Protein AF-0000000066163422 (afdb_homodimer)

InterPro domains:
  IPR004788 Ribose 5-phosphate isomerase, type A [PF06026] (49-221)
  IPR004788 Ribose 5-phosphate isomerase, type A [PTHR11934] (3-225)
  IPR004788 Ribose 5-phosphate isomerase, type A [TIGR00021] (6-222)
  IPR004788 Ribose 5-phosphate isomerase, type A [cd01398] (6-218)
  IPR020672 Ribose-5-phosphate isomerase, type A, subgroup [MF_00170] (3-225)
  IPR037171 NagB/RpiA transferase-like [SSF100950] (3-145)

pLDDT: mean 97.98, std 1.66, range [86.19, 98.94]

Nearest PDB structures (foldseek):
  5uf2-assembly1_A  TM=9.600E-01  e=1.951E-27  Neisseria gonorrhoeae NCCP11945
  1ks2-assembly1_B  TM=9.477E-01  e=9.837E-28  Escherichia coli
  4x84-assembly1_D  TM=9.337E-01  e=3.868E-27  Pseudomonas aeruginosa PAO1
  7lda-assembly1_A  TM=9.574E-01  e=6.775E-25  Stenotrophomonas maltophilia K279a
  6mc0-assembly1_B  TM=9.529E-01  e=6.367E-25  Legionella pneumophila subsp. pneumophila str. Philadelphia 1

Foldseek 3Di:
DDQLVFLLQLLLVVLVVDDAQFEEEQADDSSSLSVLLNNLVVVHDHYEYAYLAPVRVVSNVVSPHHYDHPVPDQAGAEYEYEFQAQEPQRKTFHQPVPRQVSSVVNLVRYPAYEYEGAPVRYDHFPQQFWKKWWFAPVCVVVLQVLQCVLCVVQVFHRWAWDADPVGFDAGPVRTTITTTRGNGRPDLPVSQVSRVVGPGTPHIRTDPPRHQWYWYGDPVGTDIDGD/DDQLVFLLQLLLVVLVVDDAQFEEEQADDSSSLSNLLNNLVVVHDHYEYAYLAPVRVVSNVVSPHHYDHPVPDQAGAEYEYEFQAQEPQRKTFHQPVPRQVSSVVNLVRYPAYEYEGAPVRYDHFPQQFWKKWWFAPVCVVVLQVLQCVLCVVQVFHRWDWDADPVGFDAGPVRTTITTTRGNGRPDLPVSQVSRVVGPGTPHIRTDPPRHQWYWYGDPVGTDIDGD

Radius of gyration: 24.04 Å; Cα contacts (8 Å, |Δi|>4): 1166; chains: 2; bounding box: 41×74×52 Å

Sequence (454 aa):
MSADDQKRISGEAAAELVENGMVVGLGTGSTAAWFVKALAARGLKDIRGVPTSDATAALARELGIPLAALDDVKTVDLTVDGADEIGPGLSLIKGGGAALLREKLVWEASTRCVVIADAAKRVPALGKFPLPIEVVRFGHVHTGYRLADIAAEFDLPPPRLRTAERGMVVTDGGNLIYDMASGKIEDPTALAAALKSVTGVVDHGLFLDLADEALVGTDEGVVRLQPMSADDQKRISGEAAAELVENGMVVGLGTGSTAAWFVKALAARGLKDIRGVPTSDATAALARELGIPLAALDDVKTVDLTVDGADEIGPGLSLIKGGGAALLREKLVWEASTRCVVIADAAKRVPALGKFPLPIEVVRFGHVHTGYRLADIAAEFDLPPPRLRTAERGMVVTDGGNLIYDMASGKIEDPTALAAALKSVTGVVDHGLFLDLADEALVGTDEGVVRLQP

Structure (mmCIF, N/CA/C/O backbone):
data_AF-0000000066163422-model_v1
#
loop_
_entity.id
_entity.type
_entity.pdbx_description
1 polymer 'Ribose-5-phosphate isomerase A'
#
loop_
_atom_site.group_PDB
_atom_site.id
_atom_site.type_symbol
_atom_site.label_atom_id
_atom_site.label_alt_id
_atom_site.label_comp_id
_atom_site.label_asym_id
_atom_site.label_entity_id
_atom_site.label_seq_id
_atom_site.pdbx_PDB_ins_code
_atom_site.Cartn_x
_atom_site.Cartn_y
_atom_site.Cartn_z
_atom_site.occupancy
_atom_site.B_iso_or_equiv
_atom_site.auth_seq_id
_atom_site.auth_comp_id
_atom_site.auth_asym_id
_atom_site.auth_atom_id
_atom_site.pdbx_PDB_model_num
ATOM 1 N N . MET A 1 1 ? -17.188 33.531 15.156 1 89.5 1 MET A N 1
ATOM 2 C CA . MET A 1 1 ? -16.375 33.281 13.977 1 89.5 1 MET A CA 1
ATOM 3 C C . MET A 1 1 ? -16.891 32.094 13.188 1 89.5 1 MET A C 1
ATOM 5 O O . MET A 1 1 ? -17.359 31.125 13.766 1 89.5 1 MET A O 1
ATOM 9 N N . SER A 1 2 ? -16.797 32.25 11.891 1 94.38 2 SER A N 1
ATOM 10 C CA . SER A 1 2 ? -17.156 31.109 11.047 1 94.38 2 SER A CA 1
ATOM 11 C C . SER A 1 2 ? -16.094 30.016 11.109 1 94.38 2 SER A C 1
ATOM 13 O O . SER A 1 2 ? -14.984 30.25 11.602 1 94.38 2 SER A O 1
ATOM 15 N N . ALA A 1 3 ? -16.516 28.812 10.695 1 94.06 3 ALA A N 1
ATOM 16 C CA . ALA A 1 3 ? -15.531 27.734 10.602 1 94.06 3 ALA A CA 1
ATOM 17 C C . ALA A 1 3 ? -14.344 28.156 9.742 1 94.06 3 ALA A C 1
ATOM 19 O O . ALA A 1 3 ? -13.195 27.844 10.078 1 94.06 3 ALA A O 1
ATOM 20 N N . ASP A 1 4 ? -14.609 28.828 8.703 1 96.56 4 ASP A N 1
ATOM 21 C CA . ASP A 1 4 ? -13.547 29.25 7.797 1 96.56 4 ASP A CA 1
ATOM 22 C C . ASP A 1 4 ? -12.633 30.281 8.469 1 96.56 4 ASP A C 1
ATOM 24 O O . ASP A 1 4 ? -11.422 30.281 8.25 1 96.56 4 ASP A O 1
ATOM 28 N N . ASP A 1 5 ? -13.211 31.141 9.242 1 97.81 5 ASP A N 1
ATOM 29 C CA . ASP A 1 5 ? -12.414 32.094 10.016 1 97.81 5 ASP A CA 1
ATOM 30 C C . ASP A 1 5 ? -11.492 31.359 10.992 1 97.81 5 ASP A C 1
ATOM 32 O O . ASP A 1 5 ? -10.336 31.734 11.172 1 97.81 5 ASP A O 1
ATOM 36 N N . GLN A 1 6 ? -12.023 30.359 11.633 1 98.38 6 GLN A N 1
ATOM 37 C CA . GLN A 1 6 ? -11.242 29.562 12.57 1 98.38 6 GLN A CA 1
ATOM 38 C C . GLN A 1 6 ? -10.086 28.859 11.867 1 98.38 6 GLN A C 1
ATOM 40 O O . GLN A 1 6 ? -8.969 28.812 12.383 1 98.38 6 GLN A O 1
ATOM 45 N N . LYS A 1 7 ? -10.383 28.312 10.68 1 98.5 7 LYS A N 1
ATOM 46 C CA . LYS A 1 7 ? -9.328 27.703 9.875 1 98.5 7 LYS A CA 1
ATOM 47 C C . LYS A 1 7 ? -8.25 28.734 9.523 1 98.5 7 LYS A C 1
ATOM 49 O O . LYS A 1 7 ? -7.059 28.438 9.602 1 98.5 7 LYS A O 1
ATOM 54 N N . ARG A 1 8 ? -8.703 29.875 9.164 1 98.56 8 ARG A N 1
ATOM 55 C CA . ARG A 1 8 ? -7.785 30.938 8.758 1 98.56 8 ARG A CA 1
ATOM 56 C C . ARG A 1 8 ? -6.84 31.312 9.891 1 98.56 8 ARG A C 1
ATOM 58 O O . ARG A 1 8 ? -5.621 31.328 9.711 1 98.56 8 ARG A O 1
ATOM 65 N N . ILE A 1 9 ? -7.371 31.562 11.109 1 98.69 9 ILE A N 1
ATOM 66 C CA . ILE A 1 9 ? -6.527 32.031 12.195 1 98.69 9 ILE A CA 1
ATOM 67 C C . ILE A 1 9 ? -5.578 30.938 12.641 1 98.69 9 ILE A C 1
ATOM 69 O O . ILE A 1 9 ? -4.445 31.203 13.047 1 98.69 9 ILE A O 1
ATOM 73 N N . SER A 1 10 ? -5.996 29.703 12.586 1 98.75 10 SER A N 1
ATOM 74 C CA . SER A 1 10 ? -5.102 28.594 12.906 1 98.75 10 SER A CA 1
ATOM 75 C C . SER A 1 10 ? -3.963 28.5 11.898 1 98.75 10 SER A C 1
ATOM 77 O O . SER A 1 10 ? -2.811 28.266 12.281 1 98.75 10 SER A O 1
ATOM 79 N N . GLY A 1 11 ? -4.254 28.641 10.586 1 98.75 11 GLY A N 1
ATOM 80 C CA . GLY A 1 11 ? -3.234 28.641 9.547 1 98.75 11 GLY A CA 1
ATOM 81 C C . GLY A 1 11 ? -2.238 29.781 9.703 1 98.75 11 GLY A C 1
ATOM 82 O O . GLY A 1 11 ? -1.032 29.578 9.539 1 98.75 11 GLY A O 1
ATOM 83 N N . GLU A 1 12 ? -2.766 30.953 9.992 1 98.81 12 GLU A N 1
ATOM 84 C CA . GLU A 1 12 ? -1.914 32.125 10.219 1 98.81 12 GLU A CA 1
ATOM 85 C C . GLU A 1 12 ? -0.975 31.891 11.398 1 98.81 12 GLU A C 1
ATOM 87 O O . GLU A 1 12 ? 0.212 32.219 11.328 1 98.81 12 GLU A O 1
ATOM 92 N N . ALA A 1 13 ? -1.511 31.344 12.492 1 98.81 13 ALA A N 1
ATOM 93 C CA . ALA A 1 13 ? -0.693 31.047 13.664 1 98.81 13 ALA A CA 1
ATOM 94 C C . ALA A 1 13 ? 0.421 30.062 13.32 1 98.81 13 ALA A C 1
ATOM 96 O O . ALA A 1 13 ? 1.56 30.234 13.766 1 98.81 13 ALA A O 1
ATOM 97 N N . ALA A 1 14 ? 0.127 29.094 12.555 1 98.88 14 ALA A N 1
ATOM 98 C CA . ALA A 1 14 ? 1.111 28.078 12.172 1 98.88 14 ALA A CA 1
ATOM 99 C C . ALA A 1 14 ? 2.205 28.672 11.297 1 98.88 14 ALA A C 1
ATOM 101 O O . ALA A 1 14 ? 3.367 28.266 11.375 1 98.88 14 ALA A O 1
ATOM 102 N N . ALA A 1 15 ? 1.84 29.594 10.438 1 98.81 15 ALA A N 1
ATOM 103 C CA . ALA A 1 15 ? 2.811 30.219 9.547 1 98.81 15 ALA A CA 1
ATOM 104 C C . ALA A 1 15 ? 3.906 30.922 10.344 1 98.81 15 ALA A C 1
ATOM 106 O O . ALA A 1 15 ? 5.047 31.031 9.883 1 98.81 15 ALA A O 1
ATOM 107 N N . GLU A 1 16 ? 3.551 31.375 11.523 1 98.62 16 GLU A N 1
ATOM 108 C CA . GLU A 1 16 ? 4.504 32.094 12.367 1 98.62 16 GLU A CA 1
ATOM 109 C C . GLU A 1 16 ? 5.586 31.156 12.891 1 98.62 16 GLU A C 1
ATOM 111 O O . GLU A 1 16 ? 6.637 31.609 13.359 1 98.62 16 GLU A O 1
ATOM 116 N N . LEU A 1 17 ? 5.391 29.875 12.82 1 98.69 17 LEU A N 1
ATOM 117 C CA . LEU A 1 17 ? 6.352 28.891 13.312 1 98.69 17 LEU A CA 1
ATOM 118 C C . LEU A 1 17 ? 7.469 28.672 12.305 1 98.69 17 LEU A C 1
ATOM 120 O O . LEU A 1 17 ? 8.492 28.062 12.625 1 98.69 17 LEU A O 1
ATOM 124 N N . VAL A 1 18 ? 7.293 29.062 11.047 1 98.69 18 VAL A N 1
ATOM 125 C CA . VAL A 1 18 ? 8.242 28.781 9.977 1 98.69 18 VAL A CA 1
ATOM 126 C C . VAL A 1 18 ? 9.359 29.828 10 1 98.69 18 VAL A C 1
ATOM 128 O O . VAL A 1 18 ? 9.094 31.031 10.148 1 98.69 18 VAL A O 1
ATOM 131 N N . GLU A 1 19 ? 10.555 29.375 9.82 1 98 19 GLU A N 1
ATOM 132 C CA . GLU A 1 19 ? 11.734 30.25 9.766 1 98 19 GLU A CA 1
ATOM 133 C C . GLU A 1 19 ? 12.484 30.062 8.453 1 98 19 GLU A C 1
ATOM 135 O O . GLU A 1 19 ? 12.352 29.031 7.785 1 98 19 GLU A O 1
ATOM 140 N N . ASN A 1 20 ? 13.312 31.062 8.227 1 96.88 20 ASN A N 1
ATOM 141 C CA . ASN A 1 20 ? 14.164 30.969 7.043 1 96.88 20 ASN A CA 1
ATOM 142 C C . ASN A 1 20 ? 15.055 29.734 7.105 1 96.88 20 ASN A C 1
ATOM 144 O O . ASN A 1 20 ? 15.57 29.391 8.172 1 96.88 20 ASN A O 1
ATOM 148 N N . GLY A 1 21 ? 15.18 29.109 5.945 1 97.25 21 GLY A N 1
ATOM 149 C CA . GLY A 1 21 ? 16.062 27.953 5.848 1 97.25 21 GLY A CA 1
ATOM 150 C C . GLY A 1 21 ? 15.336 26.625 6.047 1 97.25 21 GLY A C 1
ATOM 151 O O . GLY A 1 21 ? 15.883 25.562 5.746 1 97.25 21 GLY A O 1
ATOM 152 N N . MET A 1 22 ? 14.109 26.688 6.445 1 98.56 22 MET A N 1
ATOM 153 C CA . MET A 1 22 ? 13.383 25.469 6.781 1 98.56 22 MET A CA 1
ATOM 154 C C . MET A 1 22 ? 12.875 24.781 5.52 1 98.56 22 MET A C 1
ATOM 156 O O . MET A 1 22 ? 12.5 25.438 4.551 1 98.56 22 MET A O 1
ATOM 160 N N . VAL A 1 23 ? 12.922 23.469 5.539 1 98.81 23 VAL A N 1
ATOM 161 C CA . VAL A 1 23 ? 12.086 22.641 4.676 1 98.81 23 VAL A CA 1
ATOM 162 C C . VAL A 1 23 ? 10.727 22.406 5.332 1 98.81 23 VAL A C 1
ATOM 164 O O . VAL A 1 23 ? 10.648 21.906 6.453 1 98.81 23 VAL A O 1
ATOM 167 N N . VAL A 1 24 ? 9.656 22.828 4.621 1 98.94 24 VAL A N 1
ATOM 168 C CA . VAL A 1 24 ? 8.336 22.875 5.25 1 98.94 24 VAL A CA 1
ATOM 169 C C . VAL A 1 24 ? 7.375 21.953 4.5 1 98.94 24 VAL A C 1
ATOM 171 O O . VAL A 1 24 ? 7.172 22.109 3.295 1 98.94 24 VAL A O 1
ATOM 174 N N . GLY A 1 25 ? 6.859 20.969 5.266 1 98.94 25 GLY A N 1
ATOM 175 C CA . GLY A 1 25 ? 5.77 20.188 4.699 1 98.94 25 GLY A CA 1
ATOM 176 C C . GLY A 1 25 ? 4.469 20.969 4.605 1 98.94 25 GLY A C 1
ATOM 177 O O . GLY A 1 25 ? 4.02 21.547 5.59 1 98.94 25 GLY A O 1
ATOM 178 N N . LEU A 1 26 ? 3.865 20.938 3.416 1 98.88 26 LEU A N 1
ATOM 179 C CA . LEU A 1 26 ? 2.637 21.688 3.146 1 98.88 26 LEU A CA 1
ATOM 180 C C . LEU A 1 26 ? 1.448 20.734 3.02 1 98.88 26 LEU A C 1
ATOM 182 O O . LEU A 1 26 ? 1.332 20.016 2.029 1 98.88 26 LEU A O 1
ATOM 186 N N . GLY A 1 27 ? 0.609 20.844 3.996 1 98.62 27 GLY A N 1
ATOM 187 C CA . GLY A 1 27 ? -0.539 19.953 4.043 1 98.62 27 GLY A CA 1
ATOM 188 C C . GLY A 1 27 ? -1.551 20.219 2.945 1 98.62 27 GLY A C 1
ATOM 189 O O . GLY A 1 27 ? -1.358 21.109 2.125 1 98.62 27 GLY A O 1
ATOM 190 N N . THR A 1 28 ? -2.609 19.406 2.965 1 97.12 28 THR A N 1
ATOM 191 C CA . THR A 1 28 ? -3.646 19.438 1.938 1 97.12 28 THR A CA 1
ATOM 192 C C . THR A 1 28 ? -5 19.781 2.551 1 97.12 28 THR A C 1
ATOM 194 O O . THR A 1 28 ? -5.281 19.422 3.693 1 97.12 28 THR A O 1
ATOM 197 N N . GLY A 1 29 ? -5.832 20.469 1.729 1 95.94 29 GLY A N 1
ATOM 198 C CA . GLY A 1 29 ? -7.199 20.734 2.135 1 95.94 29 GLY A CA 1
ATOM 199 C C . GLY A 1 29 ? -7.449 22.203 2.457 1 95.94 29 GLY A C 1
ATOM 200 O O . GLY A 1 29 ? -6.539 23.031 2.355 1 95.94 29 GLY A O 1
ATOM 201 N N . SER A 1 30 ? -8.664 22.516 2.889 1 96.19 30 SER A N 1
ATOM 202 C CA . SER A 1 30 ? -9.117 23.891 3.041 1 96.19 30 SER A CA 1
ATOM 203 C C . SER A 1 30 ? -8.375 24.594 4.176 1 96.19 30 SER A C 1
ATOM 205 O O . SER A 1 30 ? -8.016 25.766 4.055 1 96.19 30 SER A O 1
ATOM 207 N N . THR A 1 31 ? -8.141 23.875 5.25 1 97.19 31 THR A N 1
ATOM 208 C CA . THR A 1 31 ? -7.441 24.5 6.363 1 97.19 31 THR A CA 1
ATOM 209 C C . THR A 1 31 ? -5.973 24.75 6.012 1 97.19 31 THR A C 1
ATOM 211 O O . THR A 1 31 ? -5.445 25.828 6.234 1 97.19 31 THR A O 1
ATOM 214 N N . ALA A 1 32 ? -5.352 23.766 5.41 1 98.25 32 ALA A N 1
ATOM 215 C CA . ALA A 1 32 ? -3.949 23.875 5.016 1 98.25 32 ALA A CA 1
ATOM 216 C C . ALA A 1 32 ? -3.762 24.984 3.977 1 98.25 32 ALA A C 1
ATOM 218 O O . ALA A 1 32 ? -2.713 25.625 3.932 1 98.25 32 ALA A O 1
ATOM 219 N N . ALA A 1 33 ? -4.773 25.219 3.207 1 98.62 33 ALA A N 1
ATOM 220 C CA . ALA A 1 33 ? -4.695 26.297 2.221 1 98.62 33 ALA A CA 1
ATOM 221 C C . ALA A 1 33 ? -4.477 27.656 2.896 1 98.62 33 ALA A C 1
ATOM 223 O O . ALA A 1 33 ? -3.729 28.484 2.393 1 98.62 33 ALA A O 1
ATOM 224 N N . TRP A 1 34 ? -5.098 27.844 3.994 1 98.81 34 TRP A N 1
ATOM 225 C CA . TRP A 1 34 ? -4.906 29.094 4.734 1 98.81 34 TRP A CA 1
ATOM 226 C C . TRP A 1 34 ? -3.475 29.203 5.242 1 98.81 34 TRP A C 1
ATOM 228 O O . TRP A 1 34 ? -2.889 30.297 5.234 1 98.81 34 TRP A O 1
ATOM 238 N N . PHE A 1 35 ? -2.92 28.125 5.707 1 98.88 35 PHE A N 1
ATOM 239 C CA . PHE A 1 35 ? -1.522 28.109 6.121 1 98.88 35 PHE A CA 1
ATOM 240 C C . PHE A 1 35 ? -0.608 28.484 4.961 1 98.88 35 PHE A C 1
ATOM 242 O O . PHE A 1 35 ? 0.269 29.328 5.102 1 98.88 35 PHE A O 1
ATOM 249 N N . VAL A 1 36 ? -0.817 27.828 3.793 1 98.88 36 VAL A N 1
ATOM 250 C CA . VAL A 1 36 ? 0.027 28.078 2.627 1 98.88 36 VAL A CA 1
ATOM 251 C C . VAL A 1 36 ? -0.064 29.547 2.217 1 98.88 36 VAL A C 1
ATOM 253 O O . VAL A 1 36 ? 0.954 30.172 1.934 1 98.88 36 VAL A O 1
ATOM 256 N N . LYS A 1 37 ? -1.231 30.125 2.223 1 98.81 37 LYS A N 1
ATOM 257 C CA . LYS A 1 37 ? -1.428 31.531 1.894 1 98.81 37 LYS A CA 1
ATOM 258 C C . LYS A 1 37 ? -0.718 32.438 2.896 1 98.81 37 LYS A C 1
ATOM 260 O O . LYS A 1 37 ? -0.031 33.375 2.51 1 98.81 37 LYS A O 1
ATOM 265 N N . ALA A 1 38 ? -0.932 32.125 4.184 1 98.81 38 ALA A N 1
ATOM 266 C CA . ALA A 1 38 ? -0.294 32.938 5.234 1 98.81 38 ALA A CA 1
ATOM 267 C C . ALA A 1 38 ? 1.227 32.844 5.141 1 98.81 38 ALA A C 1
ATOM 269 O O . ALA A 1 38 ? 1.925 33.844 5.344 1 98.81 38 ALA A O 1
ATOM 270 N N . LEU A 1 39 ? 1.717 31.656 4.855 1 98.69 39 LEU A N 1
ATOM 271 C CA . LEU A 1 39 ? 3.154 31.453 4.715 1 98.69 39 LEU A CA 1
ATOM 272 C C . LEU A 1 39 ? 3.717 32.312 3.576 1 98.69 39 LEU A C 1
ATOM 274 O O . LEU A 1 39 ? 4.75 32.969 3.736 1 98.69 39 LEU A O 1
ATOM 278 N N . ALA A 1 40 ? 3.068 32.281 2.463 1 98.19 40 ALA A N 1
ATOM 279 C CA . ALA A 1 40 ? 3.49 33.062 1.315 1 98.19 40 ALA A CA 1
ATOM 280 C C . ALA A 1 40 ? 3.553 34.562 1.674 1 98.19 40 ALA A C 1
ATOM 282 O O . ALA A 1 40 ? 4.477 35.25 1.263 1 98.19 40 ALA A O 1
ATOM 283 N N . ALA A 1 41 ? 2.605 34.969 2.416 1 97.75 41 ALA A N 1
ATOM 284 C CA . ALA A 1 41 ? 2.496 36.375 2.777 1 97.75 41 ALA A CA 1
ATOM 285 C C . ALA A 1 41 ? 3.652 36.812 3.676 1 97.75 41 ALA A C 1
ATOM 287 O O . ALA A 1 41 ? 3.988 38 3.744 1 97.75 41 ALA A O 1
ATOM 288 N N . ARG A 1 42 ? 4.227 35.844 4.387 1 96.94 42 ARG A N 1
ATOM 289 C CA . ARG A 1 42 ? 5.367 36.125 5.246 1 96.94 42 ARG A CA 1
ATOM 290 C C . ARG A 1 42 ? 6.566 36.594 4.426 1 96.94 42 ARG A C 1
ATOM 292 O O . ARG A 1 42 ? 7.449 37.281 4.941 1 96.94 42 ARG A O 1
ATOM 299 N N . GLY A 1 43 ? 6.758 36.125 3.189 1 94.69 43 GLY A N 1
ATOM 300 C CA . GLY A 1 43 ? 7.809 36.594 2.287 1 94.69 43 GLY A CA 1
ATOM 301 C C . GLY A 1 43 ? 9.18 36.031 2.648 1 94.69 43 GLY A C 1
ATOM 302 O O . GLY A 1 43 ? 10.195 36.688 2.434 1 94.69 43 GLY A O 1
ATOM 303 N N . LEU A 1 44 ? 9.078 34.906 3.205 1 94.75 44 LEU A N 1
ATOM 304 C CA . LEU A 1 44 ? 10.352 34.281 3.555 1 94.75 44 LEU A CA 1
ATOM 305 C C . LEU A 1 44 ? 11.133 33.906 2.303 1 94.75 44 LEU A C 1
ATOM 307 O O . LEU A 1 44 ? 10.555 33.438 1.316 1 94.75 44 LEU A O 1
ATOM 311 N N . LYS A 1 45 ? 12.516 34.094 2.262 1 86.88 45 LYS A N 1
ATOM 312 C CA . LYS A 1 45 ? 13.312 33.969 1.041 1 86.88 45 LYS A CA 1
ATOM 313 C C . LYS A 1 45 ? 13.992 32.594 0.958 1 86.88 45 LYS A C 1
ATOM 315 O O . LYS A 1 45 ? 14.398 32.188 -0.124 1 86.88 45 LYS A O 1
ATOM 320 N N . ASP A 1 46 ? 14.117 31.938 2.055 1 94.94 46 ASP A N 1
ATOM 321 C CA . ASP A 1 46 ? 14.938 30.734 2.043 1 94.94 46 ASP A CA 1
ATOM 322 C C . ASP A 1 46 ? 14.172 29.531 2.607 1 94.94 46 ASP A C 1
ATOM 324 O O . ASP A 1 46 ? 14.664 28.844 3.496 1 94.94 46 ASP A O 1
ATOM 328 N N . ILE A 1 47 ? 12.961 29.312 2.162 1 97.5 47 ILE A N 1
ATOM 329 C CA . ILE A 1 47 ? 12.234 28.109 2.557 1 97.5 47 ILE A CA 1
ATOM 330 C C . ILE A 1 47 ? 11.984 27.219 1.332 1 97.5 47 ILE A C 1
ATOM 332 O O . ILE A 1 47 ? 12.016 27.703 0.197 1 97.5 47 ILE A O 1
ATOM 336 N N . ARG A 1 48 ? 11.836 25.969 1.534 1 98 48 ARG A N 1
ATOM 337 C CA . ARG A 1 48 ? 11.414 25 0.522 1 98 48 ARG A CA 1
ATOM 338 C C . ARG A 1 48 ? 10.203 24.203 0.996 1 98 48 ARG A C 1
ATOM 340 O O . ARG A 1 48 ? 10.25 23.547 2.035 1 98 48 ARG A O 1
ATOM 347 N N . GLY A 1 49 ? 9.164 24.312 0.255 1 98.81 49 GLY A N 1
ATOM 348 C CA . GLY A 1 49 ? 7.953 23.594 0.594 1 98.81 49 GLY A CA 1
ATOM 349 C C . GLY A 1 49 ? 7.906 22.188 -0.003 1 98.81 49 GLY A C 1
ATOM 350 O O . GLY A 1 49 ? 8.281 22 -1.161 1 98.81 49 GLY A O 1
ATOM 351 N N . VAL A 1 50 ? 7.488 21.219 0.761 1 98.88 50 VAL A N 1
ATOM 352 C CA . VAL A 1 50 ? 7.195 19.859 0.302 1 98.88 50 VAL A CA 1
ATOM 353 C C . VAL A 1 50 ? 5.691 19.625 0.337 1 98.88 50 VAL A C 1
ATOM 355 O O . VAL A 1 50 ? 5.121 19.359 1.401 1 98.88 50 VAL A O 1
ATOM 358 N N . PRO A 1 51 ? 5.035 19.719 -0.797 1 98.81 51 PRO A N 1
ATOM 359 C CA . PRO A 1 51 ? 3.576 19.578 -0.802 1 98.81 51 PRO A CA 1
ATOM 360 C C . PRO A 1 51 ? 3.123 18.125 -0.619 1 98.81 51 PRO A C 1
ATOM 362 O O . PRO A 1 51 ? 3.764 17.203 -1.13 1 98.81 51 PRO A O 1
ATOM 365 N N . THR A 1 52 ? 2.008 17.953 0.062 1 98.44 52 THR A N 1
ATOM 366 C CA . THR A 1 52 ? 1.489 16.609 0.332 1 98.44 52 THR A CA 1
ATOM 367 C C . THR A 1 52 ? 0.469 16.203 -0.728 1 98.44 52 THR A C 1
ATOM 369 O O . THR A 1 52 ? -0.069 15.102 -0.685 1 98.44 52 THR A O 1
ATOM 372 N N . SER A 1 53 ? 0.136 17.078 -1.664 1 98.31 53 SER A N 1
ATOM 373 C CA . SER A 1 53 ? -0.794 16.797 -2.752 1 98.31 53 SER A CA 1
ATOM 374 C C . SER A 1 53 ? -0.491 17.656 -3.979 1 98.31 53 SER A C 1
ATOM 376 O O . SER A 1 53 ? 0.232 18.641 -3.885 1 98.31 53 SER A O 1
ATOM 378 N N . ASP A 1 54 ? -1.081 17.234 -5.102 1 98.06 54 ASP A N 1
ATOM 379 C CA . ASP A 1 54 ? -0.96 18.031 -6.32 1 98.06 54 ASP A CA 1
ATOM 380 C C . ASP A 1 54 ? -1.668 19.375 -6.168 1 98.06 54 ASP A C 1
ATOM 382 O O . ASP A 1 54 ? -1.186 20.391 -6.664 1 98.06 54 ASP A O 1
ATOM 386 N N . ALA A 1 55 ? -2.803 19.359 -5.496 1 97.88 55 ALA A N 1
ATOM 387 C CA . ALA A 1 55 ? -3.551 20.594 -5.262 1 97.88 55 ALA A CA 1
ATOM 388 C C . ALA A 1 55 ? -2.727 21.594 -4.453 1 97.88 55 ALA A C 1
ATOM 390 O O . ALA A 1 55 ? -2.66 22.781 -4.797 1 97.88 55 ALA A O 1
ATOM 391 N N . THR A 1 56 ? -2.096 21.109 -3.396 1 98.56 56 THR A N 1
ATOM 392 C CA . THR A 1 56 ? -1.269 21.984 -2.572 1 98.56 56 THR A CA 1
ATOM 393 C C . THR A 1 56 ? -0.056 22.484 -3.355 1 98.56 56 THR A C 1
ATOM 395 O O . THR A 1 56 ? 0.343 23.641 -3.229 1 98.56 56 THR A O 1
ATOM 398 N N . ALA A 1 57 ? 0.548 21.609 -4.148 1 98.69 57 ALA A N 1
ATOM 399 C CA . ALA A 1 57 ? 1.672 22.016 -4.988 1 98.69 57 ALA A CA 1
ATOM 400 C C . ALA A 1 57 ? 1.275 23.156 -5.914 1 98.69 57 ALA A C 1
ATOM 402 O O . ALA A 1 57 ? 2.01 24.141 -6.047 1 98.69 57 ALA A O 1
ATOM 403 N N . ALA A 1 58 ? 0.164 23.031 -6.555 1 98.56 58 ALA A N 1
ATOM 404 C CA . ALA A 1 58 ? -0.326 24.062 -7.477 1 98.56 58 ALA A CA 1
ATOM 405 C C . ALA A 1 58 ? -0.536 25.391 -6.758 1 98.56 58 ALA A C 1
ATOM 407 O O . ALA A 1 58 ? -0.123 26.438 -7.25 1 98.56 58 ALA A O 1
ATOM 408 N N . LEU A 1 59 ? -1.161 25.344 -5.609 1 98.62 59 LEU A N 1
ATOM 409 C CA . LEU A 1 59 ? -1.396 26.547 -4.824 1 98.62 59 LEU A CA 1
ATOM 410 C C . LEU A 1 59 ? -0.077 27.219 -4.441 1 98.62 59 LEU A C 1
ATOM 412 O O . LEU A 1 59 ? 0.071 28.438 -4.574 1 98.62 59 LEU A O 1
ATOM 416 N N . ALA A 1 60 ? 0.851 26.406 -3.951 1 98.62 60 ALA A N 1
ATOM 417 C CA . ALA A 1 60 ? 2.15 26.938 -3.541 1 98.62 60 ALA A CA 1
ATOM 418 C C . ALA A 1 60 ? 2.867 27.609 -4.711 1 98.62 60 ALA A C 1
ATOM 420 O O . ALA A 1 60 ? 3.436 28.688 -4.555 1 98.62 60 ALA A O 1
ATOM 421 N N . ARG A 1 61 ? 2.844 26.953 -5.852 1 98.19 61 ARG A N 1
ATOM 422 C CA . ARG A 1 61 ? 3.463 27.531 -7.039 1 98.19 61 ARG A CA 1
ATOM 423 C C . ARG A 1 61 ? 2.812 28.875 -7.402 1 98.19 61 ARG A C 1
ATOM 425 O O . ARG A 1 61 ? 3.508 29.844 -7.699 1 98.19 61 ARG A O 1
ATOM 432 N N . GLU A 1 62 ? 1.556 28.859 -7.406 1 98.44 62 GLU A N 1
ATOM 433 C CA . GLU A 1 62 ? 0.804 30.078 -7.715 1 98.44 62 GLU A CA 1
ATOM 434 C C . GLU A 1 62 ? 1.209 31.219 -6.793 1 98.44 62 GLU A C 1
ATOM 436 O O . GLU A 1 62 ? 1.255 32.375 -7.219 1 98.44 62 GLU A O 1
ATOM 441 N N . LEU A 1 63 ? 1.519 30.922 -5.59 1 98.25 63 LEU A N 1
ATOM 442 C CA . LEU A 1 63 ? 1.803 31.922 -4.578 1 98.25 63 LEU A CA 1
ATOM 443 C C . LEU A 1 63 ? 3.299 32.219 -4.504 1 98.25 63 LEU A C 1
ATOM 445 O O . LEU A 1 63 ? 3.736 33.062 -3.707 1 98.25 63 LEU A O 1
ATOM 449 N N . GLY A 1 64 ? 4.105 31.469 -5.238 1 97.5 64 GLY A N 1
ATOM 450 C CA . GLY A 1 64 ? 5.523 31.75 -5.355 1 97.5 64 GLY A CA 1
ATOM 451 C C . GLY A 1 64 ? 6.359 31.094 -4.273 1 97.5 64 GLY A C 1
ATOM 452 O O . GLY A 1 64 ? 7.469 31.547 -3.977 1 97.5 64 GLY A O 1
ATOM 453 N N . ILE A 1 65 ? 5.879 30.062 -3.631 1 98.06 65 ILE A N 1
ATOM 454 C CA . ILE A 1 65 ? 6.652 29.312 -2.646 1 98.06 65 ILE A CA 1
ATOM 455 C C . ILE A 1 65 ? 7.535 28.281 -3.357 1 98.06 65 ILE A C 1
ATOM 457 O O . ILE A 1 65 ? 7.035 27.438 -4.09 1 98.06 65 ILE A O 1
ATOM 461 N N . PRO A 1 66 ? 8.852 28.391 -3.141 1 97.75 66 PRO A N 1
ATOM 462 C CA . PRO A 1 66 ? 9.703 27.359 -3.742 1 97.75 66 PRO A CA 1
ATOM 463 C C . PRO A 1 66 ? 9.383 25.953 -3.242 1 97.75 66 PRO A C 1
ATOM 465 O O . PRO A 1 66 ? 9.086 25.766 -2.059 1 97.75 66 PRO A O 1
ATOM 468 N N . LEU A 1 67 ? 9.414 25.016 -4.133 1 98.38 67 LEU A N 1
ATOM 469 C CA . LEU A 1 67 ? 9.031 23.641 -3.773 1 98.38 67 LEU A CA 1
ATOM 470 C C . LEU A 1 67 ? 10.219 22.703 -3.92 1 98.38 67 LEU A C 1
ATOM 472 O O . LEU A 1 67 ? 11.148 22.969 -4.68 1 98.38 67 LEU A O 1
ATOM 476 N N . ALA A 1 68 ? 10.211 21.688 -3.137 1 98.25 68 ALA A N 1
ATOM 477 C CA . ALA A 1 68 ? 11.094 20.531 -3.25 1 98.25 68 ALA A CA 1
ATOM 478 C C . ALA A 1 68 ? 10.305 19.219 -3.205 1 98.25 68 ALA A C 1
ATOM 480 O O . ALA A 1 68 ? 9.234 19.156 -2.602 1 98.25 68 ALA A O 1
ATOM 481 N N . ALA A 1 69 ? 10.852 18.219 -3.938 1 98.12 69 ALA A N 1
ATOM 482 C CA . ALA A 1 69 ? 10.281 16.891 -3.801 1 98.12 69 ALA A CA 1
ATOM 483 C C . ALA A 1 69 ? 10.695 16.25 -2.48 1 98.12 69 ALA A C 1
ATOM 485 O O . ALA A 1 69 ? 11.812 16.469 -2.002 1 98.12 69 ALA A O 1
ATOM 486 N N . LEU A 1 70 ? 9.727 15.477 -1.918 1 98.56 70 LEU A N 1
ATOM 487 C CA . LEU A 1 70 ? 10.062 14.773 -0.685 1 98.56 70 LEU A CA 1
ATOM 488 C C . LEU A 1 70 ? 11.352 13.969 -0.849 1 98.56 70 LEU A C 1
ATOM 490 O O . LEU A 1 70 ? 12.203 13.977 0.038 1 98.56 70 LEU A O 1
ATOM 494 N N . ASP A 1 71 ? 11.547 13.352 -1.992 1 97.62 71 ASP A N 1
ATOM 495 C CA . ASP A 1 71 ? 12.672 12.453 -2.246 1 97.62 71 ASP A CA 1
ATOM 496 C C . ASP A 1 71 ? 13.977 13.242 -2.375 1 97.62 71 ASP A C 1
ATOM 498 O O . ASP A 1 71 ? 15.062 12.656 -2.359 1 97.62 71 ASP A O 1
ATOM 502 N N . ASP A 1 72 ? 13.914 14.555 -2.475 1 97.62 72 ASP A N 1
ATOM 503 C CA . ASP A 1 72 ? 15.094 15.383 -2.693 1 97.62 72 ASP A CA 1
ATOM 504 C C . ASP A 1 72 ? 15.547 16.047 -1.395 1 97.62 72 ASP A C 1
ATOM 506 O O . ASP A 1 72 ? 16.5 16.828 -1.39 1 97.62 72 ASP A O 1
ATOM 510 N N . VAL A 1 73 ? 14.875 15.797 -0.327 1 98 73 VAL A N 1
ATOM 511 C CA . VAL A 1 73 ? 15.273 16.391 0.947 1 98 73 VAL A CA 1
ATOM 512 C C . VAL A 1 73 ? 15.57 15.281 1.956 1 98 73 VAL A C 1
ATOM 514 O O . VAL A 1 73 ? 14.922 14.234 1.958 1 98 73 VAL A O 1
ATOM 517 N N . LYS A 1 74 ? 16.5 15.516 2.809 1 95.62 74 LYS A N 1
ATOM 518 C CA . LYS A 1 74 ? 16.891 14.547 3.828 1 95.62 74 LYS A CA 1
ATOM 519 C C . LYS A 1 74 ? 15.867 14.5 4.961 1 95.62 74 LYS A C 1
ATOM 521 O O . LYS A 1 74 ? 15.547 13.43 5.473 1 95.62 74 LYS A O 1
ATOM 526 N N . THR A 1 75 ? 15.461 15.719 5.328 1 97.31 75 THR A N 1
ATOM 527 C CA . THR A 1 75 ? 14.508 15.859 6.422 1 97.31 75 THR A CA 1
ATOM 528 C C . THR A 1 75 ? 13.586 17.062 6.18 1 97.31 75 THR A C 1
ATOM 530 O O . THR A 1 75 ? 13.969 18.016 5.504 1 97.31 75 THR A O 1
ATOM 533 N N . VAL A 1 76 ? 12.367 16.922 6.59 1 98.81 76 VAL A N 1
ATOM 534 C CA . VAL A 1 76 ? 11.438 18.031 6.66 1 98.81 76 VAL A CA 1
ATOM 535 C C . VAL A 1 76 ? 11.453 18.641 8.062 1 98.81 76 VAL A C 1
ATOM 537 O O . VAL A 1 76 ? 11.281 17.922 9.055 1 98.81 76 VAL A O 1
ATOM 540 N N . ASP A 1 77 ? 11.664 19.922 8.141 1 98.88 77 ASP A N 1
ATOM 541 C CA . ASP A 1 77 ? 11.82 20.547 9.453 1 98.88 77 ASP A CA 1
ATOM 542 C C . ASP A 1 77 ? 10.484 20.641 10.18 1 98.88 77 ASP A C 1
ATOM 544 O O . ASP A 1 77 ? 10.398 20.375 11.383 1 98.88 77 ASP A O 1
ATOM 548 N N . LEU A 1 78 ? 9.477 21.047 9.469 1 98.94 78 LEU A N 1
ATOM 549 C CA . LEU A 1 78 ? 8.148 21.281 10.016 1 98.94 78 LEU A CA 1
ATOM 550 C C . LEU A 1 78 ? 7.07 20.969 8.992 1 98.94 78 LEU A C 1
ATOM 552 O O . LEU A 1 78 ? 7.145 21.422 7.844 1 98.94 78 LEU A O 1
ATOM 556 N N . THR A 1 79 ? 6.168 20.141 9.383 1 98.94 79 THR A N 1
ATOM 557 C CA . THR A 1 79 ? 4.984 19.922 8.562 1 98.94 79 THR A CA 1
ATOM 558 C C . THR A 1 79 ? 3.746 20.516 9.234 1 98.94 79 THR A C 1
ATOM 560 O O . THR A 1 79 ? 3.539 20.328 10.438 1 98.94 79 THR A O 1
ATOM 563 N N . VAL A 1 80 ? 3.002 21.25 8.516 1 98.94 80 VAL A N 1
ATOM 564 C CA . VAL A 1 80 ? 1.721 21.797 8.961 1 98.94 80 VAL A CA 1
ATOM 565 C C . VAL A 1 80 ? 0.597 21.25 8.086 1 98.94 80 VAL A C 1
ATOM 567 O O . VAL A 1 80 ? 0.66 21.328 6.855 1 98.94 80 VAL A O 1
ATOM 570 N N . ASP A 1 81 ? -0.388 20.688 8.688 1 98.88 81 ASP A N 1
ATOM 571 C CA . ASP A 1 81 ? -1.454 20.016 7.953 1 98.88 81 ASP A CA 1
ATOM 572 C C . ASP A 1 81 ? -2.768 20.062 8.727 1 98.88 81 ASP A C 1
ATOM 574 O O . ASP A 1 81 ? -2.783 20.391 9.922 1 98.88 81 ASP A O 1
ATOM 578 N N . GLY A 1 82 ? -3.887 19.906 8.023 1 98.62 82 GLY A N 1
ATOM 579 C CA . GLY A 1 82 ? -5.18 19.797 8.68 1 98.62 82 GLY A CA 1
ATOM 580 C C . GLY A 1 82 ? -5.477 18.391 9.164 1 98.62 82 GLY A C 1
ATOM 581 O O . GLY A 1 82 ? -4.641 17.484 9.031 1 98.62 82 GLY A O 1
ATOM 582 N N . ALA A 1 83 ? -6.656 18.25 9.727 1 98.69 83 ALA A N 1
ATOM 583 C CA . ALA A 1 83 ? -7.18 16.953 10.148 1 98.69 83 ALA A CA 1
ATOM 584 C C . ALA A 1 83 ? -8.703 16.922 10.062 1 98.69 83 ALA A C 1
ATOM 586 O O . ALA A 1 83 ? -9.359 17.969 10.117 1 98.69 83 ALA A O 1
ATOM 587 N N . ASP A 1 84 ? -9.211 15.758 9.922 1 98.75 84 ASP A N 1
ATOM 588 C CA . ASP A 1 84 ? -10.656 15.586 9.953 1 98.75 84 ASP A CA 1
ATOM 589 C C . ASP A 1 84 ? -11.164 15.438 11.383 1 98.75 84 ASP A C 1
ATOM 591 O O . ASP A 1 84 ? -12.297 15.812 11.695 1 98.75 84 ASP A O 1
ATOM 595 N N . GLU A 1 85 ? -10.328 14.852 12.234 1 98.88 85 GLU A N 1
ATOM 596 C CA . GLU A 1 85 ? -10.586 14.781 13.672 1 98.88 85 GLU A CA 1
ATOM 597 C C . GLU A 1 85 ? -9.289 14.891 14.469 1 98.88 85 GLU A C 1
ATOM 599 O O . GLU A 1 85 ? -8.242 14.398 14.039 1 98.88 85 GLU A O 1
ATOM 604 N N . ILE A 1 86 ? -9.43 15.469 15.594 1 98.88 86 ILE A N 1
ATOM 605 C CA . ILE A 1 86 ? -8.398 15.492 16.625 1 98.88 86 ILE A CA 1
ATOM 606 C C . ILE A 1 86 ? -8.922 14.828 17.891 1 98.88 86 ILE A C 1
ATOM 608 O O . ILE A 1 86 ? -9.789 15.383 18.578 1 98.88 86 ILE A O 1
ATOM 612 N N . GLY A 1 87 ? -8.398 13.695 18.172 1 98.62 87 GLY A N 1
ATOM 613 C CA . GLY A 1 87 ? -8.828 12.961 19.344 1 98.62 87 GLY A CA 1
ATOM 614 C C . GLY A 1 87 ? -7.848 13.062 20.5 1 98.62 87 GLY A C 1
ATOM 615 O O . GLY A 1 87 ? -6.922 13.875 20.469 1 98.62 87 GLY A O 1
ATOM 616 N N . PRO A 1 88 ? -8.078 12.242 21.562 1 97.88 88 PRO A N 1
ATOM 617 C CA . PRO A 1 88 ? -7.18 12.234 22.719 1 97.88 88 PRO A CA 1
ATOM 618 C C . PRO A 1 88 ? -5.73 11.93 22.328 1 97.88 88 PRO A C 1
ATOM 620 O O . PRO A 1 88 ? -5.477 11.094 21.469 1 97.88 88 PRO A O 1
ATOM 623 N N . GLY A 1 89 ? -4.828 12.695 23.031 1 97.94 89 GLY A N 1
ATOM 624 C CA . GLY A 1 89 ? -3.416 12.477 22.766 1 97.94 89 GLY A CA 1
ATOM 625 C C . GLY A 1 89 ? -2.98 12.945 21.391 1 97.94 89 GLY A C 1
ATOM 626 O O . GLY A 1 89 ? -1.949 12.508 20.875 1 97.94 89 GLY A O 1
ATOM 627 N N . LEU A 1 90 ? -3.812 13.688 20.688 1 98.69 90 LEU A N 1
ATOM 628 C CA . LEU A 1 90 ? -3.578 14.195 19.344 1 98.69 90 LEU A CA 1
ATOM 629 C C . LEU A 1 90 ? -3.557 13.055 18.328 1 98.69 90 LEU A C 1
ATOM 631 O O . LEU A 1 90 ? -2.809 13.102 17.344 1 98.69 90 LEU A O 1
ATOM 635 N N . SER A 1 91 ? -4.324 12.031 18.703 1 98.75 91 SER A N 1
ATOM 636 C CA . SER A 1 91 ? -4.637 11.062 17.656 1 98.75 91 SER A CA 1
ATOM 637 C C . SER A 1 91 ? -5.535 11.672 16.594 1 98.75 91 SER A C 1
ATOM 639 O O . SER A 1 91 ? -6.457 12.43 16.906 1 98.75 91 SER A O 1
ATOM 641 N N . LEU A 1 92 ? -5.27 11.32 15.328 1 98.88 92 LEU A N 1
ATOM 642 C CA . LEU A 1 92 ? -5.996 12.031 14.281 1 98.88 92 LEU A CA 1
ATOM 643 C C . LEU A 1 92 ? -6.672 11.047 13.328 1 98.88 92 LEU A C 1
ATOM 645 O O . LEU A 1 92 ? -6.207 9.914 13.164 1 98.88 92 LEU A O 1
ATOM 649 N N . ILE A 1 93 ? -7.75 11.438 12.742 1 98.88 93 ILE A N 1
ATOM 650 C CA . ILE A 1 93 ? -8.227 10.906 11.461 1 98.88 93 ILE A CA 1
ATOM 651 C C . ILE A 1 93 ? -7.938 11.914 10.352 1 98.88 93 ILE A C 1
ATOM 653 O O . ILE A 1 93 ? -8.273 13.094 10.477 1 98.88 93 ILE A O 1
ATOM 657 N N . LYS A 1 94 ? -7.258 11.5 9.383 1 98.75 94 LYS A N 1
ATOM 658 C CA . LYS A 1 94 ? -6.988 12.281 8.18 1 98.75 94 LYS A CA 1
ATOM 659 C C . LYS A 1 94 ? -7.438 11.539 6.926 1 98.75 94 LYS A C 1
ATOM 661 O O . LYS A 1 94 ? -7.664 10.328 6.965 1 98.75 94 LYS A O 1
ATOM 666 N N . GLY A 1 95 ? -7.566 12.344 5.793 1 98.12 95 GLY A N 1
ATOM 667 C CA . GLY A 1 95 ? -7.82 11.695 4.52 1 98.12 95 GLY A CA 1
ATOM 668 C C . GLY A 1 95 ? -9.141 12.109 3.891 1 98.12 95 GLY A C 1
ATOM 669 O O . GLY A 1 95 ? -9.516 11.586 2.84 1 98.12 95 GLY A O 1
ATOM 670 N N . GLY A 1 96 ? -9.844 13 4.5 1 97.31 96 GLY A N 1
ATOM 671 C CA . GLY A 1 96 ? -11.039 13.531 3.869 1 97.31 96 GLY A CA 1
ATOM 672 C C . GLY A 1 96 ? -10.797 14.062 2.469 1 97.31 96 GLY A C 1
ATOM 673 O O . GLY A 1 96 ? -11.656 13.945 1.596 1 97.31 96 GLY A O 1
ATOM 674 N N . GLY A 1 97 ? -9.664 14.594 2.24 1 96.31 97 GLY A N 1
ATOM 675 C CA . GLY A 1 97 ? -9.297 15.156 0.95 1 96.31 97 GLY A CA 1
ATOM 676 C C . GLY A 1 97 ? -8.625 14.148 0.033 1 96.31 97 GLY A C 1
ATOM 677 O O . GLY A 1 97 ? -8.117 14.516 -1.029 1 96.31 97 GLY A O 1
ATOM 678 N N . ALA A 1 98 ? -8.523 12.914 0.432 1 96.88 98 ALA A N 1
ATOM 679 C CA . ALA A 1 98 ? -8 11.805 -0.367 1 96.88 98 ALA A CA 1
ATOM 680 C C . ALA A 1 98 ? -6.496 11.945 -0.575 1 96.88 98 ALA A C 1
ATOM 682 O O . ALA A 1 98 ? -5.98 11.625 -1.648 1 96.88 98 ALA A O 1
ATOM 683 N N . ALA A 1 99 ? -5.777 12.453 0.455 1 97.19 99 ALA A N 1
ATOM 684 C CA . ALA A 1 99 ? -4.336 12.656 0.343 1 97.19 99 ALA A CA 1
ATOM 685 C C . ALA A 1 99 ? -3.596 11.969 1.488 1 97.19 99 ALA A C 1
ATOM 687 O O . ALA A 1 99 ? -2.441 12.297 1.774 1 97.19 99 ALA A O 1
ATOM 688 N N . LEU A 1 100 ? -4.18 11.086 2.193 1 98 100 LEU A N 1
ATOM 689 C CA . LEU A 1 100 ? -3.717 10.57 3.479 1 98 100 LEU A CA 1
ATOM 690 C C . LEU A 1 100 ? -2.348 9.914 3.34 1 98 100 LEU A C 1
ATOM 692 O O . LEU A 1 100 ? -1.455 10.148 4.156 1 98 100 LEU A O 1
ATOM 696 N N . LEU A 1 101 ? -2.123 9.164 2.26 1 98.56 101 LEU A N 1
ATOM 697 C CA . LEU A 1 101 ? -0.855 8.453 2.168 1 98.56 101 LEU A CA 1
ATOM 698 C C . LEU A 1 101 ? 0.309 9.422 2.02 1 98.56 101 LEU A C 1
ATOM 700 O O . LEU A 1 101 ? 1.283 9.352 2.771 1 98.56 101 LEU A O 1
ATOM 704 N N . ARG A 1 102 ? 0.198 10.336 1.032 1 98.56 102 ARG A N 1
ATOM 705 C CA . ARG A 1 102 ? 1.282 11.289 0.818 1 98.56 102 ARG A CA 1
ATOM 706 C C . ARG A 1 102 ? 1.496 12.164 2.051 1 98.56 102 ARG A C 1
ATOM 708 O O . ARG A 1 102 ? 2.635 12.469 2.41 1 98.56 102 ARG A O 1
ATOM 715 N N . GLU A 1 103 ? 0.392 12.555 2.672 1 98.81 103 GLU A N 1
ATOM 716 C CA . GLU A 1 103 ? 0.497 13.312 3.914 1 98.81 103 GLU A CA 1
ATOM 717 C C . GLU A 1 103 ? 1.288 12.539 4.969 1 98.81 103 GLU A C 1
ATOM 719 O O . GLU A 1 103 ? 2.217 13.078 5.57 1 98.81 103 GLU A O 1
ATOM 724 N N . LYS A 1 104 ? 0.965 11.297 5.184 1 98.88 104 LYS A N 1
ATOM 725 C CA . LYS A 1 104 ? 1.601 10.508 6.234 1 98.88 104 LYS A CA 1
ATOM 726 C C . LYS A 1 104 ? 3.094 10.336 5.965 1 98.88 104 LYS A C 1
ATOM 728 O O . LYS A 1 104 ? 3.904 10.383 6.895 1 98.88 104 LYS A O 1
ATOM 733 N N . LEU A 1 105 ? 3.441 10.148 4.699 1 98.81 105 LEU A N 1
ATOM 734 C CA . LEU A 1 105 ? 4.844 10.008 4.324 1 98.81 105 LEU A CA 1
ATOM 735 C C . LEU A 1 105 ? 5.621 11.281 4.641 1 98.81 105 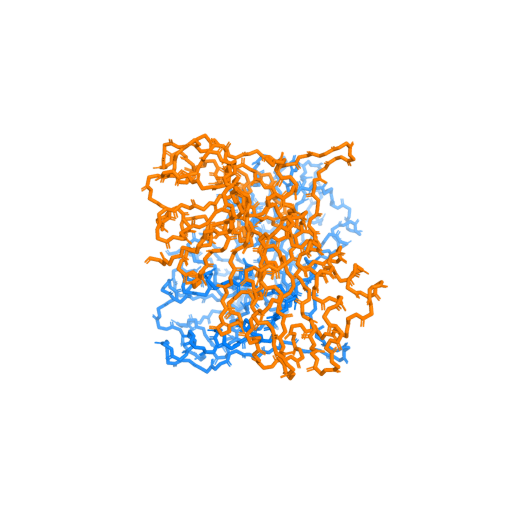LEU A C 1
ATOM 737 O O . LEU A 1 105 ? 6.73 11.227 5.176 1 98.81 105 LEU A O 1
ATOM 741 N N . VAL A 1 106 ? 5.039 12.43 4.328 1 98.88 106 VAL A N 1
ATOM 742 C CA . VAL A 1 106 ? 5.691 13.695 4.629 1 98.88 106 VAL A CA 1
ATOM 743 C C . VAL A 1 106 ? 5.793 13.883 6.141 1 98.88 106 VAL A C 1
ATOM 745 O O . VAL A 1 106 ? 6.832 14.305 6.652 1 98.88 106 VAL A O 1
ATOM 748 N N . TRP A 1 107 ? 4.715 13.531 6.867 1 98.81 107 TRP A N 1
ATOM 749 C CA . TRP A 1 107 ? 4.711 13.633 8.32 1 98.81 107 TRP A CA 1
ATOM 750 C C . TRP A 1 107 ? 5.832 12.797 8.93 1 98.81 107 TRP A C 1
ATOM 752 O O . TRP A 1 107 ? 6.598 13.281 9.766 1 98.81 107 TRP A O 1
ATOM 762 N N . GLU A 1 108 ? 5.973 11.609 8.477 1 98.5 108 GLU A N 1
ATOM 763 C CA . GLU A 1 108 ? 6.945 10.695 9.062 1 98.5 108 GLU A CA 1
ATOM 764 C C . GLU A 1 108 ? 8.375 11.109 8.719 1 98.5 108 GLU A C 1
ATOM 766 O O . GLU A 1 108 ? 9.32 10.695 9.391 1 98.5 108 GLU A O 1
ATOM 771 N N . ALA A 1 109 ? 8.539 11.891 7.688 1 98.5 109 ALA A N 1
ATOM 772 C CA . ALA A 1 109 ? 9.852 12.406 7.305 1 98.5 109 ALA A CA 1
ATOM 773 C C . ALA A 1 109 ? 10.141 13.734 7.996 1 98.5 109 ALA A C 1
ATOM 775 O O . ALA A 1 109 ? 11.156 14.375 7.719 1 98.5 109 ALA A O 1
ATOM 776 N N . SER A 1 110 ? 9.305 14.188 8.906 1 98.81 110 SER A N 1
ATOM 777 C CA . SER A 1 110 ? 9.383 15.523 9.484 1 98.81 110 SER A CA 1
ATOM 778 C C . SER A 1 110 ? 9.906 15.469 10.914 1 98.81 110 SER A C 1
ATOM 780 O O . SER A 1 110 ? 9.578 14.555 11.672 1 98.81 110 SER A O 1
ATOM 782 N N . THR A 1 111 ? 10.648 16.484 11.281 1 98.62 111 THR A N 1
ATOM 783 C CA . THR A 1 111 ? 11.141 16.625 12.648 1 98.62 111 THR A CA 1
ATOM 784 C C . THR A 1 111 ? 10.008 17.047 13.586 1 98.62 111 THR A C 1
ATOM 786 O O . THR A 1 111 ? 9.977 16.609 14.742 1 98.62 111 THR A O 1
ATOM 789 N N . ARG A 1 112 ? 9.148 17.859 13.078 1 98.75 112 ARG A N 1
ATOM 790 C CA . ARG A 1 112 ? 8.016 18.375 13.844 1 98.75 112 ARG A CA 1
ATOM 791 C C . ARG A 1 112 ? 6.758 18.453 12.984 1 98.75 112 ARG A C 1
ATOM 793 O O . ARG A 1 112 ? 6.812 18.859 11.828 1 98.75 112 ARG A O 1
ATOM 800 N N . CYS A 1 113 ? 5.621 18 13.555 1 98.88 113 CYS A N 1
ATOM 801 C CA . CYS A 1 113 ? 4.34 18.031 12.859 1 98.88 113 CYS A CA 1
ATOM 802 C C . CYS A 1 113 ? 3.307 18.812 13.664 1 98.88 113 CYS A C 1
ATOM 804 O O . CYS A 1 113 ? 3.07 18.516 14.836 1 98.88 113 CYS A O 1
ATOM 806 N N . VAL A 1 114 ? 2.67 19.781 13.016 1 98.94 114 VAL A N 1
ATOM 807 C CA . VAL A 1 114 ? 1.662 20.625 13.656 1 98.94 114 VAL A CA 1
ATOM 808 C C . VAL A 1 114 ? 0.331 20.484 12.922 1 98.94 114 VAL A C 1
ATOM 810 O O . VAL A 1 114 ? 0.27 20.625 11.695 1 98.94 114 VAL A O 1
ATOM 813 N N . VAL A 1 115 ? -0.72 20.234 13.672 1 98.88 115 VAL A N 1
ATOM 814 C CA . VAL A 1 115 ? -2.068 20.156 13.125 1 98.88 115 VAL A CA 1
ATOM 815 C C . VAL A 1 115 ? -2.791 21.484 13.305 1 98.88 115 VAL A C 1
ATOM 817 O O . VAL A 1 115 ? -2.693 22.109 14.359 1 98.88 115 VAL A O 1
ATOM 820 N N . ILE A 1 116 ? -3.424 21.891 12.273 1 98.94 116 ILE A N 1
ATOM 821 C CA . ILE A 1 116 ? -4.281 23.062 12.359 1 98.94 116 ILE A CA 1
ATOM 822 C C . ILE A 1 116 ? -5.723 22.688 12.031 1 98.94 116 ILE A C 1
ATOM 824 O O . ILE A 1 116 ? -5.965 21.844 11.156 1 98.94 116 ILE A O 1
ATOM 828 N N . ALA A 1 117 ? -6.66 23.281 12.75 1 98.75 117 ALA A N 1
ATOM 829 C CA . ALA A 1 117 ? -8.062 22.922 12.555 1 98.75 117 ALA A CA 1
ATOM 830 C C . ALA A 1 117 ? -8.992 23.969 13.156 1 98.75 117 ALA A C 1
ATOM 832 O O . ALA A 1 117 ? -8.555 24.859 13.883 1 98.75 117 ALA A O 1
ATOM 833 N N . ASP A 1 118 ? -10.242 23.906 12.758 1 98.69 118 ASP A N 1
ATOM 834 C CA . ASP A 1 118 ? -11.289 24.609 13.492 1 98.69 118 ASP A CA 1
ATOM 835 C C . ASP A 1 118 ? -11.734 23.828 14.719 1 98.69 118 ASP A C 1
ATOM 837 O O . ASP A 1 118 ? -11.398 22.641 14.859 1 98.69 118 ASP A O 1
ATOM 841 N N . ALA A 1 119 ? -12.523 24.406 15.516 1 98.25 119 ALA A N 1
ATOM 842 C CA . ALA A 1 119 ? -12.859 23.859 16.828 1 98.25 119 ALA A CA 1
ATOM 843 C C . ALA A 1 119 ? -13.695 22.594 16.688 1 98.25 119 ALA A C 1
ATOM 845 O O . ALA A 1 119 ? -13.633 21.703 17.531 1 98.25 119 ALA A O 1
ATOM 846 N N . ALA A 1 120 ? -14.43 22.438 15.625 1 97.88 120 ALA A N 1
ATOM 847 C CA . ALA A 1 120 ? -15.359 21.328 15.445 1 97.88 120 ALA A CA 1
ATOM 848 C C . ALA A 1 120 ? -14.609 20.016 15.203 1 97.88 120 ALA A C 1
ATOM 850 O O . ALA A 1 120 ? -15.195 18.938 15.281 1 97.88 120 ALA A O 1
ATOM 851 N N . LYS A 1 121 ? -13.305 20.094 14.938 1 98.5 121 LYS A N 1
ATOM 852 C CA . LYS A 1 121 ? -12.523 18.906 14.609 1 98.5 121 LYS A CA 1
ATOM 853 C C . LYS A 1 121 ? -12.07 18.188 15.875 1 98.5 121 LYS A C 1
ATOM 855 O O . LYS A 1 121 ? -11.625 17.047 15.812 1 98.5 121 LYS A O 1
ATOM 860 N N . ARG A 1 122 ? -12.117 18.844 16.984 1 98.19 122 ARG A N 1
ATOM 861 C CA . ARG A 1 122 ? -11.781 18.172 18.234 1 98.19 122 ARG A CA 1
ATOM 862 C C . ARG A 1 122 ? -12.906 17.266 18.703 1 98.19 122 ARG A C 1
ATOM 864 O O . ARG A 1 122 ? -14.062 17.688 18.781 1 98.19 122 ARG A O 1
ATOM 871 N N . VAL A 1 123 ? -12.578 16.031 19 1 98.56 123 VAL A N 1
ATOM 872 C CA . VAL A 1 123 ? -13.586 15.055 19.375 1 98.56 123 VAL A CA 1
ATOM 873 C C . VAL A 1 123 ? -13.125 14.305 20.625 1 98.56 123 VAL A C 1
ATOM 875 O O . VAL A 1 123 ? -11.922 14.133 20.844 1 98.56 123 VAL A O 1
ATOM 878 N N . PRO A 1 124 ? -14.047 13.82 21.469 1 97.94 124 PRO A N 1
ATOM 879 C CA . PRO A 1 124 ? -13.664 13.055 22.656 1 97.94 124 PRO A CA 1
ATOM 880 C C . PRO A 1 124 ? -13.133 11.664 22.312 1 97.94 124 PRO A C 1
ATOM 882 O O . PRO A 1 124 ? -12.414 11.062 23.125 1 97.94 124 PRO A O 1
ATOM 885 N N . ALA A 1 125 ? -13.609 11.172 21.156 1 98.19 125 ALA A N 1
ATOM 886 C CA . ALA A 1 125 ? -13.141 9.898 20.625 1 98.19 125 ALA A CA 1
ATOM 887 C C . ALA A 1 125 ? -13.172 9.906 19.094 1 98.19 125 ALA A C 1
ATOM 889 O O . ALA A 1 125 ? -14.102 10.445 18.484 1 98.19 125 ALA A O 1
ATOM 890 N N . LEU A 1 126 ? -12.188 9.258 18.531 1 98.62 126 LEU A N 1
ATOM 891 C CA . LEU A 1 126 ? -12.156 9.188 17.078 1 98.62 126 LEU A CA 1
ATOM 892 C C . LEU A 1 126 ? -13.312 8.352 16.547 1 98.62 126 LEU A C 1
ATOM 894 O O . LEU A 1 126 ? -13.789 7.438 17.234 1 98.62 126 LEU A O 1
ATOM 898 N N . GLY A 1 127 ? -13.672 8.664 15.305 1 98.5 127 GLY A N 1
ATOM 899 C CA . GLY A 1 127 ? -14.586 7.758 14.625 1 98.5 127 GLY A CA 1
ATOM 900 C C . GLY A 1 127 ? -15.875 8.43 14.18 1 98.5 127 GLY A C 1
ATOM 901 O O . GLY A 1 127 ? -16.672 7.824 13.461 1 98.5 127 GLY A O 1
ATOM 902 N N . LYS A 1 128 ? -16.141 9.648 14.641 1 97.88 128 LYS A N 1
ATOM 903 C CA . LYS A 1 128 ? -17.297 10.391 14.133 1 97.88 128 LYS A CA 1
ATOM 904 C C . LYS A 1 128 ? -17.172 10.617 12.625 1 97.88 128 LYS A C 1
ATOM 906 O O . LYS A 1 128 ? -18.156 10.445 11.891 1 97.88 128 LYS A O 1
ATOM 911 N N . PHE A 1 129 ? -16.047 11.102 12.172 1 98.38 129 PHE A N 1
ATOM 912 C CA . PHE A 1 129 ? -15.727 11.18 10.75 1 98.38 129 PHE A CA 1
ATOM 913 C C . PHE A 1 129 ? -15.383 9.805 10.195 1 98.38 129 PHE A C 1
ATOM 915 O O . PHE A 1 129 ? -14.664 9.031 10.836 1 98.38 129 PHE A O 1
ATOM 922 N N . PRO A 1 130 ? -15.945 9.398 9 1 98.62 130 PRO A N 1
ATOM 923 C CA . PRO A 1 130 ? -15.586 8.094 8.438 1 98.62 130 PRO A CA 1
ATOM 924 C C . PRO A 1 130 ? -14.086 7.949 8.195 1 98.62 130 PRO A C 1
ATOM 926 O O . PRO A 1 130 ? -13.469 8.836 7.613 1 98.62 130 PRO A O 1
ATOM 929 N N . LEU A 1 131 ? -13.523 6.855 8.688 1 98.88 131 LEU A N 1
ATOM 930 C CA . LEU A 1 131 ? -12.094 6.605 8.547 1 98.88 131 LEU A CA 1
ATOM 931 C C . LEU A 1 131 ? -11.742 6.246 7.109 1 98.88 131 LEU A C 1
ATOM 933 O O . LEU A 1 131 ? -12.188 5.219 6.594 1 98.88 131 LEU A O 1
ATOM 937 N N . PRO A 1 132 ? -10.938 7.086 6.445 1 98.88 132 PRO A N 1
ATOM 938 C CA . PRO A 1 132 ? -10.516 6.758 5.082 1 98.88 132 PRO A CA 1
ATOM 939 C C . PRO A 1 132 ? -9.438 5.672 5.043 1 98.88 132 PRO A C 1
ATOM 941 O O . PRO A 1 132 ? -8.523 5.672 5.867 1 98.88 132 PRO A O 1
ATOM 944 N N . ILE A 1 133 ? -9.594 4.766 4.168 1 98.94 133 ILE A N 1
ATOM 945 C CA . ILE A 1 133 ? -8.633 3.705 3.887 1 98.94 133 ILE A CA 1
ATOM 946 C C . ILE A 1 133 ? -8.25 3.734 2.408 1 98.94 133 ILE A C 1
ATOM 948 O O . ILE A 1 133 ? -9.125 3.66 1.536 1 98.94 133 ILE A O 1
ATOM 952 N N . GLU A 1 134 ? -6.996 3.918 2.141 1 98.94 134 GLU A N 1
ATOM 953 C CA . GLU A 1 134 ? -6.508 3.982 0.765 1 98.94 134 GLU A CA 1
ATOM 954 C C . GLU A 1 134 ? -6.129 2.596 0.249 1 98.94 134 GLU A C 1
ATOM 956 O O . GLU A 1 134 ? -5.34 1.889 0.878 1 98.94 134 GLU A O 1
ATOM 961 N N . VAL A 1 135 ? -6.695 2.236 -0.901 1 98.75 135 VAL A N 1
ATOM 962 C CA . VAL A 1 135 ? -6.613 0.879 -1.433 1 98.75 135 VAL A CA 1
ATOM 963 C C . VAL A 1 135 ? -6.211 0.924 -2.904 1 98.75 135 VAL A C 1
ATOM 965 O O . VAL A 1 135 ? -6.684 1.777 -3.658 1 98.75 135 VAL A O 1
ATOM 968 N N . VAL A 1 136 ? -5.32 -0.041 -3.307 1 98.56 136 VAL A N 1
ATOM 969 C CA . VAL A 1 136 ? -4.957 -0.103 -4.719 1 98.56 136 VAL A CA 1
ATOM 970 C C . VAL A 1 136 ? -6.188 -0.445 -5.555 1 98.56 136 VAL A C 1
ATOM 972 O O . VAL A 1 136 ? -7.078 -1.16 -5.098 1 98.56 136 VAL A O 1
ATOM 975 N N . ARG A 1 137 ? -6.223 0.004 -6.828 1 97.81 137 ARG A N 1
ATOM 976 C CA . ARG A 1 137 ? -7.383 -0.145 -7.695 1 97.81 137 ARG A CA 1
ATOM 977 C C . ARG A 1 137 ? -7.594 -1.605 -8.086 1 97.81 137 ARG A C 1
ATOM 979 O O . ARG A 1 137 ? -8.711 -2.113 -8.031 1 97.81 137 ARG A O 1
ATOM 986 N N . PHE A 1 138 ? -6.562 -2.299 -8.438 1 98.31 138 PHE A N 1
ATOM 987 C CA . PHE A 1 138 ? -6.648 -3.686 -8.875 1 98.31 138 PHE A CA 1
ATOM 988 C C . PHE A 1 138 ? -7.137 -4.586 -7.746 1 98.31 138 PHE A C 1
ATOM 990 O O . PHE A 1 138 ? -6.48 -4.699 -6.707 1 98.31 138 PHE A O 1
ATOM 997 N N . GLY A 1 139 ? -8.289 -5.191 -7.938 1 98.38 139 GLY A N 1
ATOM 998 C CA . GLY A 1 139 ? -8.805 -6.137 -6.957 1 98.38 139 GLY A CA 1
ATOM 999 C C . GLY A 1 139 ? -9.461 -5.465 -5.766 1 98.38 139 GLY A C 1
ATOM 1000 O O . GLY A 1 139 ? -9.617 -6.074 -4.707 1 98.38 139 GLY A O 1
ATOM 1001 N N . HIS A 1 140 ? -9.82 -4.207 -5.918 1 98.62 140 HIS A N 1
ATOM 1002 C CA . HIS A 1 140 ? -10.297 -3.441 -4.77 1 98.62 140 HIS A CA 1
ATOM 1003 C C . HIS A 1 140 ? -11.594 -4.027 -4.215 1 98.62 140 HIS A C 1
ATOM 1005 O O . HIS A 1 140 ? -11.852 -3.947 -3.014 1 98.62 140 HIS A O 1
ATOM 1011 N N . VAL A 1 141 ? -12.414 -4.711 -5.059 1 98.62 141 VAL A N 1
ATOM 1012 C CA . VAL A 1 141 ? -13.664 -5.312 -4.594 1 98.62 141 VAL A CA 1
ATOM 1013 C C . VAL A 1 141 ? -13.359 -6.41 -3.574 1 98.62 141 VAL A C 1
ATOM 1015 O O . VAL A 1 141 ? -13.969 -6.457 -2.504 1 98.62 141 VAL A O 1
ATOM 1018 N N . HIS A 1 142 ? -12.398 -7.238 -3.883 1 98.62 142 HIS A N 1
ATOM 1019 C CA . HIS A 1 142 ? -11.992 -8.297 -2.963 1 98.62 142 HIS A CA 1
ATOM 1020 C C . HIS A 1 142 ? -11.336 -7.715 -1.714 1 98.62 142 HIS A C 1
ATOM 1022 O O . HIS A 1 142 ? -11.523 -8.234 -0.612 1 98.62 142 HIS A O 1
ATOM 1028 N N . THR A 1 143 ? -10.492 -6.691 -1.873 1 98.69 143 THR A N 1
ATOM 1029 C CA . THR A 1 143 ? -9.945 -5.992 -0.718 1 98.69 143 THR A CA 1
ATOM 1030 C C . THR A 1 143 ? -11.062 -5.469 0.182 1 98.69 143 THR A C 1
ATOM 1032 O O . THR A 1 143 ? -10.969 -5.551 1.408 1 98.69 143 THR A O 1
ATOM 1035 N N . GLY A 1 144 ? -12.133 -4.934 -0.458 1 98.56 144 GLY A N 1
ATOM 1036 C CA . GLY A 1 144 ? -13.297 -4.484 0.292 1 98.56 144 GLY A CA 1
ATOM 1037 C C . GLY A 1 144 ? -13.914 -5.578 1.146 1 98.56 144 GLY A C 1
ATOM 1038 O O . GLY A 1 144 ? -14.336 -5.324 2.277 1 98.56 144 GLY A O 1
ATOM 1039 N N . TYR A 1 145 ? -13.953 -6.812 0.6 1 98.31 145 TYR A N 1
ATOM 1040 C CA . TYR A 1 145 ? -14.469 -7.938 1.373 1 98.31 145 TYR A CA 1
ATOM 1041 C C . TYR A 1 145 ? -13.602 -8.195 2.604 1 98.31 145 TYR A C 1
ATOM 1043 O O . TYR A 1 145 ? -14.125 -8.398 3.703 1 98.31 145 TYR A O 1
ATOM 1051 N N . ARG A 1 146 ? -12.328 -8.141 2.424 1 98.31 146 ARG A N 1
ATOM 1052 C CA . ARG A 1 146 ? -11.414 -8.383 3.531 1 98.31 146 ARG A CA 1
ATOM 1053 C C . ARG A 1 146 ? -11.508 -7.277 4.578 1 98.31 146 ARG A C 1
ATOM 1055 O O . ARG A 1 146 ? -11.422 -7.543 5.777 1 98.31 146 ARG A O 1
ATOM 1062 N N . LEU A 1 147 ? -11.672 -6.039 4.141 1 98.75 147 LEU A N 1
ATOM 1063 C CA . LEU A 1 147 ? -11.852 -4.918 5.059 1 98.75 147 LEU A CA 1
ATOM 1064 C C . LEU A 1 147 ? -13.141 -5.074 5.852 1 98.75 147 LEU A C 1
ATOM 1066 O O . LEU A 1 147 ? -13.203 -4.703 7.027 1 98.75 147 LEU A O 1
ATOM 1070 N N . ALA A 1 148 ? -14.18 -5.582 5.18 1 98.56 148 ALA A N 1
ATOM 1071 C CA . ALA A 1 148 ? -15.438 -5.848 5.875 1 98.56 148 ALA A CA 1
ATOM 1072 C C . ALA A 1 148 ? -15.242 -6.871 6.988 1 98.56 148 ALA A C 1
ATOM 1074 O O . ALA A 1 148 ? -15.82 -6.742 8.07 1 98.56 148 ALA A O 1
ATOM 1075 N N . ASP A 1 149 ? -14.453 -7.891 6.711 1 98.44 149 ASP A N 1
ATOM 1076 C CA . ASP A 1 149 ? -14.133 -8.891 7.73 1 98.44 149 ASP A CA 1
ATOM 1077 C C . ASP A 1 149 ? -13.438 -8.25 8.93 1 98.44 149 ASP A C 1
ATOM 1079 O O . ASP A 1 149 ? -13.773 -8.547 10.078 1 98.44 149 ASP A O 1
ATOM 1083 N N . ILE A 1 150 ? -12.461 -7.371 8.688 1 98.44 150 ILE A N 1
ATOM 1084 C CA . ILE A 1 150 ? -11.758 -6.664 9.75 1 98.44 150 ILE A CA 1
ATOM 1085 C C . ILE A 1 150 ? -12.734 -5.793 10.531 1 98.44 150 ILE A C 1
ATOM 1087 O O . ILE A 1 150 ? -12.719 -5.781 11.766 1 98.44 150 ILE A O 1
ATOM 1091 N N . ALA A 1 151 ? -13.594 -5.039 9.805 1 98.38 151 ALA A N 1
ATOM 1092 C CA . ALA A 1 151 ? -14.586 -4.195 10.461 1 98.38 151 ALA A CA 1
ATOM 1093 C C . ALA A 1 151 ? -15.438 -5.008 11.438 1 98.38 151 ALA A C 1
ATOM 1095 O O . ALA A 1 151 ? -15.688 -4.574 12.562 1 98.38 151 ALA 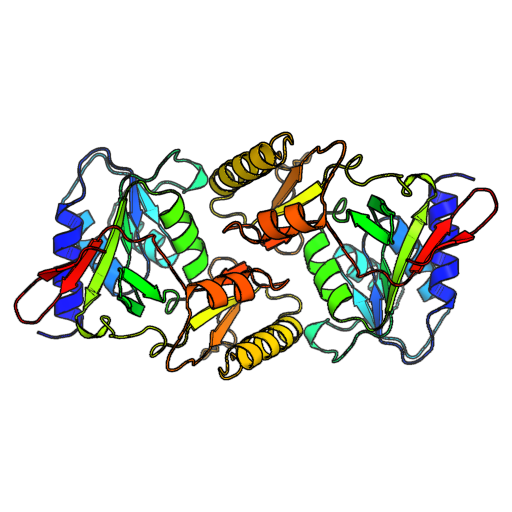A O 1
ATOM 1096 N N . ALA A 1 152 ? -15.828 -6.191 11.008 1 98.19 152 ALA A N 1
ATOM 1097 C CA . ALA A 1 152 ? -16.641 -7.062 11.852 1 98.19 152 ALA A CA 1
ATOM 1098 C C . ALA A 1 152 ? -15.898 -7.469 13.117 1 98.19 152 ALA A C 1
ATOM 1100 O O . ALA A 1 152 ? -16.484 -7.512 14.203 1 98.19 152 ALA A O 1
ATOM 1101 N N . GLU A 1 153 ? -14.656 -7.73 12.977 1 98 153 GLU A N 1
ATOM 1102 C CA . GLU A 1 153 ? -13.828 -8.102 14.117 1 98 153 GLU A CA 1
ATOM 1103 C C . GLU A 1 153 ? -13.789 -6.98 15.156 1 98 153 GLU A C 1
ATOM 1105 O O . GLU A 1 153 ? -13.625 -7.238 16.344 1 98 153 GLU A O 1
ATOM 1110 N N . PHE A 1 154 ? -13.93 -5.746 14.75 1 98 154 PHE A N 1
ATOM 1111 C CA . PHE A 1 154 ? -13.852 -4.59 15.633 1 98 154 PHE A CA 1
ATOM 1112 C C . PHE A 1 154 ? -15.242 -4.055 15.945 1 98 154 PHE A C 1
ATOM 1114 O O . PHE A 1 154 ? -15.383 -2.963 16.5 1 98 154 PHE A O 1
ATOM 1121 N N . ASP A 1 155 ? -16.281 -4.805 15.547 1 97.44 155 ASP A N 1
ATOM 1122 C CA . ASP A 1 155 ? -17.672 -4.434 15.758 1 97.44 155 ASP A CA 1
ATOM 1123 C C . ASP A 1 155 ? -18 -3.105 15.078 1 97.44 155 ASP A C 1
ATOM 1125 O O . ASP A 1 155 ? -18.641 -2.24 15.672 1 97.44 155 ASP A O 1
ATOM 1129 N N . LEU A 1 156 ? -17.453 -2.928 13.859 1 98.12 156 LEU A N 1
ATOM 1130 C CA . LEU A 1 156 ? -17.688 -1.74 13.047 1 98.12 156 LEU A CA 1
ATOM 1131 C C . LEU A 1 156 ? -18.406 -2.102 11.758 1 98.12 156 LEU A C 1
ATOM 1133 O O . LEU A 1 156 ? -18.359 -3.252 11.312 1 98.12 156 LEU A O 1
ATOM 1137 N N . PRO A 1 157 ? -19.141 -1.159 11.125 1 97.62 157 PRO A N 1
ATOM 1138 C CA . PRO A 1 157 ? -19.734 -1.417 9.812 1 97.62 157 PRO A CA 1
ATOM 1139 C C . PRO A 1 157 ? -18.688 -1.581 8.711 1 97.62 157 PRO A C 1
ATOM 1141 O O . PRO A 1 157 ? -17.594 -1.029 8.805 1 97.62 157 PRO A O 1
ATOM 1144 N N . PRO A 1 158 ? -19.047 -2.346 7.68 1 98.06 158 PRO A N 1
ATOM 1145 C CA . PRO A 1 158 ? -18.094 -2.473 6.566 1 98.06 158 PRO A CA 1
ATOM 1146 C C . PRO A 1 158 ? -17.844 -1.144 5.863 1 98.06 158 PRO A C 1
ATOM 1148 O O . PRO A 1 158 ? -18.75 -0.327 5.719 1 98.06 158 PRO A O 1
ATOM 1151 N N . PRO A 1 159 ? -16.578 -0.923 5.453 1 98.69 159 PRO A N 1
ATOM 1152 C CA . PRO A 1 159 ? -16.297 0.301 4.699 1 98.69 159 PRO A CA 1
ATOM 1153 C C . PRO A 1 159 ? -16.953 0.308 3.32 1 98.69 159 PRO A C 1
ATOM 1155 O O . PRO A 1 159 ? -17.25 -0.754 2.771 1 98.69 159 PRO A O 1
ATOM 1158 N N . ARG A 1 160 ? -17.109 1.473 2.801 1 98.19 160 ARG A N 1
ATOM 1159 C CA . ARG A 1 160 ? -17.703 1.647 1.48 1 98.19 160 ARG A CA 1
ATOM 1160 C C . ARG A 1 160 ? -16.797 2.463 0.571 1 98.19 160 ARG A C 1
ATOM 1162 O O . ARG A 1 160 ? -16.156 3.418 1.02 1 98.19 160 ARG A O 1
ATOM 1169 N N . LEU A 1 161 ? -16.844 2.088 -0.699 1 98.62 161 LEU A N 1
ATOM 1170 C CA . LEU A 1 161 ? -16.062 2.811 -1.694 1 98.62 161 LEU A CA 1
ATOM 1171 C C . LEU A 1 161 ? -16.516 4.262 -1.799 1 98.62 161 LEU A C 1
ATOM 1173 O O . LEU A 1 161 ? -17.719 4.535 -1.93 1 98.62 161 LEU A O 1
ATOM 1177 N N . ARG A 1 162 ? -15.492 5.219 -1.65 1 98.62 162 ARG A N 1
ATOM 1178 C CA . ARG A 1 162 ? -15.812 6.633 -1.822 1 98.62 162 ARG A CA 1
ATOM 1179 C C . ARG A 1 162 ? -16.094 6.957 -3.285 1 98.62 162 ARG A C 1
ATOM 1181 O O . ARG A 1 162 ? -15.297 6.641 -4.164 1 98.62 162 ARG A O 1
ATOM 1188 N N . THR A 1 163 ? -17.203 7.543 -3.521 1 97.62 163 THR A N 1
ATOM 1189 C CA . THR A 1 163 ? -17.578 7.953 -4.871 1 97.62 163 THR A CA 1
ATOM 1190 C C . THR A 1 163 ? -17.938 9.438 -4.906 1 97.62 163 THR A C 1
ATOM 1192 O O . THR A 1 163 ? -18.234 10.031 -3.865 1 97.62 163 THR A O 1
ATOM 1195 N N . ALA A 1 164 ? -17.656 10.016 -6.023 1 94.31 164 ALA A N 1
ATOM 1196 C CA . ALA A 1 164 ? -18.094 11.383 -6.328 1 94.31 164 ALA A CA 1
ATOM 1197 C C . ALA A 1 164 ? -18.859 11.43 -7.645 1 94.31 164 ALA A C 1
ATOM 1199 O O . ALA A 1 164 ? -19.281 10.398 -8.164 1 94.31 164 ALA A O 1
ATOM 1200 N N . GLU A 1 165 ? -19.234 12.594 -8.148 1 90.12 165 GLU A N 1
ATOM 1201 C CA . GLU A 1 165 ? -20.047 12.758 -9.352 1 90.12 165 GLU A CA 1
ATOM 1202 C C . GLU A 1 165 ? -19.438 12.008 -10.531 1 90.12 165 GLU A C 1
ATOM 1204 O O . GLU A 1 165 ? -20.156 11.406 -11.336 1 90.12 165 GLU A O 1
ATOM 1209 N N . ARG A 1 166 ? -18.156 11.914 -10.633 1 86.19 166 ARG A N 1
ATOM 1210 C CA . ARG A 1 166 ? -17.484 11.328 -11.789 1 86.19 166 ARG A CA 1
ATOM 1211 C C . ARG A 1 166 ? -17.125 9.875 -11.531 1 86.19 166 ARG A C 1
ATOM 1213 O O . ARG A 1 166 ? -16.359 9.266 -12.289 1 86.19 166 ARG A O 1
ATOM 1220 N N . GLY A 1 167 ? -17.688 9.422 -10.438 1 94.94 167 GLY A N 1
ATOM 1221 C CA . GLY A 1 167 ? -17.344 8.031 -10.172 1 94.94 167 GLY A CA 1
ATOM 1222 C C . GLY A 1 167 ? -16.469 7.855 -8.945 1 94.94 167 GLY A C 1
ATOM 1223 O O . GLY A 1 167 ? -16.609 8.594 -7.969 1 94.94 167 GLY A O 1
ATOM 1224 N N . MET A 1 168 ? -15.625 6.781 -9.055 1 96.88 168 MET A N 1
ATOM 1225 C CA . MET A 1 168 ? -14.773 6.48 -7.91 1 96.88 168 MET A CA 1
ATOM 1226 C C . MET A 1 168 ? -13.773 7.605 -7.668 1 96.88 168 MET A C 1
ATOM 1228 O O . MET A 1 168 ? -13.219 8.164 -8.617 1 96.88 168 MET A O 1
ATOM 1232 N N . VAL A 1 169 ? -13.547 8.008 -6.434 1 97.94 169 VAL A N 1
ATOM 1233 C CA . VAL A 1 169 ? -12.523 8.977 -6.07 1 97.94 169 VAL A CA 1
ATOM 1234 C C . VAL A 1 169 ? -11.141 8.336 -6.176 1 97.94 169 VAL A C 1
ATOM 1236 O O . VAL A 1 169 ? -10.883 7.293 -5.57 1 97.94 169 VAL A O 1
ATOM 1239 N N . VAL A 1 170 ? -10.266 8.93 -6.965 1 97.94 170 VAL A N 1
ATOM 1240 C CA . VAL A 1 170 ? -8.914 8.43 -7.184 1 97.94 170 VAL A CA 1
ATOM 1241 C C . VAL A 1 170 ? -7.898 9.383 -6.566 1 97.94 170 VAL A C 1
ATOM 1243 O O . VAL A 1 170 ? -7.961 10.594 -6.793 1 97.94 170 VAL A O 1
ATOM 1246 N N . THR A 1 171 ? -7.055 8.945 -5.699 1 98.12 171 THR A N 1
ATOM 1247 C CA . THR A 1 171 ? -6.027 9.758 -5.051 1 98.12 171 THR A CA 1
ATOM 1248 C C . THR A 1 171 ? -4.953 10.172 -6.055 1 98.12 171 THR A C 1
ATOM 1250 O O . THR A 1 171 ? -4.902 9.648 -7.172 1 98.12 171 THR A O 1
ATOM 1253 N N . ASP A 1 172 ? -4.059 11.07 -5.629 1 97.38 172 ASP A N 1
ATOM 1254 C CA . ASP A 1 172 ? -2.928 11.477 -6.457 1 97.38 172 ASP A CA 1
ATOM 1255 C C . ASP A 1 172 ? -2.02 10.289 -6.766 1 97.38 172 ASP A C 1
ATOM 1257 O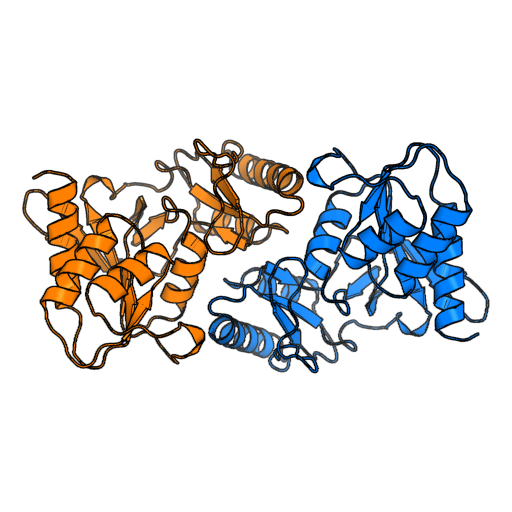 O . ASP A 1 172 ? -1.303 10.297 -7.77 1 97.38 172 ASP A O 1
ATOM 1261 N N . GLY A 1 173 ? -2.076 9.273 -5.918 1 96.44 173 GLY A N 1
ATOM 1262 C CA . GLY A 1 173 ? -1.272 8.078 -6.113 1 96.44 173 GLY A CA 1
ATOM 1263 C C . GLY A 1 173 ? -1.948 7.043 -6.992 1 96.44 173 GLY A C 1
ATOM 1264 O O . GLY A 1 173 ? -1.389 5.973 -7.242 1 96.44 173 GLY A O 1
ATOM 1265 N N . GLY A 1 174 ? -3.141 7.312 -7.473 1 97.19 174 GLY A N 1
ATOM 1266 C CA . GLY A 1 174 ? -3.85 6.41 -8.367 1 97.19 174 GLY A CA 1
ATOM 1267 C C . GLY A 1 174 ? -4.641 5.344 -7.629 1 97.19 174 GLY A C 1
ATOM 1268 O O . GLY A 1 174 ? -5.098 4.371 -8.234 1 97.19 174 GLY A O 1
ATOM 1269 N N . ASN A 1 175 ? -4.77 5.496 -6.371 1 98.44 175 ASN A N 1
ATOM 1270 C CA . ASN A 1 175 ? -5.484 4.535 -5.535 1 98.44 175 ASN A CA 1
ATOM 1271 C C . ASN A 1 175 ? -6.926 4.977 -5.289 1 98.44 175 ASN A C 1
ATOM 1273 O O . ASN A 1 175 ? -7.34 6.047 -5.738 1 98.44 175 ASN A O 1
ATOM 1277 N N . LEU A 1 176 ? -7.66 4.102 -4.648 1 98.69 176 LEU A N 1
ATOM 1278 C CA . LEU A 1 176 ? -9.039 4.379 -4.262 1 98.69 176 LEU A CA 1
ATOM 1279 C C . LEU A 1 176 ? -9.156 4.586 -2.756 1 98.69 176 LEU A C 1
ATOM 1281 O O . LEU A 1 176 ? -8.203 4.312 -2.014 1 98.69 176 LEU A O 1
ATOM 1285 N N . ILE A 1 177 ? -10.305 5.102 -2.35 1 98.88 177 ILE A N 1
ATOM 1286 C CA . ILE A 1 177 ? -10.547 5.289 -0.923 1 98.88 177 ILE A CA 1
ATOM 1287 C C . ILE A 1 177 ? -11.805 4.531 -0.509 1 98.88 177 ILE A C 1
ATOM 1289 O O . ILE A 1 177 ? -12.836 4.617 -1.178 1 98.88 177 ILE A O 1
ATOM 1293 N N . TYR A 1 178 ? -11.727 3.736 0.496 1 98.88 178 TYR A N 1
ATOM 1294 C CA . TYR A 1 178 ? -12.867 3.191 1.233 1 98.88 178 TYR A CA 1
ATOM 1295 C C . TYR A 1 178 ? -13.078 3.947 2.539 1 98.88 178 TYR A C 1
ATOM 1297 O O . TYR A 1 178 ? -12.125 4.234 3.262 1 98.88 178 TYR A O 1
ATOM 1305 N N . ASP A 1 179 ? -14.312 4.316 2.861 1 98.88 179 ASP A N 1
ATOM 1306 C CA . ASP A 1 179 ? -14.648 5.023 4.094 1 98.88 179 ASP A CA 1
ATOM 1307 C C . ASP A 1 179 ? -15.328 4.086 5.094 1 98.88 179 ASP A C 1
ATOM 1309 O O . ASP A 1 179 ? -16.359 3.482 4.781 1 98.88 179 ASP A O 1
ATOM 1313 N N . MET A 1 180 ? -14.797 3.99 6.211 1 98.62 180 MET A N 1
ATOM 1314 C CA . MET A 1 180 ? -15.367 3.176 7.281 1 98.62 180 MET A CA 1
ATOM 1315 C C . MET A 1 180 ? -16.094 4.047 8.297 1 98.62 180 MET A C 1
ATOM 1317 O O . MET A 1 180 ? -15.461 4.68 9.148 1 98.62 180 MET A O 1
ATOM 1321 N N . ALA A 1 181 ? -17.391 4.133 8.242 1 97 181 ALA A N 1
ATOM 1322 C CA . ALA A 1 181 ? -18.219 4.879 9.188 1 97 181 ALA A CA 1
ATOM 1323 C C . ALA A 1 181 ? -18.234 4.199 10.555 1 97 181 ALA A C 1
ATOM 1325 O O . ALA A 1 181 ? -19.172 3.475 10.891 1 97 181 ALA A O 1
ATOM 1326 N N . SER A 1 182 ? -17.391 4.574 11.438 1 95.31 182 SER A N 1
ATOM 1327 C CA . SER A 1 182 ? -17.141 3.812 12.656 1 95.31 182 SER A CA 1
ATOM 1328 C C . SER A 1 182 ? -17.984 4.32 13.812 1 95.31 182 SER A C 1
ATOM 1330 O O . SER A 1 182 ? -18.359 3.551 14.703 1 95.31 182 SER A O 1
ATOM 1332 N N . GLY A 1 183 ? -18.312 5.559 13.805 1 96.62 183 GLY A N 1
ATOM 1333 C CA . GLY A 1 183 ? -18.969 6.156 14.953 1 96.62 183 GLY A CA 1
ATOM 1334 C C . GLY A 1 183 ? -18.047 6.367 16.141 1 96.62 183 GLY A C 1
ATOM 1335 O O . GLY A 1 183 ? -17.938 7.48 16.656 1 96.62 183 GLY A O 1
ATOM 1336 N N . LYS A 1 184 ? -17.438 5.332 16.531 1 97.94 184 LYS A N 1
ATOM 1337 C CA . LYS A 1 184 ? -16.422 5.34 17.578 1 97.94 184 LYS A CA 1
ATOM 1338 C C . LYS A 1 184 ? -15.398 4.238 17.359 1 97.94 184 LYS A C 1
ATOM 1340 O O . LYS A 1 184 ? -15.758 3.088 17.094 1 97.94 184 LYS A O 1
ATOM 1345 N N . ILE A 1 185 ? -14.172 4.629 17.453 1 98.19 185 ILE A N 1
ATOM 1346 C CA . ILE A 1 185 ? -13.086 3.658 17.375 1 98.19 185 ILE A CA 1
ATOM 1347 C C . ILE A 1 185 ? -12.523 3.395 18.766 1 98.19 185 ILE A C 1
ATOM 1349 O O . ILE A 1 185 ? -11.828 4.238 19.344 1 98.19 185 ILE A O 1
ATOM 1353 N N . GLU A 1 186 ? -12.773 2.266 19.328 1 97.69 186 GLU A N 1
ATOM 1354 C CA . GLU A 1 186 ? -12.414 1.948 20.719 1 97.69 186 GLU A CA 1
ATOM 1355 C C . GLU A 1 186 ? -10.906 1.77 20.859 1 97.69 186 GLU A C 1
ATOM 1357 O O . GLU A 1 186 ? -10.32 2.162 21.875 1 97.69 186 GLU A O 1
ATOM 1362 N N . ASP A 1 187 ? -10.297 1.151 19.922 1 97.94 187 ASP A N 1
ATOM 1363 C CA . ASP A 1 187 ? -8.867 0.867 19.953 1 97.94 187 ASP A CA 1
ATOM 1364 C C . ASP A 1 187 ? -8.195 1.247 18.641 1 97.94 187 ASP A C 1
ATOM 1366 O O . ASP A 1 187 ? -7.949 0.387 17.781 1 97.94 187 ASP A O 1
ATOM 1370 N N . PRO A 1 188 ? -7.859 2.572 18.5 1 98.44 188 PRO A N 1
ATOM 1371 C CA . PRO A 1 188 ? -7.285 3.055 17.234 1 98.44 188 PRO A CA 1
ATOM 1372 C C . PRO A 1 188 ? -5.988 2.336 16.859 1 98.44 188 PRO A C 1
ATOM 1374 O O . PRO A 1 188 ? -5.738 2.078 15.68 1 98.44 188 PRO A O 1
ATOM 1377 N N . THR A 1 189 ? -5.184 1.979 17.844 1 98.56 189 THR A N 1
ATOM 1378 C CA . THR A 1 189 ? -3.898 1.339 17.578 1 98.56 189 THR A CA 1
ATOM 1379 C C . THR A 1 189 ? -4.098 -0.052 16.984 1 98.56 189 THR A C 1
ATOM 1381 O O . THR A 1 189 ? -3.494 -0.39 15.969 1 98.56 189 THR A O 1
ATOM 1384 N N . ALA A 1 190 ? -4.938 -0.843 17.578 1 98.69 190 ALA A N 1
ATOM 1385 C CA . ALA A 1 190 ? -5.203 -2.193 17.094 1 98.69 190 ALA A CA 1
ATOM 1386 C C . ALA A 1 190 ? -5.855 -2.156 15.711 1 98.69 190 ALA A C 1
ATOM 1388 O O . ALA A 1 190 ? -5.52 -2.959 14.836 1 98.69 190 ALA A O 1
ATOM 1389 N N . LEU A 1 191 ? -6.777 -1.245 15.523 1 98.75 191 LEU A N 1
ATOM 1390 C CA . LEU A 1 191 ? -7.453 -1.121 14.242 1 98.75 191 LEU A CA 1
ATOM 1391 C C . LEU A 1 191 ? -6.469 -0.722 13.148 1 98.75 191 LEU A C 1
ATOM 1393 O O . LEU A 1 191 ? -6.512 -1.265 12.039 1 98.75 191 LEU A O 1
ATOM 1397 N N . ALA A 1 192 ? -5.602 0.199 13.469 1 98.81 192 ALA A N 1
ATOM 1398 C CA . ALA A 1 192 ? -4.59 0.65 12.516 1 98.81 192 ALA A CA 1
ATOM 1399 C C . ALA A 1 192 ? -3.744 -0.518 12.023 1 98.81 192 ALA A C 1
ATOM 1401 O O . ALA A 1 192 ? -3.535 -0.674 10.812 1 98.81 192 ALA A O 1
ATOM 1402 N N . ALA A 1 193 ? -3.291 -1.301 12.945 1 98.62 193 ALA A N 1
ATOM 1403 C CA . ALA A 1 193 ? -2.445 -2.439 12.602 1 98.62 193 ALA A CA 1
ATOM 1404 C C . ALA A 1 193 ? -3.207 -3.451 11.742 1 98.62 193 ALA A C 1
ATOM 1406 O O . ALA A 1 193 ? -2.676 -3.965 10.758 1 98.62 193 ALA A O 1
ATOM 1407 N N . ALA A 1 194 ? -4.438 -3.727 12.094 1 98.75 194 ALA A N 1
ATOM 1408 C CA . ALA A 1 194 ? -5.258 -4.688 11.367 1 98.75 194 ALA A CA 1
ATOM 1409 C C . ALA A 1 194 ? -5.508 -4.219 9.938 1 98.75 194 ALA A C 1
ATOM 1411 O O . ALA A 1 194 ? -5.367 -4.992 8.984 1 98.75 194 ALA A O 1
ATOM 1412 N N . LEU A 1 195 ? -5.805 -2.967 9.766 1 98.81 195 LEU A N 1
ATOM 1413 C CA . LEU A 1 195 ? -6.098 -2.412 8.453 1 98.81 195 LEU A CA 1
ATOM 1414 C C . LEU A 1 195 ? -4.859 -2.438 7.562 1 98.81 195 LEU A C 1
ATOM 1416 O O . LEU A 1 195 ? -4.934 -2.826 6.395 1 98.81 195 LEU A O 1
ATOM 1420 N N . LYS A 1 196 ? -3.734 -2.047 8.109 1 98.75 196 LYS A N 1
ATOM 1421 C CA . LYS A 1 196 ? -2.51 -1.959 7.32 1 98.75 196 LYS A CA 1
ATOM 1422 C C . LYS A 1 196 ? -2.062 -3.338 6.844 1 98.75 196 LYS A C 1
ATOM 1424 O O . LYS A 1 196 ? -1.431 -3.463 5.793 1 98.75 196 LYS A O 1
ATOM 1429 N N . SER A 1 197 ? -2.438 -4.379 7.551 1 98.25 197 SER A N 1
ATOM 1430 C CA . SER A 1 197 ? -1.952 -5.723 7.258 1 98.25 197 SER A CA 1
ATOM 1431 C C . SER A 1 197 ? -2.646 -6.305 6.031 1 98.25 197 SER A C 1
ATOM 1433 O O . SER A 1 197 ? -2.193 -7.305 5.469 1 98.25 197 SER A O 1
ATOM 1435 N N . VAL A 1 198 ? -3.695 -5.723 5.582 1 98.5 198 VAL A N 1
ATOM 1436 C CA . VAL A 1 198 ? -4.516 -6.266 4.504 1 98.5 198 VAL A CA 1
ATOM 1437 C C . VAL A 1 198 ? -3.82 -6.043 3.162 1 98.5 198 VAL A C 1
ATOM 1439 O O . VAL A 1 198 ? -3.441 -4.918 2.83 1 98.5 198 VAL A O 1
ATOM 1442 N N . THR A 1 199 ? -3.623 -7.145 2.381 1 98.5 199 THR A N 1
ATOM 1443 C CA . THR A 1 199 ? -3.125 -7 1.018 1 98.5 199 THR A CA 1
ATOM 1444 C C . THR A 1 199 ? -4.02 -6.059 0.212 1 98.5 199 THR A C 1
ATOM 1446 O O . THR A 1 199 ? -5.246 -6.168 0.26 1 98.5 199 THR A O 1
ATOM 1449 N N . GLY A 1 200 ? -3.453 -5.098 -0.464 1 98.56 200 GLY A N 1
ATOM 1450 C CA . GLY A 1 200 ? -4.207 -4.141 -1.255 1 98.56 200 GLY A CA 1
ATOM 1451 C C . GLY A 1 200 ? -4.426 -2.818 -0.543 1 98.56 200 GLY A C 1
ATOM 1452 O O . GLY A 1 200 ? -4.762 -1.814 -1.175 1 98.56 200 GLY A O 1
ATOM 1453 N N . VAL A 1 201 ? -4.352 -2.844 0.79 1 98.88 201 VAL A N 1
ATOM 1454 C CA . VAL A 1 201 ? -4.375 -1.586 1.527 1 98.88 201 VAL A CA 1
ATOM 1455 C C . VAL A 1 201 ? -3.002 -0.921 1.461 1 98.88 201 VAL A C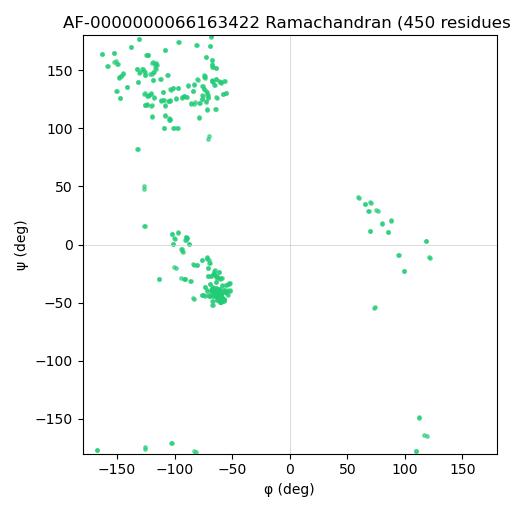 1
ATOM 1457 O O . VAL A 1 201 ? -1.994 -1.524 1.84 1 98.88 201 VAL A O 1
ATOM 1460 N N . VAL A 1 202 ? -3.002 0.297 0.932 1 98.62 202 VAL A N 1
ATOM 1461 C CA . VAL A 1 202 ? -1.741 1.031 0.899 1 98.62 202 VAL A CA 1
ATOM 1462 C C . VAL A 1 202 ? -1.511 1.722 2.242 1 98.62 202 VAL A C 1
ATOM 1464 O O . VAL A 1 202 ? -0.403 1.687 2.783 1 98.62 202 VAL A O 1
ATOM 1467 N N . ASP A 1 203 ? -2.543 2.359 2.703 1 98.62 203 ASP A N 1
ATOM 1468 C CA . ASP A 1 203 ? -2.496 2.926 4.047 1 98.62 203 ASP A CA 1
ATOM 1469 C C . ASP A 1 203 ? -3.887 3.354 4.512 1 98.62 203 ASP A C 1
ATOM 1471 O O . ASP A 1 203 ? -4.887 3.059 3.852 1 98.62 203 ASP A O 1
ATOM 1475 N N . HIS A 1 204 ? -3.967 3.969 5.742 1 98.88 204 HIS A N 1
ATOM 1476 C CA . HIS A 1 204 ? -5.215 4.422 6.344 1 98.88 204 HIS A CA 1
ATOM 1477 C C . HIS A 1 204 ? -5.051 5.793 6.988 1 98.88 204 HIS A C 1
ATOM 1479 O O . HIS A 1 204 ? -3.928 6.27 7.164 1 98.88 204 HIS A O 1
ATOM 1485 N N . GLY A 1 205 ? -6.195 6.348 7.375 1 98.88 205 GLY A N 1
ATOM 1486 C CA . GLY A 1 205 ? -6.219 7.738 7.789 1 98.88 205 GLY A CA 1
ATOM 1487 C C . GLY A 1 205 ? -5.957 7.922 9.273 1 98.88 205 GLY A C 1
ATOM 1488 O O . GLY A 1 205 ? -6.105 9.023 9.805 1 98.88 205 GLY A O 1
ATOM 1489 N N . LEU A 1 206 ? -5.633 6.922 10.055 1 98.88 206 LEU A N 1
ATOM 1490 C CA . LEU A 1 206 ? -5.258 7.07 11.453 1 98.88 206 LEU A CA 1
ATOM 1491 C C . LEU A 1 206 ? -3.812 7.543 11.586 1 98.88 206 LEU A C 1
ATOM 1493 O O . LEU A 1 206 ? -2.887 6.836 11.18 1 98.88 206 LEU A O 1
ATOM 1497 N N . PHE A 1 207 ? -3.615 8.742 11.984 1 98.81 207 PHE A N 1
ATOM 1498 C CA . PHE A 1 207 ? -2.314 9.289 12.359 1 98.81 207 PHE A CA 1
ATOM 1499 C C . PHE A 1 207 ? -2.133 9.242 13.875 1 98.81 207 PHE A C 1
ATOM 1501 O O . PHE A 1 207 ? -2.641 10.109 14.594 1 98.81 207 PHE A O 1
ATOM 1508 N N . LEU A 1 208 ? -1.414 8.266 14.328 1 98.56 208 LEU A N 1
ATOM 1509 C CA . LEU A 1 208 ? -1.239 8.031 15.758 1 98.56 208 LEU A CA 1
ATOM 1510 C C . LEU A 1 208 ? 0.186 8.359 16.188 1 98.56 208 LEU A C 1
ATOM 1512 O O . LEU A 1 208 ? 1.148 7.906 15.562 1 98.56 208 LEU A O 1
ATOM 1516 N N . ASP A 1 209 ? 0.347 9.219 17.156 1 97.62 209 ASP A N 1
ATOM 1517 C CA . ASP A 1 209 ? 1.629 9.586 17.75 1 97.62 209 ASP A CA 1
ATOM 1518 C C . ASP A 1 209 ? 2.518 10.305 16.75 1 97.62 209 ASP A C 1
ATOM 1520 O O . ASP A 1 209 ? 3.73 10.086 16.703 1 97.62 209 ASP A O 1
ATOM 1524 N N . LEU A 1 210 ? 1.938 11.086 15.883 1 98.31 210 LEU A N 1
ATOM 1525 C CA . LEU A 1 210 ? 2.691 11.797 14.852 1 98.31 210 LEU A CA 1
ATOM 1526 C C . LEU A 1 210 ? 2.637 13.305 15.086 1 98.31 210 LEU A C 1
ATOM 1528 O O . LEU A 1 210 ? 3.566 14.023 14.719 1 98.31 210 LEU A O 1
ATOM 1532 N N . ALA A 1 211 ? 1.587 13.734 15.664 1 98.81 211 ALA A N 1
ATOM 1533 C CA . ALA A 1 211 ? 1.401 15.172 15.852 1 98.81 211 ALA A CA 1
ATOM 1534 C C . ALA A 1 211 ? 2.113 15.648 17.109 1 98.81 211 ALA A C 1
ATOM 1536 O O . ALA A 1 211 ? 1.93 15.078 18.188 1 98.81 211 ALA A O 1
ATOM 1537 N N . ASP A 1 212 ? 2.861 16.703 17 1 98.75 212 ASP A N 1
ATOM 1538 C CA . ASP A 1 212 ? 3.557 17.281 18.141 1 98.75 212 ASP A CA 1
ATOM 1539 C C . ASP A 1 212 ? 2.695 18.344 18.812 1 98.75 212 ASP A C 1
ATOM 1541 O O . ASP A 1 212 ? 2.828 18.594 20.016 1 98.75 212 ASP A O 1
ATOM 1545 N N . GLU A 1 213 ? 1.878 18.953 18.016 1 98.62 213 GLU A N 1
ATOM 1546 C CA . GLU A 1 213 ? 1.042 20.047 18.484 1 98.62 213 GLU A CA 1
ATOM 1547 C C . GLU A 1 213 ? -0.168 20.25 17.578 1 98.62 213 GLU A C 1
ATOM 1549 O O . GLU A 1 213 ? -0.158 19.828 16.422 1 98.62 213 GLU A O 1
ATOM 1554 N N . ALA A 1 214 ? -1.194 20.797 18.203 1 98.88 214 ALA A N 1
ATOM 1555 C CA . ALA A 1 214 ? -2.346 21.234 17.422 1 98.88 214 ALA A CA 1
ATOM 1556 C C . ALA A 1 214 ? -2.676 22.703 17.734 1 98.88 214 ALA A C 1
ATOM 1558 O O . ALA A 1 214 ? -2.672 23.125 18.891 1 98.88 214 ALA A O 1
ATOM 1559 N N . LEU A 1 215 ? -2.814 23.453 16.703 1 98.94 215 LEU A N 1
ATOM 1560 C CA . LEU A 1 215 ? -3.332 24.812 16.781 1 98.94 215 LEU A CA 1
ATOM 1561 C C . LEU A 1 215 ? -4.777 24.875 16.297 1 98.94 215 LEU A C 1
ATOM 1563 O O . LEU A 1 215 ? -5.031 24.828 15.094 1 98.94 215 LEU A O 1
ATOM 1567 N N . VAL A 1 216 ? -5.688 25.047 17.266 1 98.88 216 VAL A N 1
ATOM 1568 C CA . VAL A 1 216 ? -7.109 24.984 16.969 1 98.88 216 VAL A CA 1
ATOM 1569 C C . VAL A 1 216 ? -7.73 26.375 17.047 1 98.88 216 VAL A C 1
ATOM 1571 O O . VAL A 1 216 ? -7.66 27.031 18.094 1 98.88 216 VAL A O 1
ATOM 1574 N N . GLY A 1 217 ? -8.297 26.828 15.898 1 98.69 217 GLY A N 1
ATOM 1575 C CA . GLY A 1 217 ? -9.039 28.078 15.922 1 98.69 217 GLY A CA 1
ATOM 1576 C C . GLY A 1 217 ? -10.375 27.969 16.625 1 98.69 217 GLY A C 1
ATOM 1577 O O . GLY A 1 217 ? -11.141 27.031 16.375 1 98.69 217 GLY A O 1
ATOM 1578 N N . THR A 1 218 ? -10.578 28.953 17.516 1 98.19 218 THR A N 1
ATOM 1579 C CA . THR A 1 218 ? -11.844 29.016 18.234 1 98.19 218 THR A CA 1
ATOM 1580 C C . THR A 1 218 ? -12.422 30.438 18.172 1 98.19 218 THR A C 1
ATOM 1582 O O . THR A 1 218 ? -11.812 31.328 17.594 1 98.19 218 THR A O 1
ATOM 1585 N N . ASP A 1 219 ? -13.562 30.531 18.734 1 96.94 219 ASP A N 1
ATOM 1586 C CA . ASP A 1 219 ? -14.18 31.844 18.766 1 96.94 219 ASP A CA 1
ATOM 1587 C C . ASP A 1 219 ? -13.359 32.812 19.625 1 96.94 219 ASP A C 1
ATOM 1589 O O . ASP A 1 219 ? -13.453 34.031 19.453 1 96.94 219 ASP A O 1
ATOM 1593 N N . GLU A 1 220 ? -12.609 32.281 20.469 1 97.19 220 GLU A N 1
ATOM 1594 C CA . GLU A 1 220 ? -11.828 33.094 21.406 1 97.19 220 GLU A CA 1
ATOM 1595 C C . GLU A 1 220 ? -10.383 33.219 20.938 1 97.19 220 GLU A C 1
ATOM 1597 O O . GLU A 1 220 ? -9.555 33.812 21.641 1 97.19 220 GLU A O 1
ATOM 1602 N N . GLY A 1 221 ? -10.141 32.719 19.812 1 97.88 221 GLY A N 1
ATOM 1603 C CA . GLY A 1 221 ? -8.781 32.719 19.312 1 97.88 221 GLY A CA 1
ATOM 1604 C C . GLY A 1 221 ? -8.211 31.344 19.109 1 97.88 221 GLY A C 1
ATOM 1605 O O . GLY A 1 221 ? -8.961 30.375 18.984 1 97.88 221 GLY A O 1
ATOM 1606 N N . VAL A 1 222 ? -6.867 31.281 18.984 1 98.62 222 VAL A N 1
ATOM 1607 C CA . VAL A 1 222 ? -6.203 30.016 18.703 1 98.62 222 VAL A CA 1
ATOM 1608 C C . VAL A 1 222 ? -5.809 29.344 20.016 1 98.62 222 VAL A C 1
ATOM 1610 O O . VAL A 1 222 ? -5.191 29.969 20.875 1 98.62 222 VAL A O 1
ATOM 1613 N N . VAL A 1 223 ? -6.188 28.094 20.188 1 98.25 223 VAL A N 1
ATOM 1614 C CA . VAL A 1 223 ? -5.812 27.281 21.328 1 98.25 223 VAL A CA 1
ATOM 1615 C C . VAL A 1 223 ? -4.738 26.281 20.922 1 98.25 223 VAL A C 1
ATOM 1617 O O . VAL A 1 223 ? -4.848 25.625 19.891 1 98.25 223 VAL A O 1
ATOM 1620 N N . ARG A 1 224 ? -3.725 26.188 21.75 1 98.25 224 ARG A N 1
ATOM 1621 C CA . ARG A 1 224 ? -2.637 25.234 21.516 1 98.25 224 ARG A CA 1
ATOM 1622 C C . ARG A 1 224 ? -2.822 23.969 22.344 1 98.25 224 ARG A C 1
ATOM 1624 O O . ARG A 1 224 ? -3.031 24.031 23.562 1 98.25 224 ARG A O 1
ATOM 1631 N N . LEU A 1 225 ? -2.805 22.859 21.609 1 97.81 225 LEU A N 1
ATOM 1632 C CA . LEU A 1 225 ? -2.908 21.562 22.266 1 97.81 225 LEU A CA 1
ATOM 1633 C C . LEU A 1 225 ? -1.607 20.781 22.141 1 97.81 225 LEU A C 1
ATOM 1635 O O . LEU A 1 225 ? -0.948 20.844 21.094 1 97.81 225 LEU A O 1
ATOM 1639 N N . GLN A 1 226 ? -1.223 20.047 23.203 1 96.38 226 GLN A N 1
ATOM 1640 C CA . GLN A 1 226 ? -0.112 19.094 23.219 1 96.38 226 GLN A CA 1
ATOM 1641 C C . GLN A 1 226 ? -0.596 17.688 23.531 1 96.38 226 GLN A C 1
ATOM 1643 O O . GLN A 1 226 ? -1.668 17.5 24.125 1 96.38 226 GLN A O 1
ATOM 1648 N N . PRO A 1 227 ? 0.163 16.734 23.125 1 92.44 227 PRO A N 1
ATOM 1649 C CA . PRO A 1 227 ? -0.282 15.367 23.359 1 92.44 227 PRO A CA 1
ATOM 1650 C C . PRO A 1 227 ? -0.522 15.07 24.844 1 92.44 227 PRO A C 1
ATOM 1652 O O . PRO A 1 227 ? 0.098 15.695 25.703 1 92.44 227 PRO A O 1
ATOM 1655 N N . MET B 1 1 ? 17.406 -32.219 -18.875 1 89.5 1 MET B N 1
ATOM 1656 C CA . MET B 1 1 ? 16.453 -31.203 -19.312 1 89.5 1 MET B CA 1
ATOM 1657 C C . MET B 1 1 ? 16.938 -29.812 -18.922 1 89.5 1 MET B C 1
ATOM 1659 O O . MET B 1 1 ? 17.531 -29.625 -17.875 1 89.5 1 MET B O 1
ATOM 1663 N N . SER B 1 2 ? 16.672 -28.906 -19.828 1 94.31 2 SER B N 1
ATOM 1664 C CA . SER B 1 2 ? 16.984 -27.516 -19.516 1 94.31 2 SER B CA 1
ATOM 1665 C C . SER B 1 2 ? 16 -26.938 -18.5 1 94.31 2 SER B C 1
ATOM 1667 O O . SER B 1 2 ? 14.953 -27.531 -18.25 1 94.31 2 SER B O 1
ATOM 1669 N N . ALA B 1 3 ? 16.438 -25.828 -17.875 1 94.06 3 ALA B N 1
ATOM 1670 C CA . ALA B 1 3 ? 15.523 -25.141 -16.984 1 94.06 3 ALA B CA 1
ATOM 1671 C C . ALA B 1 3 ? 14.219 -24.797 -17.688 1 94.06 3 ALA B C 1
ATOM 1673 O O . ALA B 1 3 ? 13.133 -24.938 -17.109 1 94.06 3 ALA B O 1
ATOM 1674 N N . ASP B 1 4 ? 14.312 -24.406 -18.891 1 96.44 4 ASP B N 1
ATOM 1675 C CA . ASP B 1 4 ? 13.125 -24.031 -19.656 1 96.44 4 ASP B CA 1
ATOM 1676 C C . ASP B 1 4 ? 12.25 -25.25 -19.922 1 96.44 4 ASP B C 1
ATOM 1678 O O . ASP B 1 4 ? 11.016 -25.156 -19.906 1 96.44 4 ASP B O 1
ATOM 1682 N N . ASP B 1 5 ? 12.859 -26.359 -20.188 1 97.81 5 ASP B N 1
ATOM 1683 C CA . ASP B 1 5 ? 12.109 -27.594 -20.328 1 97.81 5 ASP B CA 1
ATOM 1684 C C . ASP B 1 5 ? 11.359 -27.953 -19.047 1 97.81 5 ASP B C 1
ATOM 1686 O O . ASP B 1 5 ? 10.211 -28.391 -19.094 1 97.81 5 ASP B O 1
ATOM 1690 N N . GLN B 1 6 ? 12.008 -27.797 -17.953 1 98.31 6 GLN B N 1
ATOM 1691 C CA . GLN B 1 6 ? 11.398 -28.062 -16.656 1 98.31 6 GLN B CA 1
ATOM 1692 C C . GLN B 1 6 ? 10.211 -27.141 -16.406 1 98.31 6 GLN B C 1
ATOM 1694 O O . GLN B 1 6 ? 9.172 -27.578 -15.914 1 98.31 6 GLN B O 1
ATOM 1699 N N . LYS B 1 7 ? 10.391 -25.859 -16.75 1 98.5 7 LYS B N 1
ATOM 1700 C CA . LYS B 1 7 ? 9.281 -24.906 -16.656 1 98.5 7 LYS B CA 1
ATOM 1701 C C . LYS B 1 7 ? 8.117 -25.344 -17.547 1 98.5 7 LYS B C 1
ATOM 1703 O O . LYS B 1 7 ? 6.961 -25.297 -17.125 1 98.5 7 LYS B O 1
ATOM 1708 N N . ARG B 1 8 ? 8.453 -25.75 -18.703 1 98.56 8 ARG B N 1
ATOM 1709 C CA . ARG B 1 8 ? 7.438 -26.156 -19.672 1 98.56 8 ARG B CA 1
ATOM 1710 C C . ARG B 1 8 ? 6.613 -27.328 -19.141 1 98.56 8 ARG B C 1
ATOM 1712 O O . ARG B 1 8 ? 5.383 -27.266 -19.125 1 98.56 8 ARG B O 1
ATOM 1719 N N . ILE B 1 9 ? 7.273 -28.406 -18.641 1 98.69 9 ILE B N 1
ATOM 1720 C CA . ILE B 1 9 ? 6.539 -29.594 -18.25 1 98.69 9 ILE B CA 1
ATOM 1721 C C . ILE B 1 9 ? 5.715 -29.297 -17 1 98.69 9 ILE B C 1
ATOM 1723 O O . ILE B 1 9 ? 4.629 -29.859 -16.812 1 98.69 9 ILE B O 1
ATOM 1727 N N . SER B 1 10 ? 6.203 -28.469 -16.125 1 98.75 10 SER B N 1
ATOM 1728 C CA . SER B 1 10 ? 5.418 -28.078 -14.961 1 98.75 10 SER B CA 1
ATOM 1729 C C . SER B 1 10 ? 4.172 -27.297 -15.367 1 98.75 10 SER B C 1
ATOM 1731 O O . SER B 1 10 ? 3.094 -27.5 -14.812 1 98.75 10 SER B O 1
ATOM 1733 N N . GLY B 1 11 ? 4.289 -26.344 -16.312 1 98.75 11 GLY B N 1
ATOM 1734 C CA . GLY B 1 11 ? 3.152 -25.609 -16.844 1 98.75 11 GLY B CA 1
ATOM 1735 C C . GLY B 1 11 ? 2.117 -26.5 -17.516 1 98.75 11 GLY B C 1
ATOM 1736 O O . GLY B 1 11 ? 0.915 -26.312 -17.297 1 98.75 11 GLY B O 1
ATOM 1737 N N . GLU B 1 12 ? 2.605 -27.422 -18.297 1 98.75 12 GLU B N 1
ATOM 1738 C CA . GLU B 1 12 ? 1.72 -28.375 -18.953 1 98.75 12 GLU B CA 1
ATOM 1739 C C . GLU B 1 12 ? 0.946 -29.203 -17.938 1 98.75 12 GLU B C 1
ATOM 1741 O O . GLU B 1 12 ? -0.258 -29.422 -18.094 1 98.75 12 GLU B O 1
ATOM 1746 N N . ALA B 1 13 ? 1.645 -29.688 -16.906 1 98.81 13 ALA B N 1
ATOM 1747 C CA . ALA B 1 13 ? 0.994 -30.453 -15.859 1 98.81 13 ALA B CA 1
ATOM 1748 C C . ALA B 1 13 ? -0.095 -29.641 -15.172 1 98.81 13 ALA B C 1
ATOM 1750 O O . ALA B 1 13 ? -1.179 -30.156 -14.883 1 98.81 13 ALA B O 1
ATOM 1751 N N . ALA B 1 14 ? 0.152 -28.406 -14.914 1 98.88 14 ALA B N 1
ATOM 1752 C CA . ALA B 1 14 ? -0.811 -27.531 -14.242 1 98.88 14 ALA B CA 1
ATOM 1753 C C . ALA B 1 14 ? -2.037 -27.297 -15.117 1 98.88 14 ALA B C 1
ATOM 1755 O O . ALA B 1 14 ? -3.154 -27.172 -14.617 1 98.88 14 ALA B O 1
ATOM 1756 N N . ALA B 1 15 ? -1.822 -27.172 -16.406 1 98.81 15 ALA B N 1
ATOM 1757 C CA . ALA B 1 15 ? -2.93 -26.938 -17.328 1 98.81 15 ALA B CA 1
ATOM 1758 C C . ALA B 1 15 ? -3.959 -28.062 -17.25 1 98.81 15 ALA B C 1
ATOM 1760 O O . ALA B 1 15 ? -5.152 -27.844 -17.469 1 98.81 15 ALA B O 1
ATOM 1761 N N . GLU B 1 16 ? -3.494 -29.25 -16.906 1 98.56 16 GLU B N 1
ATOM 1762 C CA . GLU B 1 16 ? -4.379 -30.406 -16.828 1 98.56 16 GLU B CA 1
ATOM 1763 C C . GLU B 1 16 ? -5.332 -30.281 -15.641 1 98.56 16 GLU B C 1
ATOM 1765 O O . GLU B 1 16 ? -6.34 -30.984 -15.57 1 98.56 16 GLU B O 1
ATOM 1770 N N . LEU B 1 17 ? -5.074 -29.422 -14.719 1 98.69 17 LEU B N 1
ATOM 1771 C CA . LEU B 1 17 ? -5.906 -29.234 -13.531 1 98.69 17 LEU B CA 1
ATOM 1772 C C . LEU B 1 17 ? -7.125 -28.375 -13.852 1 98.69 17 LEU B C 1
ATOM 1774 O O . LEU B 1 17 ? -8.07 -28.312 -13.062 1 98.69 17 LEU B O 1
ATOM 1778 N N . VAL B 1 18 ? -7.125 -27.641 -14.953 1 98.69 18 VAL B N 1
ATOM 1779 C CA . VAL B 1 18 ? -8.18 -26.688 -15.289 1 98.69 18 VAL B CA 1
ATOM 1780 C C . VAL B 1 18 ? -9.344 -27.422 -15.953 1 98.69 18 VAL B C 1
ATOM 1782 O O . VAL B 1 18 ? -9.133 -28.281 -16.812 1 98.69 18 VAL B O 1
ATOM 1785 N N . GLU B 1 19 ? -10.523 -27.062 -15.555 1 98 19 GLU B N 1
ATOM 1786 C CA . GLU B 1 19 ? -11.75 -27.641 -16.125 1 98 19 GLU B CA 1
ATOM 1787 C C . GLU B 1 19 ? -12.648 -26.547 -16.703 1 98 19 GLU B C 1
ATOM 1789 O O . GLU B 1 19 ? -12.539 -25.375 -16.328 1 98 19 GLU B O 1
ATOM 1794 N N . ASN B 1 20 ? -13.555 -27.047 -17.516 1 96.94 20 ASN B N 1
ATOM 1795 C CA . ASN B 1 20 ? -14.539 -26.125 -18.062 1 96.94 20 ASN B CA 1
ATOM 1796 C C . ASN B 1 20 ? -15.344 -25.453 -16.953 1 96.94 20 ASN B C 1
ATOM 1798 O O . ASN B 1 20 ? -15.695 -26.094 -15.969 1 96.94 20 ASN B O 1
ATOM 1802 N N . GLY B 1 21 ? -15.57 -24.156 -17.172 1 97.31 21 GLY B N 1
ATOM 1803 C CA . GLY B 1 21 ? -16.391 -23.406 -16.234 1 97.31 21 GLY B CA 1
ATOM 1804 C C . GLY B 1 21 ? -15.562 -22.688 -15.18 1 97.31 21 GLY B C 1
ATOM 1805 O O . GLY B 1 21 ? -16.078 -21.828 -14.469 1 97.31 21 GLY B O 1
ATOM 1806 N N . MET B 1 22 ? -14.305 -22.969 -15.141 1 98.56 22 MET B N 1
ATOM 1807 C CA . MET B 1 22 ? -13.469 -22.422 -14.07 1 98.56 22 MET B CA 1
ATOM 1808 C C . MET B 1 22 ? -13.078 -20.969 -14.375 1 98.56 22 MET B C 1
ATOM 1810 O O . MET B 1 22 ? -12.867 -20.609 -15.531 1 98.56 22 MET B O 1
ATOM 1814 N N . VAL B 1 23 ? -13.055 -20.172 -13.352 1 98.81 23 VAL B N 1
ATOM 1815 C CA . VAL B 1 23 ? -12.281 -18.938 -13.352 1 98.81 23 VAL B CA 1
ATOM 1816 C C . VAL B 1 23 ? -10.836 -19.219 -12.93 1 98.81 23 VAL B C 1
ATOM 1818 O O . VAL B 1 23 ? -10.594 -19.766 -11.852 1 98.81 23 VAL B O 1
ATOM 1821 N N . VAL B 1 24 ? -9.883 -18.859 -13.82 1 98.94 24 VAL B N 1
ATOM 1822 C CA . VAL B 1 24 ? -8.508 -19.312 -13.641 1 98.94 24 VAL B CA 1
ATOM 1823 C C . VAL B 1 24 ? -7.586 -18.094 -13.508 1 98.94 24 VAL B C 1
ATOM 1825 O O . VAL B 1 24 ? -7.539 -17.25 -14.398 1 98.94 24 VAL B O 1
ATOM 1828 N N . GLY B 1 25 ? -6.926 -18.031 -12.336 1 98.94 25 GLY B N 1
ATOM 1829 C CA . GLY B 1 25 ? -5.867 -17.047 -12.211 1 98.94 25 GLY B CA 1
ATOM 1830 C C . GLY B 1 25 ? -4.637 -17.375 -13.031 1 98.94 25 GLY B C 1
ATOM 1831 O O . GLY B 1 25 ? -4.105 -18.484 -12.93 1 98.94 25 GLY B O 1
ATOM 1832 N N . LEU B 1 26 ? -4.172 -16.406 -13.828 1 98.88 26 LEU B N 1
ATOM 1833 C CA . LEU B 1 26 ? -3.033 -16.594 -14.719 1 98.88 26 LEU B CA 1
ATOM 1834 C C . LEU B 1 26 ? -1.815 -15.836 -14.211 1 98.88 26 LEU B C 1
ATOM 1836 O O . LEU B 1 26 ? -1.775 -14.609 -14.281 1 98.88 26 LEU B O 1
ATOM 1840 N N . GLY B 1 27 ? -0.876 -16.609 -13.781 1 98.62 27 GLY B N 1
ATOM 1841 C CA . GLY B 1 27 ? 0.321 -16.016 -13.203 1 98.62 27 GLY B CA 1
ATOM 1842 C C . GLY B 1 27 ? 1.173 -15.281 -14.219 1 98.62 27 GLY B C 1
ATOM 1843 O O . GLY B 1 27 ? 0.834 -15.234 -15.406 1 98.62 27 GLY B O 1
ATOM 1844 N N . THR B 1 28 ? 2.27 -14.703 -13.711 1 97.12 28 THR B N 1
ATOM 1845 C CA .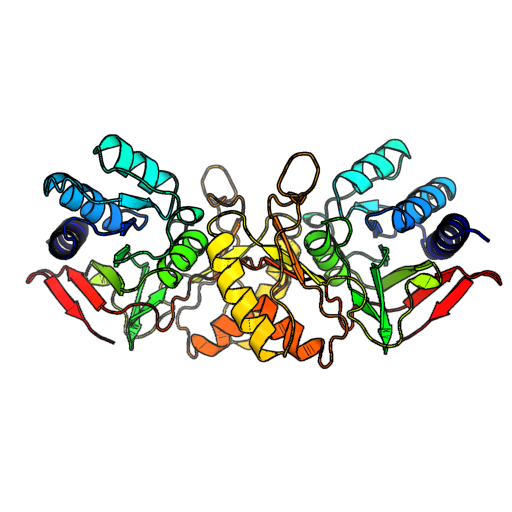 THR B 1 28 ? 3.17 -13.875 -14.5 1 97.12 28 THR B CA 1
ATOM 1846 C C . THR B 1 28 ? 4.566 -14.484 -14.547 1 97.12 28 THR B C 1
ATOM 1848 O O . THR B 1 28 ? 5.012 -15.102 -13.578 1 97.12 28 THR B O 1
ATOM 1851 N N . GLY B 1 29 ? 5.246 -14.242 -15.688 1 95.94 29 GLY B N 1
ATOM 1852 C CA . GLY B 1 29 ? 6.637 -14.648 -15.812 1 95.94 29 GLY B CA 1
ATOM 1853 C C . GLY B 1 29 ? 6.844 -15.797 -16.766 1 95.94 29 GLY B C 1
ATOM 1854 O O . GLY B 1 29 ? 5.883 -16.297 -17.375 1 95.94 29 GLY B O 1
ATOM 1855 N N . SER B 1 30 ? 8.086 -16.25 -16.891 1 96.12 30 SER B N 1
ATOM 1856 C CA . SER B 1 30 ? 8.469 -17.219 -17.922 1 96.12 30 SER B CA 1
ATOM 1857 C C . SER B 1 30 ? 7.84 -18.578 -17.672 1 96.12 30 SER B C 1
ATOM 1859 O O . SER B 1 30 ? 7.41 -19.25 -18.609 1 96.12 30 SER B O 1
ATOM 1861 N N . THR B 1 31 ? 7.777 -18.969 -16.422 1 97.12 31 THR B N 1
ATOM 1862 C CA . THR B 1 31 ? 7.184 -20.266 -16.141 1 97.12 31 THR B CA 1
ATOM 1863 C C . THR B 1 31 ? 5.672 -20.234 -16.359 1 97.12 31 THR B C 1
ATOM 1865 O O . THR B 1 31 ? 5.117 -21.125 -17 1 97.12 31 THR B O 1
ATOM 1868 N N . ALA B 1 32 ? 5.039 -19.188 -15.898 1 98.19 32 ALA B N 1
ATOM 1869 C CA . ALA B 1 32 ? 3.596 -19.047 -16.062 1 98.19 32 ALA B CA 1
ATOM 1870 C C . ALA B 1 32 ? 3.217 -18.938 -17.531 1 98.19 32 ALA B C 1
ATOM 1872 O O . ALA B 1 32 ? 2.133 -19.375 -17.938 1 98.19 32 ALA B O 1
ATOM 1873 N N . ALA B 1 33 ? 4.113 -18.438 -18.328 1 98.56 33 ALA B N 1
ATOM 1874 C CA . ALA B 1 33 ? 3.85 -18.359 -19.766 1 98.56 33 ALA B CA 1
ATOM 1875 C C . ALA B 1 33 ? 3.637 -19.734 -20.359 1 98.56 33 ALA B C 1
ATOM 1877 O O . ALA B 1 33 ? 2.781 -19.922 -21.234 1 98.56 33 ALA B O 1
ATOM 1878 N N . TRP B 1 34 ? 4.367 -20.688 -19.906 1 98.75 34 TRP B N 1
ATOM 1879 C CA . TRP B 1 34 ? 4.195 -22.047 -20.391 1 98.75 34 TRP B CA 1
ATOM 1880 C C . TRP B 1 34 ? 2.83 -22.609 -19.984 1 98.75 34 TRP B C 1
ATOM 1882 O O . TRP B 1 34 ? 2.186 -23.312 -20.766 1 98.75 34 TRP B O 1
ATOM 1892 N N . PHE B 1 35 ? 2.406 -22.312 -18.797 1 98.88 35 PHE B N 1
ATOM 1893 C CA . PHE B 1 35 ? 1.074 -22.703 -18.359 1 98.88 35 PHE B CA 1
ATOM 1894 C C . PHE B 1 35 ? 0.003 -22.094 -19.25 1 98.88 35 PHE B C 1
ATOM 1896 O O . PHE B 1 35 ? -0.898 -22.797 -19.719 1 98.88 35 PHE B O 1
ATOM 1903 N N . VAL B 1 36 ? 0.103 -20.766 -19.5 1 98.88 36 VAL B N 1
ATOM 1904 C CA . VAL B 1 36 ? -0.891 -20.062 -20.297 1 98.88 36 VAL B CA 1
ATOM 1905 C C . VAL B 1 36 ? -0.938 -20.672 -21.703 1 98.88 36 VAL B C 1
ATOM 1907 O O . VAL B 1 36 ? -2.02 -20.906 -22.25 1 98.88 36 VAL B O 1
ATOM 1910 N N . LYS B 1 37 ? 0.19 -20.969 -22.297 1 98.75 37 LYS B N 1
ATOM 1911 C CA . LYS B 1 37 ? 0.26 -21.578 -23.609 1 98.75 37 LYS B CA 1
ATOM 1912 C C . LYS B 1 37 ? -0.374 -22.969 -23.609 1 98.75 37 LYS B C 1
ATOM 1914 O O . LYS B 1 37 ? -1.157 -23.312 -24.5 1 98.75 37 LYS B O 1
ATOM 1919 N N . ALA B 1 38 ? 0.009 -23.766 -22.609 1 98.81 38 ALA B N 1
ATOM 1920 C CA . ALA B 1 38 ? -0.542 -25.125 -22.484 1 98.81 38 ALA B CA 1
ATOM 1921 C C . ALA B 1 38 ? -2.055 -25.078 -22.297 1 98.81 38 ALA B C 1
ATOM 1923 O O . ALA B 1 38 ? -2.781 -25.906 -22.844 1 98.81 38 ALA B O 1
ATOM 1924 N N . LEU B 1 39 ? -2.506 -24.141 -21.484 1 98.69 39 LEU B N 1
ATOM 1925 C CA . LEU B 1 39 ? -3.936 -23.984 -21.234 1 98.69 39 LEU B CA 1
ATOM 1926 C C . LEU B 1 39 ? -4.68 -23.672 -22.531 1 98.69 39 LEU B C 1
ATOM 1928 O O . LEU B 1 39 ? -5.723 -24.266 -22.812 1 98.69 39 LEU B O 1
ATOM 1932 N N . ALA B 1 40 ? -4.176 -22.766 -23.281 1 98.19 40 ALA B N 1
ATOM 1933 C CA . ALA B 1 40 ? -4.781 -22.406 -24.562 1 98.19 40 ALA B CA 1
ATOM 1934 C C . ALA B 1 40 ? -4.883 -23.625 -25.469 1 98.19 40 ALA B C 1
ATOM 1936 O O . ALA B 1 40 ? -5.891 -23.797 -26.156 1 98.19 40 ALA B O 1
ATOM 1937 N N . ALA B 1 41 ? -3.879 -24.406 -25.469 1 97.75 41 ALA B N 1
ATOM 1938 C CA . ALA B 1 41 ? -3.809 -25.562 -26.344 1 97.75 41 ALA B CA 1
ATOM 1939 C C . ALA B 1 41 ? -4.867 -26.594 -25.969 1 97.75 41 ALA B C 1
ATOM 1941 O O . ALA B 1 41 ? -5.262 -27.422 -26.812 1 97.75 41 ALA B O 1
ATOM 1942 N N . ARG B 1 42 ? -5.297 -26.562 -24.703 1 96.88 42 ARG B N 1
ATOM 1943 C CA . ARG B 1 42 ? -6.34 -27.484 -24.25 1 96.88 42 ARG B CA 1
ATOM 1944 C C . ARG B 1 42 ? -7.652 -27.219 -24.984 1 96.88 42 ARG B C 1
ATOM 1946 O O . ARG B 1 42 ? -8.5 -28.094 -25.094 1 96.88 42 ARG B O 1
ATOM 1953 N N . GLY B 1 43 ? -7.961 -25.969 -25.375 1 94.62 43 GLY B N 1
ATOM 1954 C CA . GLY B 1 43 ? -9.133 -25.609 -26.156 1 94.62 43 GLY B CA 1
ATOM 1955 C C . GLY B 1 43 ? -10.414 -25.625 -25.344 1 94.62 43 GLY B C 1
ATOM 1956 O O . GLY B 1 43 ? -11.492 -25.938 -25.859 1 94.62 43 GLY B O 1
ATOM 1957 N N . LEU B 1 44 ? -10.188 -25.344 -24.125 1 94.69 44 LEU B N 1
ATOM 1958 C CA . LEU B 1 44 ? -11.375 -25.297 -23.281 1 94.69 44 LEU B CA 1
ATOM 1959 C C . LEU B 1 44 ? -12.273 -24.125 -23.672 1 94.69 44 LEU B C 1
ATOM 1961 O O . LEU B 1 44 ? -11.789 -23.047 -24 1 94.69 44 LEU B O 1
ATOM 1965 N N . LYS B 1 45 ? -13.641 -24.297 -23.656 1 86.88 45 LYS B N 1
ATOM 1966 C CA . LYS B 1 45 ? -14.57 -23.312 -24.234 1 86.88 45 LYS B CA 1
ATOM 1967 C C . LYS B 1 45 ? -15.18 -22.438 -23.156 1 86.88 45 LYS B C 1
ATOM 1969 O O . LYS B 1 45 ? -15.68 -21.344 -23.438 1 86.88 45 LYS B O 1
ATOM 1974 N N . ASP B 1 46 ? -15.141 -22.891 -21.938 1 95 46 ASP B N 1
ATOM 1975 C CA . ASP B 1 46 ? -15.891 -22.172 -20.922 1 95 46 ASP B CA 1
ATOM 1976 C C . ASP B 1 46 ? -14.984 -21.812 -19.734 1 95 46 ASP B C 1
ATOM 1978 O O . ASP B 1 46 ? -15.32 -22.125 -18.578 1 95 46 ASP B O 1
ATOM 1982 N N . ILE B 1 47 ? -13.836 -21.219 -19.953 1 97.5 47 ILE B N 1
ATOM 1983 C CA . ILE B 1 47 ? -13 -20.719 -18.875 1 97.5 47 ILE B CA 1
ATOM 1984 C C . ILE B 1 47 ? -12.852 -19.203 -18.984 1 97.5 47 ILE B C 1
ATOM 1986 O O . ILE B 1 47 ? -13.047 -18.641 -20.047 1 97.5 47 ILE B O 1
ATOM 1990 N N . ARG B 1 48 ? -12.602 -18.562 -17.906 1 98.06 48 ARG B N 1
ATOM 1991 C CA . ARG B 1 48 ? -12.25 -17.141 -17.828 1 98.06 48 ARG B CA 1
ATOM 1992 C C . ARG B 1 48 ? -10.945 -16.953 -17.078 1 98.06 48 ARG B C 1
ATOM 1994 O O . ARG B 1 48 ? -10.828 -17.344 -15.906 1 98.06 48 ARG B O 1
ATOM 2001 N N . GLY B 1 49 ? -10.016 -16.391 -17.75 1 98.81 49 GLY B N 1
ATOM 2002 C CA . GLY B 1 49 ? -8.734 -16.125 -17.125 1 98.81 49 GLY B CA 1
ATOM 2003 C C . GLY B 1 49 ? -8.672 -14.781 -16.422 1 98.81 49 GLY B C 1
ATOM 2004 O O . GLY B 1 49 ? -9.172 -13.781 -16.938 1 98.81 49 GLY B O 1
ATOM 2005 N N . VAL B 1 50 ? -8.102 -14.734 -15.242 1 98.88 50 VAL B N 1
ATOM 2006 C CA . VAL B 1 50 ? -7.789 -13.508 -14.516 1 98.88 50 VAL B CA 1
ATOM 2007 C C . VAL B 1 50 ? -6.277 -13.289 -14.484 1 98.88 50 VAL B C 1
ATOM 2009 O O . VAL B 1 50 ? -5.57 -13.922 -13.688 1 98.88 50 VAL B O 1
ATOM 2012 N N . PRO B 1 51 ? -5.766 -12.438 -15.344 1 98.81 51 PRO B N 1
ATOM 2013 C CA . PRO B 1 51 ? -4.316 -12.258 -15.414 1 98.81 51 PRO B CA 1
ATOM 2014 C C . PRO B 1 51 ? -3.758 -11.469 -14.242 1 98.81 51 PRO B C 1
ATOM 2016 O O . PRO B 1 51 ? -4.398 -10.523 -13.766 1 98.81 51 PRO B O 1
ATOM 2019 N N . THR B 1 52 ? -2.561 -11.82 -13.812 1 98.5 52 THR B N 1
ATOM 2020 C CA . THR B 1 52 ? -1.933 -11.156 -12.68 1 98.5 52 THR B CA 1
ATOM 2021 C C . THR B 1 52 ? -1.027 -10.016 -13.148 1 98.5 52 THR B C 1
ATOM 2023 O O . THR B 1 52 ? -0.417 -9.328 -12.328 1 98.5 52 THR B O 1
ATOM 2026 N N . SER B 1 53 ? -0.866 -9.82 -14.445 1 98.38 53 SER B N 1
ATOM 2027 C CA . SER B 1 53 ? -0.062 -8.742 -15.016 1 98.38 53 SER B CA 1
ATOM 2028 C C . SER B 1 53 ? -0.563 -8.352 -16.391 1 98.38 53 SER B C 1
ATOM 2030 O O . SER B 1 53 ? -1.325 -9.094 -17.016 1 98.38 53 SER B O 1
ATOM 2032 N N . ASP B 1 54 ? -0.101 -7.176 -16.844 1 98.12 54 ASP B N 1
ATOM 2033 C CA . ASP B 1 54 ? -0.421 -6.742 -18.203 1 98.12 54 ASP B CA 1
ATOM 2034 C C . ASP B 1 54 ? 0.219 -7.664 -19.234 1 98.12 54 ASP B C 1
ATOM 2036 O O . ASP B 1 54 ? -0.382 -7.953 -20.266 1 98.12 54 ASP B O 1
ATOM 2040 N N . ALA B 1 55 ? 1.426 -8.109 -18.953 1 97.94 55 ALA B N 1
ATOM 2041 C CA . ALA B 1 55 ? 2.121 -9.023 -19.859 1 97.94 55 ALA B CA 1
ATOM 2042 C C . ALA B 1 55 ? 1.347 -10.328 -20.031 1 97.94 55 ALA B C 1
ATOM 2044 O O . ALA B 1 55 ? 1.167 -10.812 -21.141 1 97.94 55 ALA B O 1
ATOM 2045 N N . THR B 1 56 ? 0.886 -10.891 -18.922 1 98.56 56 THR B N 1
ATOM 2046 C CA . THR B 1 56 ? 0.116 -12.125 -18.984 1 98.56 56 THR B CA 1
ATOM 2047 C C . THR B 1 56 ? -1.212 -11.906 -19.703 1 98.56 56 THR B C 1
ATOM 2049 O O . THR B 1 56 ? -1.659 -12.758 -20.469 1 98.56 56 THR B O 1
ATOM 2052 N N . ALA B 1 57 ? -1.858 -10.773 -19.438 1 98.69 57 ALA B N 1
ATOM 2053 C CA . ALA B 1 57 ? -3.1 -10.445 -20.141 1 98.69 57 ALA B CA 1
ATOM 2054 C C . ALA B 1 57 ? -2.889 -10.422 -21.641 1 98.69 57 ALA B C 1
ATOM 2056 O O . ALA B 1 57 ? -3.689 -10.984 -22.391 1 98.69 57 ALA B O 1
ATOM 2057 N N . ALA B 1 58 ? -1.857 -9.781 -22.094 1 98.62 58 ALA B N 1
ATOM 2058 C CA . ALA B 1 58 ? -1.547 -9.688 -23.516 1 98.62 58 ALA B CA 1
ATOM 2059 C C . ALA B 1 58 ? -1.329 -11.062 -24.125 1 98.62 58 ALA B C 1
ATOM 2061 O O . ALA B 1 58 ? -1.861 -11.367 -25.188 1 98.62 58 ALA B O 1
ATOM 2062 N N . LEU B 1 59 ? -0.562 -11.891 -23.453 1 98.62 59 LEU B N 1
ATOM 2063 C CA . LEU B 1 59 ? -0.304 -13.242 -23.938 1 98.62 59 LEU B CA 1
ATOM 2064 C C . LEU B 1 59 ? -1.603 -14.031 -24.047 1 98.62 59 LEU B C 1
ATOM 2066 O O . LEU B 1 59 ? -1.836 -14.711 -25.047 1 98.62 59 LEU B O 1
ATOM 2070 N N . ALA B 1 60 ? -2.412 -13.969 -23 1 98.56 60 ALA B N 1
ATOM 2071 C CA . ALA B 1 60 ? -3.682 -14.695 -23 1 98.56 60 ALA B CA 1
ATOM 2072 C C . ALA B 1 60 ? -4.57 -14.25 -24.156 1 98.56 60 ALA B C 1
ATOM 2074 O O . ALA B 1 60 ? -5.18 -15.086 -24.828 1 98.56 60 ALA B O 1
ATOM 2075 N N . ARG B 1 61 ? -4.656 -12.961 -24.359 1 98.19 61 ARG B N 1
ATOM 2076 C CA . ARG B 1 61 ? -5.449 -12.438 -25.469 1 98.19 61 ARG B CA 1
ATOM 2077 C C . ARG B 1 61 ? -4.926 -12.953 -26.812 1 98.19 61 ARG B C 1
ATOM 2079 O O . ARG B 1 61 ? -5.707 -13.375 -27.656 1 98.19 61 ARG B O 1
ATOM 2086 N N . GLU B 1 62 ? -3.674 -12.875 -26.953 1 98.44 62 GLU B N 1
ATOM 2087 C CA . GLU B 1 62 ? -3.037 -13.352 -28.172 1 98.44 62 GLU B CA 1
ATOM 2088 C C . GLU B 1 62 ? -3.393 -14.812 -28.453 1 98.44 62 GLU B C 1
ATOM 2090 O O . GLU B 1 62 ? -3.557 -15.211 -29.609 1 98.44 62 GLU B O 1
ATOM 2095 N N . LEU B 1 63 ? -3.541 -15.57 -27.422 1 98.25 63 LEU B N 1
ATOM 2096 C CA . LEU B 1 63 ? -3.76 -17.016 -27.547 1 98.25 63 LEU B CA 1
ATOM 2097 C C . LEU B 1 63 ? -5.25 -17.328 -27.547 1 98.25 63 LEU B C 1
ATOM 2099 O O . LEU B 1 63 ? -5.633 -18.5 -27.641 1 98.25 63 LEU B O 1
ATOM 2103 N N . GLY B 1 64 ? -6.082 -16.344 -27.328 1 97.44 64 GLY B N 1
ATOM 2104 C CA . GLY B 1 64 ? -7.523 -16.516 -27.438 1 97.44 64 GLY B CA 1
ATOM 2105 C C . GLY B 1 64 ? -8.18 -16.984 -26.156 1 97.44 64 GLY B C 1
ATOM 2106 O O . GLY B 1 64 ? -9.266 -17.562 -26.188 1 97.44 64 GLY B O 1
ATOM 2107 N N . ILE B 1 65 ? -7.566 -16.812 -25.031 1 98.06 65 ILE B N 1
ATOM 2108 C CA . ILE B 1 65 ? -8.172 -17.141 -23.734 1 98.06 65 ILE B CA 1
ATOM 2109 C C . ILE B 1 65 ? -9.07 -16 -23.281 1 98.06 65 ILE B C 1
ATOM 2111 O O . ILE B 1 65 ? -8.617 -14.859 -23.141 1 98.06 65 ILE B O 1
ATOM 2115 N N . PRO B 1 66 ? -10.352 -16.312 -23.047 1 97.75 66 PRO B N 1
ATOM 2116 C CA . PRO B 1 66 ? -11.219 -15.25 -22.531 1 97.75 66 PRO B CA 1
ATOM 2117 C C . PRO B 1 66 ? -10.75 -14.727 -21.172 1 97.75 66 PRO B C 1
ATOM 2119 O O . PRO B 1 66 ? -10.297 -15.508 -20.328 1 97.75 66 PRO B O 1
ATOM 2122 N N . LEU B 1 67 ? -10.844 -13.453 -20.984 1 98.38 67 LEU B N 1
ATOM 2123 C CA . LEU B 1 67 ? -10.344 -12.852 -19.75 1 98.38 67 LEU B CA 1
ATOM 2124 C C . LEU B 1 67 ? -11.477 -12.203 -18.969 1 98.38 67 LEU B C 1
ATOM 2126 O O . LEU B 1 67 ? -12.516 -11.852 -19.531 1 98.38 67 LEU B O 1
ATOM 2130 N N . ALA B 1 68 ? -11.312 -12.156 -17.688 1 98.25 68 ALA B N 1
ATOM 2131 C CA . ALA B 1 68 ? -12.141 -11.391 -16.75 1 98.25 68 ALA B CA 1
ATOM 2132 C C . ALA B 1 68 ? -11.273 -10.562 -15.812 1 98.25 68 ALA B C 1
ATOM 2134 O O . ALA B 1 68 ? -10.133 -10.93 -15.516 1 98.25 68 ALA B O 1
ATOM 2135 N N . ALA B 1 69 ? -11.836 -9.398 -15.43 1 98.19 69 ALA B N 1
ATOM 2136 C CA . ALA B 1 69 ? -11.188 -8.625 -14.375 1 98.19 69 ALA B CA 1
ATOM 2137 C C . ALA B 1 69 ? -11.398 -9.266 -13.008 1 98.19 69 ALA B C 1
ATOM 2139 O O . ALA B 1 69 ? -12.453 -9.852 -12.75 1 98.19 69 ALA B O 1
ATOM 2140 N N . LEU B 1 70 ? -10.32 -9.164 -12.188 1 98.56 70 LEU B N 1
ATOM 2141 C CA . LEU B 1 70 ? -10.461 -9.703 -10.836 1 98.56 70 LEU B CA 1
ATOM 2142 C C . LEU B 1 70 ? -11.711 -9.148 -10.164 1 98.56 70 LEU B C 1
ATOM 2144 O O . LEU B 1 70 ? -12.445 -9.891 -9.516 1 98.56 70 LEU B O 1
ATOM 2148 N N . ASP B 1 71 ? -12 -7.887 -10.359 1 97.75 71 ASP B N 1
ATOM 2149 C CA . ASP B 1 71 ? -13.102 -7.199 -9.68 1 97.75 71 ASP B CA 1
ATOM 2150 C C . ASP B 1 71 ? -14.453 -7.66 -10.219 1 97.75 71 ASP B C 1
ATOM 2152 O O . ASP B 1 71 ? -15.492 -7.371 -9.625 1 97.75 71 ASP B O 1
ATOM 2156 N N . ASP B 1 72 ? -14.484 -8.398 -11.312 1 97.75 72 ASP B N 1
ATOM 2157 C CA . ASP B 1 72 ? -15.727 -8.82 -11.945 1 97.75 72 ASP B CA 1
ATOM 2158 C C . ASP B 1 72 ? -16.062 -10.273 -11.602 1 97.75 72 ASP B C 1
ATOM 2160 O O . ASP B 1 72 ? -17.047 -10.828 -12.094 1 97.75 72 ASP B O 1
ATOM 2164 N N . VAL B 1 73 ? -15.242 -10.906 -10.828 1 98.06 73 VAL B N 1
ATOM 2165 C CA . VAL B 1 73 ? -15.516 -12.281 -10.445 1 98.06 73 VAL B CA 1
ATOM 2166 C C . VAL B 1 73 ? -15.641 -12.383 -8.93 1 98.06 73 VAL B C 1
ATOM 2168 O O . VAL B 1 73 ? -14.938 -11.688 -8.195 1 98.06 73 VAL B O 1
ATOM 2171 N N . LYS B 1 74 ? -16.469 -13.25 -8.461 1 95.75 74 LYS B N 1
ATOM 2172 C CA . LYS B 1 74 ? -16.672 -13.453 -7.031 1 95.75 74 LYS B CA 1
ATOM 2173 C C . LYS B 1 74 ? -15.516 -14.234 -6.414 1 95.75 74 LYS B C 1
ATOM 2175 O O . LYS B 1 74 ? -15.078 -13.93 -5.305 1 95.75 74 LYS B O 1
ATOM 2180 N N . THR B 1 75 ? -15.133 -15.266 -7.172 1 97.31 75 THR B N 1
ATOM 2181 C CA . THR B 1 75 ? -14.055 -16.141 -6.719 1 97.31 75 THR B CA 1
ATOM 2182 C C . THR B 1 75 ? -13.242 -16.656 -7.902 1 97.31 75 THR B C 1
ATOM 2184 O O . THR B 1 75 ? -13.758 -16.75 -9.023 1 97.31 75 THR B O 1
ATOM 2187 N N . VAL B 1 76 ? -11.977 -16.812 -7.688 1 98.81 76 VAL B N 1
ATOM 2188 C CA . VAL B 1 76 ? -11.109 -17.531 -8.625 1 98.81 76 VAL B CA 1
ATOM 2189 C C . VAL B 1 76 ? -10.992 -19 -8.219 1 98.81 76 VAL B C 1
ATOM 2191 O O . VAL B 1 76 ? -10.656 -19.297 -7.074 1 98.81 76 VAL B O 1
ATOM 2194 N N . ASP B 1 77 ? -11.266 -19.875 -9.141 1 98.88 77 ASP B N 1
ATOM 2195 C CA . ASP B 1 77 ? -11.305 -21.281 -8.789 1 98.88 77 ASP B CA 1
ATOM 2196 C C . ASP B 1 77 ? -9.898 -21.844 -8.578 1 98.88 77 ASP B C 1
ATOM 2198 O O . ASP B 1 77 ? -9.656 -22.594 -7.641 1 98.88 77 ASP B O 1
ATOM 2202 N N . LEU B 1 78 ? -9.016 -21.484 -9.453 1 98.94 78 LEU B N 1
ATOM 2203 C CA . LEU B 1 78 ? -7.645 -21.984 -9.469 1 98.94 78 LEU B CA 1
ATOM 2204 C C . LEU B 1 78 ? -6.684 -20.922 -9.984 1 98.94 78 LEU B C 1
ATOM 2206 O O . LEU B 1 78 ? -6.918 -20.328 -11.039 1 98.94 78 LEU B O 1
ATOM 2210 N N . THR B 1 79 ? -5.695 -20.656 -9.211 1 98.94 79 THR B N 1
ATOM 2211 C CA . THR B 1 79 ? -4.605 -19.812 -9.695 1 98.94 79 THR B CA 1
ATOM 2212 C C . THR B 1 79 ? -3.332 -20.641 -9.883 1 98.94 79 THR B C 1
ATOM 2214 O O . THR B 1 79 ? -2.969 -21.438 -9.023 1 98.94 79 THR B O 1
ATOM 2217 N N . VAL B 1 80 ? -2.721 -20.5 -11 1 98.94 80 VAL B N 1
ATOM 2218 C CA . VAL B 1 80 ? -1.431 -21.109 -11.297 1 98.94 80 VAL B CA 1
ATOM 2219 C C . VAL B 1 80 ? -0.39 -20.031 -11.555 1 98.94 80 VAL B C 1
ATOM 2221 O O . VAL B 1 80 ? -0.605 -19.141 -12.383 1 98.94 80 VAL B O 1
ATOM 2224 N N . ASP B 1 81 ? 0.691 -20.094 -10.883 1 98.81 81 ASP B N 1
ATOM 2225 C CA . ASP B 1 81 ? 1.695 -19.047 -10.945 1 98.81 81 ASP B CA 1
ATOM 2226 C C . ASP B 1 81 ? 3.09 -19.594 -10.648 1 98.81 81 ASP B C 1
ATOM 2228 O O . ASP B 1 81 ? 3.23 -20.703 -10.156 1 98.81 81 ASP B O 1
ATOM 2232 N N . GLY B 1 82 ? 4.121 -18.891 -11.109 1 98.62 82 GLY B N 1
ATOM 2233 C CA . GLY B 1 82 ? 5.488 -19.234 -10.766 1 98.62 82 GLY B CA 1
ATOM 2234 C C . GLY B 1 82 ? 5.922 -18.719 -9.414 1 98.62 82 GLY B C 1
ATOM 2235 O O . GLY B 1 82 ? 5.129 -18.109 -8.695 1 98.62 82 GLY B O 1
ATOM 2236 N N . ALA B 1 83 ? 7.168 -19 -9.102 1 98.62 83 ALA B N 1
ATOM 2237 C CA . ALA B 1 83 ? 7.816 -18.484 -7.902 1 98.62 83 ALA B CA 1
ATOM 2238 C C . ALA B 1 83 ? 9.312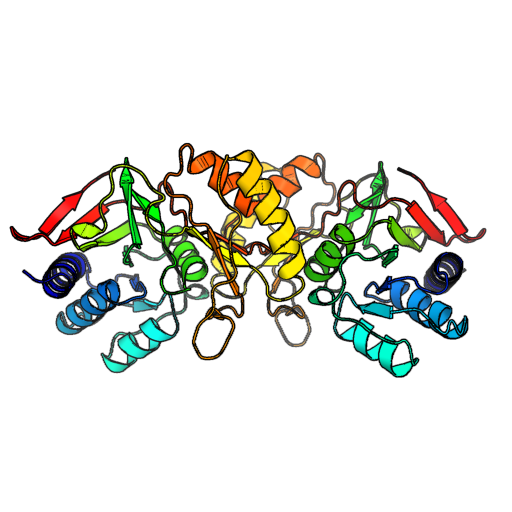 -18.297 -8.117 1 98.62 83 ALA B C 1
ATOM 2240 O O . ALA B 1 83 ? 9.906 -18.953 -8.984 1 98.62 83 ALA B O 1
ATOM 2241 N N . ASP B 1 84 ? 9.867 -17.438 -7.363 1 98.75 84 ASP B N 1
ATOM 2242 C CA . ASP B 1 84 ? 11.312 -17.266 -7.387 1 98.75 84 ASP B CA 1
ATOM 2243 C C . ASP B 1 84 ? 12 -18.25 -6.441 1 98.75 84 ASP B C 1
ATOM 2245 O O . ASP B 1 84 ? 13.141 -18.656 -6.684 1 98.75 84 ASP B O 1
ATOM 2249 N N . GLU B 1 85 ? 11.312 -18.578 -5.367 1 98.88 85 GLU B N 1
ATOM 2250 C CA . GLU B 1 85 ? 11.742 -19.625 -4.449 1 98.88 85 GLU B CA 1
ATOM 2251 C C . GLU B 1 85 ? 10.555 -20.391 -3.883 1 98.88 85 GLU B C 1
ATOM 2253 O O . GLU B 1 85 ? 9.492 -19.812 -3.637 1 98.88 85 GLU B O 1
ATOM 2258 N N . ILE B 1 86 ? 10.797 -21.625 -3.656 1 98.88 86 ILE B N 1
ATOM 2259 C CA . ILE B 1 86 ? 9.891 -22.484 -2.906 1 98.88 86 ILE B CA 1
ATOM 2260 C C . ILE B 1 86 ? 10.609 -23.031 -1.669 1 98.88 86 ILE B C 1
ATOM 2262 O O . ILE B 1 86 ? 11.516 -23.859 -1.779 1 98.88 86 ILE B O 1
ATOM 2266 N N . GLY B 1 87 ? 10.188 -22.562 -0.556 1 98.62 87 GLY B N 1
ATOM 2267 C CA . GLY B 1 87 ? 10.789 -22.984 0.698 1 98.62 87 GLY B CA 1
ATOM 2268 C C . GLY B 1 87 ? 9.953 -24 1.453 1 98.62 87 GLY B C 1
ATOM 2269 O O . GLY B 1 87 ? 8.992 -24.547 0.912 1 98.62 87 GLY B O 1
ATOM 2270 N N . PRO B 1 88 ? 10.359 -24.281 2.715 1 97.88 88 PRO B N 1
ATOM 2271 C CA . PRO B 1 88 ? 9.609 -25.234 3.547 1 97.88 88 PRO B CA 1
ATOM 2272 C C . PRO B 1 88 ? 8.148 -24.828 3.725 1 97.88 88 PRO B C 1
ATOM 2274 O O . PRO B 1 88 ? 7.844 -23.641 3.865 1 97.88 88 PRO B O 1
ATOM 2277 N N . GLY B 1 89 ? 7.289 -25.891 3.68 1 97.94 89 GLY B N 1
ATOM 2278 C CA . GLY B 1 89 ? 5.871 -25.641 3.863 1 97.94 89 GLY B CA 1
ATOM 2279 C C . GLY B 1 89 ? 5.246 -24.891 2.697 1 97.94 89 GLY B C 1
ATOM 2280 O O . GLY B 1 89 ? 4.195 -24.266 2.846 1 97.94 89 GLY B O 1
ATOM 2281 N N . LEU B 1 90 ? 5.949 -24.766 1.585 1 98.69 90 LEU B N 1
ATOM 2282 C CA . LEU B 1 90 ? 5.527 -24.062 0.383 1 98.69 90 LEU B CA 1
ATOM 2283 C C . LEU B 1 90 ? 5.453 -22.547 0.637 1 98.69 90 LEU B C 1
ATOM 2285 O O . LEU B 1 90 ? 4.59 -21.875 0.082 1 98.69 90 LEU B O 1
ATOM 2289 N N . SER B 1 91 ? 6.316 -22.156 1.567 1 98.75 91 SER B N 1
ATOM 2290 C CA . SER B 1 91 ? 6.555 -20.719 1.63 1 98.75 91 SER B CA 1
ATOM 2291 C C . SER B 1 91 ? 7.277 -20.234 0.383 1 98.75 91 SER B C 1
ATOM 2293 O O . SER B 1 91 ? 8.18 -20.891 -0.122 1 98.75 91 SER B O 1
ATOM 2295 N N . LEU B 1 92 ? 6.883 -19.047 -0.095 1 98.88 92 LEU B N 1
ATOM 2296 C CA . LEU B 1 92 ? 7.43 -18.641 -1.383 1 98.88 92 LEU B CA 1
ATOM 2297 C C . LEU B 1 92 ? 8.039 -17.234 -1.293 1 98.88 92 LEU B C 1
ATOM 2299 O O . LEU B 1 92 ? 7.629 -16.422 -0.464 1 98.88 92 LEU B O 1
ATOM 2303 N N . ILE B 1 93 ? 9.016 -16.969 -2.088 1 98.88 93 ILE B N 1
ATOM 2304 C CA . ILE B 1 93 ? 9.359 -15.617 -2.531 1 98.88 93 ILE B CA 1
ATOM 2305 C C . ILE B 1 93 ? 8.883 -15.406 -3.967 1 98.88 93 ILE B C 1
ATOM 2307 O O . ILE B 1 93 ? 9.156 -16.234 -4.844 1 98.88 93 ILE B O 1
ATOM 2311 N N . LYS B 1 94 ? 8.125 -14.43 -4.164 1 98.75 94 LYS B N 1
ATOM 2312 C CA . LYS B 1 94 ? 7.664 -14.008 -5.484 1 98.75 94 LYS B CA 1
ATOM 2313 C C . LYS B 1 94 ? 7.996 -12.547 -5.742 1 98.75 94 LYS B C 1
ATOM 2315 O O . LYS B 1 94 ? 8.297 -11.797 -4.809 1 98.75 94 LYS B O 1
ATOM 2320 N N . GLY B 1 95 ? 7.941 -12.172 -7.082 1 98.12 95 GLY B N 1
ATOM 2321 C CA . GLY B 1 95 ? 8.078 -10.758 -7.402 1 98.12 95 GLY B CA 1
ATOM 2322 C C . GLY B 1 95 ? 9.281 -10.453 -8.273 1 98.12 95 GLY B C 1
ATOM 2323 O O . GLY B 1 95 ? 9.562 -9.297 -8.57 1 98.12 95 GLY B O 1
ATOM 2324 N N . GLY B 1 96 ? 10.008 -11.453 -8.68 1 97.38 96 GLY B N 1
ATOM 2325 C CA . GLY B 1 96 ? 11.078 -11.234 -9.633 1 97.38 96 GLY B CA 1
ATOM 2326 C C . GLY B 1 96 ? 10.625 -10.492 -10.875 1 97.38 96 GLY B C 1
ATOM 2327 O O . GLY B 1 96 ? 11.375 -9.695 -11.445 1 97.38 96 GLY B O 1
ATOM 2328 N N . GLY B 1 97 ? 9.453 -10.719 -11.289 1 96.44 97 GLY B N 1
ATOM 2329 C CA . GLY B 1 97 ? 8.891 -10.094 -12.477 1 96.44 97 GLY B CA 1
ATOM 2330 C C . GLY B 1 97 ? 8.172 -8.789 -12.188 1 96.44 97 GLY B C 1
ATOM 2331 O O . GLY B 1 97 ? 7.516 -8.227 -13.07 1 96.44 97 GLY B O 1
ATOM 2332 N N . ALA B 1 98 ? 8.188 -8.32 -10.977 1 97 98 ALA B N 1
ATOM 2333 C CA . ALA B 1 98 ? 7.641 -7.035 -10.547 1 97 98 ALA B CA 1
ATOM 2334 C C . ALA B 1 98 ? 6.117 -7.039 -10.602 1 97 98 ALA B C 1
ATOM 2336 O O . ALA B 1 98 ? 5.496 -6.035 -10.953 1 97 98 ALA B O 1
ATOM 2337 N N . ALA B 1 99 ? 5.496 -8.203 -10.266 1 97.38 99 ALA B N 1
ATOM 2338 C CA . ALA B 1 99 ? 4.043 -8.328 -10.312 1 97.38 99 ALA B CA 1
ATOM 2339 C C . ALA B 1 99 ? 3.486 -8.82 -8.984 1 97.38 99 ALA B C 1
ATOM 2341 O O . ALA B 1 99 ? 2.352 -9.297 -8.914 1 97.38 99 ALA B O 1
ATOM 2342 N N . LEU B 1 100 ? 4.211 -8.781 -7.93 1 98.12 100 LEU B N 1
ATOM 2343 C CA . LEU B 1 100 ? 3.936 -9.484 -6.684 1 98.12 100 LEU B CA 1
ATOM 2344 C C . LEU B 1 100 ? 2.604 -9.039 -6.09 1 98.12 100 LEU B C 1
ATOM 2346 O O . LEU B 1 100 ? 1.808 -9.875 -5.645 1 98.12 100 LEU B O 1
ATOM 2350 N N . LEU B 1 101 ? 2.297 -7.75 -6.164 1 98.62 101 LEU B N 1
ATOM 2351 C CA . LEU B 1 101 ? 1.072 -7.297 -5.512 1 98.62 101 LEU B CA 1
ATOM 2352 C C . LEU B 1 101 ? -0.157 -7.859 -6.215 1 98.62 101 LEU B C 1
ATOM 2354 O O . LEU B 1 101 ? -1.028 -8.453 -5.574 1 98.62 101 LEU B O 1
ATOM 2358 N N . ARG B 1 102 ? -0.211 -7.664 -7.543 1 98.56 102 ARG B N 1
ATOM 2359 C CA . ARG B 1 102 ? -1.366 -8.164 -8.281 1 98.56 102 ARG B CA 1
ATOM 2360 C C . ARG B 1 102 ? -1.478 -9.68 -8.164 1 98.56 102 ARG B C 1
ATOM 2362 O O . ARG B 1 102 ? -2.58 -10.219 -8.039 1 98.56 102 ARG B O 1
ATOM 2369 N N . GLU B 1 103 ? -0.334 -10.336 -8.219 1 98.81 103 GLU B N 1
ATOM 2370 C CA . GLU B 1 103 ? -0.329 -11.789 -8.023 1 98.81 103 GLU B CA 1
ATOM 2371 C C . GLU B 1 103 ? -0.942 -12.164 -6.676 1 98.81 103 GLU B C 1
ATOM 2373 O O . GLU B 1 103 ? -1.82 -13.023 -6.605 1 98.81 103 GLU B O 1
ATOM 2378 N N . LYS B 1 104 ? -0.524 -11.531 -5.613 1 98.88 104 LYS B N 1
ATOM 2379 C CA . LYS B 1 104 ? -0.981 -11.883 -4.273 1 98.88 104 LYS B CA 1
ATOM 2380 C C . LYS B 1 104 ? -2.482 -11.656 -4.125 1 98.88 104 LYS B C 1
ATOM 2382 O O . LYS B 1 104 ? -3.178 -12.445 -3.486 1 98.88 104 LYS B O 1
ATOM 2387 N N . LEU B 1 105 ? -2.971 -10.57 -4.723 1 98.81 105 LEU B N 1
ATOM 2388 C CA . LEU B 1 105 ? -4.398 -10.273 -4.676 1 98.81 105 LEU B CA 1
ATOM 2389 C C . LEU B 1 105 ? -5.203 -11.367 -5.375 1 98.81 105 LEU B C 1
ATOM 2391 O O . LEU B 1 105 ? -6.238 -11.805 -4.863 1 98.81 105 LEU B O 1
ATOM 2395 N N . VAL B 1 106 ? -4.73 -11.805 -6.527 1 98.88 106 VAL B N 1
ATOM 2396 C CA . VAL B 1 106 ? -5.418 -12.883 -7.242 1 98.88 106 VAL B CA 1
ATOM 2397 C C . VAL B 1 106 ? -5.344 -14.172 -6.43 1 98.88 106 VAL B C 1
ATOM 2399 O O . VAL B 1 106 ? -6.336 -14.891 -6.312 1 98.88 106 VAL B O 1
ATOM 2402 N N . TRP B 1 107 ? -4.172 -14.453 -5.84 1 98.81 107 TRP B N 1
ATOM 2403 C CA . TRP B 1 107 ? -3.998 -15.641 -5.016 1 98.81 107 TRP B CA 1
ATOM 2404 C C . TRP B 1 107 ? -4.984 -15.648 -3.854 1 98.81 107 TRP B C 1
ATOM 2406 O O . TRP B 1 107 ? -5.668 -16.641 -3.615 1 98.81 107 TRP B O 1
ATOM 2416 N N . GLU B 1 108 ? -5.109 -14.562 -3.199 1 98.44 108 GLU B N 1
ATOM 2417 C CA . GLU B 1 108 ? -5.945 -14.492 -2.004 1 98.44 108 GLU B CA 1
ATOM 2418 C C . GLU B 1 108 ? -7.426 -14.57 -2.361 1 98.44 108 GLU B C 1
ATOM 2420 O O . GLU B 1 108 ? -8.258 -14.875 -1.506 1 98.44 108 GLU B O 1
ATOM 2425 N N . ALA B 1 109 ? -7.762 -14.281 -3.594 1 98.56 109 ALA B N 1
ATOM 2426 C CA . ALA B 1 109 ? -9.141 -14.383 -4.066 1 98.56 109 ALA B CA 1
ATOM 2427 C C . ALA B 1 109 ? -9.422 -15.773 -4.629 1 98.56 109 ALA B C 1
ATOM 2429 O O . ALA B 1 109 ? -10.5 -16.031 -5.168 1 98.56 109 ALA B O 1
ATOM 2430 N N . SER B 1 110 ? -8.5 -16.719 -4.52 1 98.81 110 SER B N 1
ATOM 2431 C CA . SER B 1 110 ? -8.586 -18.016 -5.18 1 98.81 110 SER B CA 1
ATOM 2432 C C . SER B 1 110 ? -8.93 -19.125 -4.191 1 98.81 110 SER B C 1
ATOM 2434 O O . SER B 1 110 ? -8.461 -19.109 -3.051 1 98.81 110 SER B O 1
ATOM 2436 N N . THR B 1 111 ? -9.672 -20.078 -4.656 1 98.62 111 THR B N 1
ATOM 2437 C CA . THR B 1 111 ? -10 -21.266 -3.857 1 98.62 111 THR B CA 1
ATOM 2438 C C . THR B 1 111 ? -8.789 -22.188 -3.729 1 98.62 111 THR B C 1
ATOM 2440 O O . THR B 1 111 ? -8.586 -22.812 -2.684 1 98.62 111 THR B O 1
ATOM 2443 N N . ARG B 1 112 ? -8.047 -22.25 -4.781 1 98.75 112 ARG B N 1
ATOM 2444 C CA . ARG B 1 112 ? -6.871 -23.109 -4.848 1 98.75 112 ARG B CA 1
ATOM 2445 C C . ARG B 1 112 ? -5.73 -22.422 -5.59 1 98.75 112 ARG B C 1
ATOM 2447 O O . ARG B 1 112 ? -5.953 -21.781 -6.621 1 98.75 112 ARG B O 1
ATOM 2454 N N . CYS B 1 113 ? -4.516 -22.516 -5.039 1 98.88 113 CYS B N 1
ATOM 2455 C CA . CYS B 1 113 ? -3.334 -21.922 -5.656 1 98.88 113 CYS B CA 1
ATOM 2456 C C . CYS B 1 113 ? -2.258 -22.969 -5.891 1 98.88 113 CYS B C 1
ATOM 2458 O O . CYS B 1 113 ? -1.865 -23.688 -4.961 1 98.88 113 CYS B O 1
ATOM 2460 N N . VAL B 1 114 ? -1.755 -23.047 -7.102 1 98.94 114 VAL B N 1
ATOM 2461 C CA . VAL B 1 114 ? -0.73 -24.016 -7.484 1 98.94 114 VAL B CA 1
ATOM 2462 C C . VAL B 1 114 ? 0.509 -23.281 -7.988 1 98.94 114 VAL B C 1
ATOM 2464 O O . VAL B 1 114 ? 0.413 -22.406 -8.867 1 98.94 114 VAL B O 1
ATOM 2467 N N . VAL B 1 115 ? 1.65 -23.641 -7.473 1 98.88 115 VAL B N 1
ATOM 2468 C CA . VAL B 1 115 ? 2.926 -23.094 -7.906 1 98.88 115 VAL B CA 1
ATOM 2469 C C . VAL B 1 115 ? 3.588 -24.031 -8.914 1 98.88 115 VAL B C 1
ATOM 2471 O O . VAL B 1 115 ? 3.584 -25.25 -8.727 1 98.88 115 VAL B O 1
ATOM 2474 N N . ILE B 1 116 ? 4.07 -23.453 -9.938 1 98.94 116 ILE B N 1
ATOM 2475 C CA . ILE B 1 116 ? 4.859 -24.203 -10.906 1 98.94 116 ILE B CA 1
ATOM 2476 C C . ILE B 1 116 ? 6.27 -23.625 -10.992 1 98.94 116 ILE B C 1
ATOM 2478 O O . ILE B 1 116 ? 6.453 -22.406 -10.922 1 98.94 116 ILE B O 1
ATOM 2482 N N . ALA B 1 117 ? 7.254 -24.516 -11.125 1 98.75 117 ALA B N 1
ATOM 2483 C CA . ALA B 1 117 ? 8.641 -24.047 -11.133 1 98.75 117 ALA B CA 1
ATOM 2484 C C . ALA B 1 117 ? 9.578 -25.109 -11.688 1 98.75 117 ALA B C 1
ATOM 2486 O O . ALA B 1 117 ? 9.172 -26.266 -11.867 1 98.75 117 ALA B O 1
ATOM 2487 N N . ASP B 1 118 ? 10.773 -24.703 -12.039 1 98.69 118 ASP B N 1
ATOM 2488 C CA . ASP B 1 118 ? 11.859 -25.656 -12.266 1 98.69 118 ASP B CA 1
ATOM 2489 C C . ASP B 1 118 ? 12.492 -26.078 -10.945 1 98.69 118 ASP B C 1
ATOM 2491 O O . ASP B 1 118 ? 12.242 -25.469 -9.898 1 98.69 118 ASP B O 1
ATOM 2495 N N . ALA B 1 119 ? 13.336 -27.016 -11 1 98.25 119 ALA B N 1
ATOM 2496 C CA . ALA B 1 119 ? 13.859 -27.656 -9.805 1 98.25 119 ALA B CA 1
ATOM 2497 C C . ALA B 1 119 ? 14.75 -26.703 -9.008 1 98.25 119 ALA B C 1
ATOM 2499 O O . ALA B 1 119 ? 14.836 -26.812 -7.781 1 98.25 119 ALA B O 1
ATOM 2500 N N . ALA B 1 120 ? 15.359 -25.75 -9.633 1 97.88 120 ALA B N 1
ATOM 2501 C CA . ALA B 1 120 ? 16.312 -24.844 -9 1 97.88 120 ALA B CA 1
ATOM 2502 C C . ALA B 1 120 ? 15.617 -23.891 -8.047 1 97.88 120 ALA B C 1
ATOM 2504 O O . ALA B 1 120 ? 16.266 -23.234 -7.227 1 97.88 120 ALA B O 1
ATOM 2505 N N . LYS B 1 121 ? 14.289 -23.812 -8.117 1 98.5 121 LYS B N 1
ATOM 2506 C CA . LYS B 1 121 ? 13.539 -22.859 -7.305 1 98.5 121 LYS B CA 1
ATOM 2507 C C . LYS B 1 121 ? 13.289 -23.406 -5.902 1 98.5 121 LYS B C 1
ATOM 2509 O O . LYS B 1 121 ? 12.898 -22.656 -5 1 98.5 121 LYS B O 1
ATOM 2514 N N . ARG B 1 122 ? 13.422 -24.672 -5.734 1 98.19 122 ARG B N 1
ATOM 2515 C CA . ARG B 1 122 ? 13.281 -25.25 -4.402 1 98.19 122 ARG B CA 1
ATOM 2516 C C . ARG B 1 122 ? 14.508 -24.969 -3.545 1 98.19 122 ARG B C 1
ATOM 2518 O O . ARG B 1 122 ? 15.633 -25.219 -3.963 1 98.19 122 ARG B O 1
ATOM 2525 N N . VAL B 1 123 ? 14.281 -24.438 -2.367 1 98.56 123 VAL B N 1
ATOM 2526 C CA . VAL B 1 123 ? 15.383 -24.062 -1.487 1 98.56 123 VAL B CA 1
ATOM 2527 C C . VAL B 1 123 ? 15.117 -24.578 -0.076 1 98.56 123 VAL B C 1
ATOM 2529 O O . VAL B 1 123 ? 13.969 -24.719 0.336 1 98.56 123 VAL B O 1
ATOM 2532 N N . PRO B 1 124 ? 16.156 -24.875 0.709 1 97.94 124 PRO B N 1
ATOM 2533 C CA . PRO B 1 124 ? 15.969 -25.328 2.086 1 97.94 124 PRO B CA 1
ATOM 2534 C C . PRO B 1 124 ? 15.484 -24.219 3.018 1 97.94 124 PRO B C 1
ATOM 2536 O O . PRO B 1 124 ? 14.914 -24.5 4.07 1 97.94 124 PRO B O 1
ATOM 2539 N N . ALA B 1 125 ? 15.852 -22.984 2.625 1 98.19 125 ALA B N 1
ATOM 2540 C CA . ALA B 1 125 ? 15.406 -21.797 3.334 1 98.19 125 ALA B CA 1
ATOM 2541 C C . ALA B 1 125 ? 15.25 -20.609 2.377 1 98.19 125 ALA B C 1
ATOM 2543 O O . ALA B 1 125 ? 16.062 -20.438 1.466 1 98.19 125 ALA B O 1
ATOM 2544 N N . LEU B 1 126 ? 14.25 -19.828 2.656 1 98.69 126 LEU B N 1
ATOM 2545 C CA . LEU B 1 126 ? 14.047 -18.656 1.807 1 98.69 126 LEU B CA 1
ATOM 2546 C C . LEU B 1 126 ? 15.188 -17.656 1.986 1 98.69 126 LEU B C 1
ATOM 2548 O O . LEU B 1 126 ? 15.789 -17.578 3.057 1 98.69 126 LEU B O 1
ATOM 2552 N N . GLY B 1 127 ? 15.367 -16.859 0.92 1 98.5 127 GLY B N 1
ATOM 2553 C CA . GLY B 1 127 ? 16.234 -15.703 1.09 1 98.5 127 GLY B CA 1
ATOM 2554 C C . GLY B 1 127 ? 17.422 -15.703 0.137 1 98.5 127 GLY B C 1
ATOM 2555 O O . GLY B 1 127 ? 18.156 -14.727 0.055 1 98.5 127 GLY B O 1
ATOM 2556 N N . LYS B 1 128 ? 17.672 -16.828 -0.567 1 97.94 128 LYS B N 1
ATOM 2557 C CA . LYS B 1 128 ? 18.703 -16.828 -1.6 1 97.94 128 LYS B CA 1
ATOM 2558 C C . LYS B 1 128 ? 18.391 -15.805 -2.689 1 97.94 128 LYS B C 1
ATOM 2560 O O . LYS B 1 128 ? 19.281 -15.078 -3.133 1 97.94 128 LYS B O 1
ATOM 2565 N N . PHE B 1 129 ? 17.188 -15.828 -3.197 1 98.44 129 PHE B N 1
ATOM 2566 C CA . PHE B 1 129 ? 16.688 -14.797 -4.102 1 98.44 129 PHE B CA 1
ATOM 2567 C C . PHE B 1 129 ? 16.375 -13.516 -3.336 1 98.44 129 PHE B C 1
ATOM 2569 O O . PHE B 1 129 ? 15.781 -13.57 -2.254 1 98.44 129 PHE B O 1
ATOM 2576 N N . PRO B 1 130 ? 16.812 -12.305 -3.828 1 98.69 130 PRO B N 1
ATOM 2577 C CA . PRO B 1 130 ? 16.469 -11.07 -3.121 1 98.69 130 PRO B CA 1
ATOM 2578 C C . PRO B 1 130 ? 14.961 -10.867 -2.98 1 98.69 130 PRO B C 1
ATOM 2580 O O . PRO B 1 130 ? 14.219 -11.008 -3.959 1 98.69 130 PRO B O 1
ATOM 2583 N N . LEU B 1 131 ? 14.523 -10.594 -1.768 1 98.88 131 LEU B N 1
ATOM 2584 C CA . LEU B 1 131 ? 13.109 -10.414 -1.483 1 98.88 131 LEU B CA 1
ATOM 2585 C C . LEU B 1 131 ? 12.602 -9.102 -2.057 1 98.88 131 LEU B C 1
ATOM 2587 O O . LEU B 1 131 ? 13.039 -8.023 -1.638 1 98.88 131 LEU B O 1
ATOM 2591 N N . PRO B 1 132 ? 11.664 -9.164 -3.02 1 98.88 132 PRO B N 1
ATOM 2592 C CA . PRO B 1 132 ? 11.102 -7.926 -3.561 1 98.88 132 PRO B CA 1
ATOM 2593 C C . PRO B 1 132 ? 10.094 -7.273 -2.613 1 98.88 132 PRO B C 1
ATOM 2595 O O . PRO B 1 132 ? 9.289 -7.969 -1.985 1 98.88 132 PRO B O 1
ATOM 2598 N N . ILE B 1 133 ? 10.195 -6.012 -2.473 1 98.94 133 ILE B N 1
ATOM 2599 C CA . ILE B 1 133 ? 9.266 -5.184 -1.71 1 98.94 133 ILE B CA 1
ATOM 2600 C C . ILE B 1 133 ? 8.711 -4.078 -2.604 1 98.94 133 ILE B C 1
ATOM 2602 O O . ILE B 1 133 ? 9.469 -3.307 -3.195 1 98.94 133 ILE B O 1
ATOM 2606 N N . GLU B 1 134 ? 7.418 -4.055 -2.746 1 98.94 134 GLU B N 1
ATOM 2607 C CA . GLU B 1 134 ? 6.762 -3.062 -3.59 1 98.94 134 GLU B CA 1
ATOM 2608 C C . GLU B 1 134 ? 6.402 -1.812 -2.793 1 98.94 134 GLU B C 1
ATOM 2610 O O . GLU B 1 134 ? 5.738 -1.897 -1.759 1 98.94 134 GLU B O 1
ATOM 2615 N N . VAL B 1 135 ? 6.844 -0.657 -3.305 1 98.75 135 VAL B N 1
ATOM 2616 C CA . VAL B 1 135 ? 6.781 0.604 -2.574 1 98.75 135 VAL B CA 1
ATOM 2617 C C . VAL B 1 135 ? 6.195 1.691 -3.471 1 98.75 135 VAL B C 1
ATOM 2619 O O . VAL B 1 135 ? 6.516 1.766 -4.66 1 98.75 135 VAL B O 1
ATOM 2622 N N . VAL B 1 136 ? 5.332 2.553 -2.863 1 98.56 136 VAL B N 1
ATOM 2623 C CA . VAL B 1 136 ? 4.797 3.664 -3.643 1 98.56 136 VAL B CA 1
ATOM 2624 C C . VAL B 1 136 ? 5.934 4.598 -4.055 1 98.56 136 VAL B C 1
ATOM 2626 O O . VAL B 1 136 ? 6.922 4.742 -3.328 1 98.56 136 VAL B O 1
ATOM 2629 N N . ARG B 1 137 ? 5.781 5.297 -5.195 1 97.75 137 ARG B N 1
ATOM 2630 C CA . ARG B 1 137 ? 6.832 6.133 -5.77 1 97.75 137 ARG B CA 1
ATOM 2631 C C . ARG B 1 137 ? 7.078 7.367 -4.906 1 97.75 137 ARG B C 1
ATOM 2633 O O . ARG B 1 137 ? 8.227 7.711 -4.621 1 97.75 137 ARG B O 1
ATOM 2640 N N . PHE B 1 138 ? 6.059 8.016 -4.457 1 98.25 138 PHE B N 1
ATOM 2641 C CA . PHE B 1 138 ? 6.176 9.234 -3.668 1 98.25 138 PHE B CA 1
ATOM 2642 C C . PHE B 1 138 ? 6.852 8.953 -2.33 1 98.25 138 PHE B C 1
ATOM 2644 O O . PHE B 1 138 ? 6.336 8.18 -1.521 1 98.25 138 PHE B O 1
ATOM 2651 N N . GLY B 1 139 ? 8.008 9.555 -2.117 1 98.38 139 GLY B N 1
ATOM 2652 C CA . GLY B 1 139 ? 8.688 9.43 -0.842 1 98.38 139 GLY B CA 1
ATOM 2653 C C . GLY B 1 139 ? 9.453 8.125 -0.706 1 98.38 139 GLY B C 1
ATOM 2654 O O . GLY B 1 139 ? 9.789 7.707 0.405 1 98.38 139 GLY B O 1
ATOM 2655 N N . HIS B 1 140 ? 9.711 7.457 -1.82 1 98.56 140 HIS B N 1
ATOM 2656 C CA . HIS B 1 140 ? 10.281 6.113 -1.754 1 98.56 140 HIS B CA 1
ATOM 2657 C C . HIS B 1 140 ? 11.664 6.133 -1.118 1 98.56 140 HIS B C 1
ATOM 2659 O O . HIS B 1 140 ? 12.062 5.168 -0.463 1 98.56 140 HIS B O 1
ATOM 2665 N N . VAL B 1 141 ? 12.422 7.266 -1.211 1 98.56 141 VAL B N 1
ATOM 2666 C CA . VAL B 1 141 ? 13.75 7.355 -0.61 1 98.56 141 VAL B CA 1
ATOM 2667 C C . VAL B 1 141 ? 13.633 7.242 0.909 1 98.56 141 VAL B C 1
ATOM 2669 O O . VAL B 1 141 ? 14.375 6.477 1.536 1 98.56 141 VAL B O 1
ATOM 2672 N N . HIS B 1 142 ? 12.68 7.941 1.479 1 98.62 142 HIS B N 1
ATOM 2673 C CA . HIS B 1 142 ? 12.453 7.871 2.918 1 98.62 142 HIS B CA 1
ATOM 2674 C C . HIS B 1 142 ? 11.922 6.504 3.326 1 98.62 142 HIS B C 1
ATOM 2676 O O . HIS B 1 142 ? 12.273 5.988 4.391 1 98.62 142 HIS B O 1
ATOM 2682 N N . THR B 1 143 ? 11.016 5.93 2.533 1 98.69 143 THR B N 1
ATOM 2683 C CA . THR B 1 143 ? 10.57 4.562 2.779 1 98.69 143 THR B CA 1
ATOM 2684 C C . THR B 1 143 ? 11.758 3.604 2.797 1 98.69 143 THR B C 1
ATOM 2686 O O . THR B 1 143 ? 11.82 2.699 3.633 1 98.69 143 THR B O 1
ATOM 2689 N N . GLY B 1 144 ? 12.719 3.83 1.854 1 98.56 144 GLY B N 1
ATOM 2690 C CA . GLY B 1 144 ? 13.938 3.037 1.831 1 98.56 144 GLY B CA 1
ATOM 2691 C C . GLY B 1 144 ? 14.711 3.098 3.133 1 98.56 144 GLY B C 1
ATOM 2692 O O . GLY B 1 144 ? 15.25 2.086 3.59 1 98.56 144 GLY B O 1
ATOM 2693 N N . TYR B 1 145 ? 14.758 4.301 3.752 1 98.31 145 TYR B N 1
ATOM 2694 C CA . TYR B 1 145 ? 15.43 4.438 5.043 1 98.31 145 TYR B CA 1
ATOM 2695 C C . TYR B 1 145 ? 14.734 3.598 6.105 1 98.31 145 TYR B C 1
ATOM 2697 O O . TYR B 1 145 ? 15.398 2.902 6.883 1 98.31 145 TYR B O 1
ATOM 2705 N N . ARG B 1 146 ? 13.453 3.629 6.105 1 98.31 146 ARG B N 1
ATOM 2706 C CA . ARG B 1 146 ? 12.688 2.871 7.094 1 98.31 146 ARG B CA 1
ATOM 2707 C C . ARG B 1 146 ? 12.852 1.37 6.875 1 98.31 146 ARG B C 1
ATOM 2709 O O . ARG B 1 146 ? 12.922 0.602 7.836 1 98.31 146 ARG B O 1
ATOM 2716 N N . LEU B 1 147 ? 12.883 0.94 5.625 1 98.75 147 LEU B N 1
ATOM 2717 C CA . LEU B 1 147 ? 13.109 -0.465 5.305 1 98.75 147 LEU B CA 1
ATOM 2718 C C . LEU B 1 147 ? 14.5 -0.909 5.762 1 98.75 147 LEU B C 1
ATOM 2720 O O . LEU B 1 147 ? 14.672 -2.049 6.199 1 98.75 147 LEU B O 1
ATOM 2724 N N . ALA B 1 148 ? 15.469 -0.003 5.609 1 98.56 148 ALA B N 1
ATOM 2725 C CA . ALA B 1 148 ? 16.812 -0.305 6.094 1 98.56 148 ALA B CA 1
ATOM 2726 C C . ALA B 1 148 ? 16.812 -0.53 7.602 1 98.56 148 ALA B C 1
ATOM 2728 O O . ALA B 1 148 ? 17.516 -1.416 8.102 1 98.56 148 ALA B O 1
ATOM 2729 N N . ASP B 1 149 ? 16.047 0.28 8.312 1 98.44 149 ASP B N 1
ATOM 2730 C CA . ASP B 1 149 ? 15.922 0.101 9.758 1 98.44 149 ASP B CA 1
ATOM 2731 C C . ASP B 1 149 ? 15.344 -1.271 10.094 1 98.44 149 ASP B C 1
ATOM 2733 O O . ASP B 1 149 ? 15.828 -1.952 11 1 98.44 149 ASP B O 1
ATOM 2737 N N . ILE B 1 150 ? 14.289 -1.686 9.375 1 98.38 150 ILE B N 1
ATOM 2738 C CA . ILE B 1 150 ? 13.68 -2.994 9.578 1 98.38 150 ILE B CA 1
ATOM 2739 C C . ILE B 1 150 ? 14.695 -4.094 9.273 1 98.38 150 ILE B C 1
ATOM 2741 O O . ILE B 1 150 ? 14.82 -5.055 10.031 1 98.38 150 ILE B O 1
ATOM 2745 N N . ALA B 1 151 ? 15.414 -3.959 8.133 1 98.38 151 ALA B N 1
ATOM 2746 C CA . ALA B 1 151 ? 16.438 -4.945 7.773 1 98.38 151 ALA B CA 1
ATOM 2747 C C . ALA B 1 151 ? 17.438 -5.133 8.906 1 98.38 151 ALA B C 1
ATOM 2749 O O . ALA B 1 151 ? 17.797 -6.262 9.242 1 98.38 151 ALA B O 1
ATOM 2750 N N . ALA B 1 152 ? 17.844 -4.031 9.5 1 98.19 152 ALA B N 1
ATOM 2751 C CA . ALA B 1 152 ? 18.812 -4.082 10.602 1 98.19 152 ALA B CA 1
ATOM 2752 C C . ALA B 1 152 ? 18.234 -4.848 11.789 1 98.19 152 ALA B C 1
ATOM 2754 O O . ALA B 1 152 ? 18.953 -5.625 12.43 1 98.19 152 ALA B O 1
ATOM 2755 N N . GLU B 1 153 ? 17 -4.648 12.062 1 98 153 GLU B N 1
ATOM 2756 C CA . GLU B 1 153 ? 16.344 -5.352 13.156 1 98 153 GLU B CA 1
ATOM 2757 C C . GLU B 1 153 ? 16.375 -6.859 12.945 1 98 153 GLU B C 1
ATOM 2759 O O . GLU B 1 153 ? 16.375 -7.633 13.906 1 98 153 GLU B O 1
ATOM 2764 N N . PHE B 1 154 ? 16.391 -7.312 11.719 1 98 154 PHE B N 1
ATOM 2765 C CA . PHE B 1 154 ? 16.344 -8.734 11.383 1 98 154 PHE B CA 1
ATOM 2766 C C . PHE B 1 154 ? 17.734 -9.234 11 1 98 154 PHE B C 1
ATOM 2768 O O . PHE B 1 154 ? 17.875 -10.344 10.484 1 98 154 PHE B O 1
ATOM 2775 N N . ASP B 1 155 ? 18.766 -8.391 11.203 1 97.44 155 ASP B N 1
ATOM 2776 C CA . ASP B 1 155 ? 20.156 -8.703 10.875 1 97.44 155 ASP B CA 1
ATOM 2777 C C . ASP B 1 155 ? 20.312 -9 9.391 1 97.44 155 ASP B C 1
ATOM 2779 O O . ASP B 1 155 ? 20.984 -9.969 9.008 1 97.44 155 ASP B O 1
ATOM 2783 N N . LEU B 1 156 ? 19.609 -8.203 8.555 1 98.19 156 LEU B N 1
ATOM 2784 C CA . LEU B 1 156 ? 19.672 -8.312 7.102 1 98.19 156 LEU B CA 1
ATOM 2785 C C . LEU B 1 156 ? 20.25 -7.047 6.484 1 98.19 156 LEU B C 1
ATOM 2787 O O . LEU B 1 156 ? 20.219 -5.98 7.102 1 98.19 156 LEU B O 1
ATOM 2791 N N . PRO B 1 157 ? 20.828 -7.121 5.262 1 97.69 157 PRO B N 1
ATOM 2792 C CA . PRO B 1 157 ? 21.281 -5.91 4.57 1 97.69 157 PRO B CA 1
ATOM 2793 C C . PRO B 1 157 ? 20.125 -5.012 4.141 1 97.69 157 PRO B C 1
ATOM 2795 O O . PRO B 1 157 ? 19.016 -5.5 3.908 1 97.69 157 PRO B O 1
ATOM 2798 N N . PRO B 1 158 ? 20.391 -3.719 4.043 1 98.06 158 PRO B N 1
ATOM 2799 C CA . PRO B 1 158 ? 19.328 -2.832 3.568 1 98.06 158 PRO B CA 1
ATOM 2800 C C . PRO B 1 158 ? 18.906 -3.135 2.133 1 98.06 158 PRO B C 1
ATOM 2802 O O . PRO B 1 158 ? 19.734 -3.486 1.299 1 98.06 158 PRO B O 1
ATOM 2805 N N . PRO B 1 159 ? 17.594 -3.025 1.868 1 98.69 159 PRO B N 1
ATOM 2806 C CA . PRO B 1 159 ? 17.156 -3.223 0.487 1 98.69 159 PRO B CA 1
ATOM 2807 C C . PRO B 1 159 ? 17.641 -2.121 -0.453 1 98.69 159 PRO B C 1
ATOM 2809 O O . PRO B 1 159 ? 17.938 -1.012 -0.007 1 98.69 159 PRO B O 1
ATOM 2812 N N . ARG B 1 160 ? 17.656 -2.451 -1.694 1 98.19 160 ARG B N 1
ATOM 2813 C CA . ARG B 1 160 ? 18.078 -1.503 -2.723 1 98.19 160 ARG B CA 1
ATOM 2814 C C . ARG B 1 160 ? 17.016 -1.364 -3.807 1 98.19 160 ARG B C 1
ATOM 2816 O O . ARG B 1 160 ? 16.375 -2.35 -4.188 1 98.19 160 ARG B O 1
ATOM 2823 N N . LEU B 1 161 ? 16.953 -0.141 -4.312 1 98.62 161 LEU B N 1
ATOM 2824 C CA . LEU B 1 161 ? 16 0.13 -5.391 1 98.62 161 LEU B CA 1
ATOM 2825 C C . LEU B 1 161 ? 16.359 -0.677 -6.637 1 98.62 161 LEU B C 1
ATOM 2827 O O . LEU B 1 161 ? 17.516 -0.676 -7.074 1 98.62 161 LEU B O 1
ATOM 2831 N N . ARG B 1 162 ? 15.297 -1.449 -7.156 1 98.62 162 ARG B N 1
ATOM 2832 C CA . ARG B 1 162 ? 15.508 -2.188 -8.398 1 98.62 162 ARG B CA 1
ATOM 2833 C C . ARG B 1 162 ? 15.602 -1.239 -9.594 1 98.62 162 ARG B C 1
ATOM 2835 O O . ARG B 1 162 ? 14.711 -0.409 -9.797 1 98.62 162 ARG B O 1
ATOM 2842 N N . THR B 1 163 ? 16.625 -1.36 -10.32 1 97.62 163 THR B N 1
ATOM 2843 C CA . THR B 1 163 ? 16.797 -0.554 -11.523 1 97.62 163 THR B CA 1
ATOM 2844 C C . THR B 1 163 ? 17.078 -1.441 -12.734 1 97.62 163 THR B C 1
ATOM 2846 O O . THR B 1 163 ? 17.453 -2.605 -12.586 1 97.62 163 THR B O 1
ATOM 2849 N N . ALA B 1 164 ? 16.625 -0.949 -13.859 1 94.38 164 ALA B N 1
ATOM 2850 C CA . ALA B 1 164 ? 16.922 -1.549 -15.156 1 94.38 164 ALA B CA 1
ATOM 2851 C C . ALA B 1 164 ? 17.516 -0.518 -16.109 1 94.38 164 ALA B C 1
ATOM 2853 O O . ALA B 1 164 ? 17.938 0.562 -15.68 1 94.38 164 ALA B O 1
ATOM 2854 N N . GLU B 1 165 ? 17.781 -0.837 -17.359 1 90 165 GLU B N 1
ATOM 2855 C CA . GLU B 1 165 ? 18.422 0.036 -18.344 1 90 165 GLU B CA 1
ATOM 2856 C C . GLU B 1 165 ? 17.719 1.388 -18.422 1 90 165 GLU B C 1
ATOM 2858 O O . GLU B 1 165 ? 18.359 2.426 -18.547 1 90 165 GLU B O 1
ATOM 2863 N N . ARG B 1 166 ? 16.438 1.442 -18.234 1 86.62 166 ARG B N 1
ATOM 2864 C CA . ARG B 1 166 ? 15.664 2.664 -18.406 1 86.62 166 ARG B CA 1
ATOM 2865 C C . ARG B 1 166 ? 15.43 3.363 -17.078 1 86.62 166 ARG B C 1
ATOM 2867 O O . ARG B 1 166 ? 14.625 4.289 -16.984 1 86.62 166 ARG B O 1
ATOM 2874 N N . GLY B 1 167 ? 16.141 2.836 -16.141 1 94.88 167 GLY B N 1
ATOM 2875 C CA . GLY B 1 167 ? 15.914 3.482 -14.852 1 94.88 167 GLY B CA 1
ATOM 2876 C C . GLY B 1 167 ? 15.219 2.592 -13.844 1 94.88 167 GLY B C 1
ATOM 2877 O O . GLY B 1 167 ? 15.43 1.377 -13.828 1 94.88 167 GLY B O 1
ATOM 2878 N N . MET B 1 168 ? 14.422 3.301 -12.977 1 96.94 168 MET B N 1
ATOM 2879 C CA . MET B 1 168 ? 13.742 2.549 -11.922 1 96.94 168 MET B CA 1
ATOM 2880 C C . MET B 1 168 ? 12.711 1.596 -12.523 1 96.94 168 MET B C 1
ATOM 2882 O O . MET B 1 168 ? 12.016 1.946 -13.477 1 96.94 168 MET B O 1
ATOM 2886 N N . VAL B 1 169 ? 12.617 0.38 -12.047 1 97.94 169 VAL B N 1
ATOM 2887 C CA . VAL B 1 169 ? 11.586 -0.575 -12.445 1 97.94 169 VAL B CA 1
ATOM 2888 C C . VAL B 1 169 ? 10.242 -0.17 -11.844 1 97.94 169 VAL B C 1
ATOM 2890 O O . VAL B 1 169 ? 10.125 -0.003 -10.633 1 97.94 169 VAL B O 1
ATOM 2893 N N . VAL B 1 170 ? 9.25 0.029 -12.688 1 97.94 170 VAL B N 1
ATOM 2894 C CA . VAL B 1 170 ? 7.914 0.439 -12.266 1 97.94 170 VAL B CA 1
ATOM 2895 C C . VAL B 1 170 ? 6.926 -0.699 -12.508 1 97.94 170 VAL B C 1
ATOM 2897 O O . VAL B 1 170 ? 6.891 -1.281 -13.594 1 97.94 170 VAL B O 1
ATOM 2900 N N . THR B 1 171 ? 6.219 -1.145 -11.531 1 98.12 171 THR B N 1
ATOM 2901 C CA . THR B 1 171 ? 5.234 -2.215 -11.633 1 98.12 171 THR B CA 1
ATOM 2902 C C . THR B 1 171 ? 4.023 -1.761 -12.445 1 98.12 171 THR B C 1
ATOM 2904 O O . THR B 1 171 ? 3.869 -0.571 -12.727 1 98.12 171 THR B O 1
ATOM 2907 N N . ASP B 1 172 ? 3.137 -2.707 -12.773 1 97.44 172 ASP B N 1
ATOM 2908 C CA . ASP B 1 172 ? 1.892 -2.385 -13.461 1 97.44 172 ASP B CA 1
ATOM 2909 C C . ASP B 1 172 ? 1.023 -1.451 -12.625 1 97.44 172 ASP B C 1
ATOM 2911 O O . ASP B 1 172 ? 0.195 -0.713 -13.156 1 97.44 172 ASP B O 1
ATOM 2915 N N . GLY B 1 173 ? 1.239 -1.475 -11.312 1 96.56 173 GLY B N 1
ATOM 2916 C CA . GLY B 1 173 ? 0.491 -0.62 -10.406 1 96.56 173 GLY B CA 1
ATOM 2917 C C . GLY B 1 173 ? 1.114 0.751 -10.227 1 96.56 173 GLY B C 1
ATOM 2918 O O . GLY B 1 173 ? 0.592 1.584 -9.484 1 96.56 173 GLY B O 1
ATOM 2919 N N . GLY B 1 174 ? 2.219 1.018 -10.883 1 97.25 174 GLY B N 1
ATOM 2920 C CA . GLY B 1 174 ? 2.867 2.318 -10.82 1 97.25 174 GLY B CA 1
ATOM 2921 C C . GLY B 1 174 ? 3.803 2.465 -9.633 1 97.25 174 GLY B C 1
ATOM 2922 O O . GLY B 1 174 ? 4.242 3.57 -9.32 1 97.25 174 GLY B O 1
ATOM 2923 N N . ASN B 1 175 ? 4.07 1.405 -8.984 1 98.44 175 ASN B N 1
ATOM 2924 C CA . ASN B 1 175 ? 4.941 1.4 -7.809 1 98.44 175 ASN B CA 1
ATOM 2925 C C . ASN B 1 175 ? 6.371 1.019 -8.172 1 98.44 175 ASN B C 1
ATOM 2927 O O . ASN B 1 175 ? 6.664 0.724 -9.336 1 98.44 175 ASN B O 1
ATOM 2931 N N . LEU B 1 176 ? 7.23 1.111 -7.188 1 98.69 176 LEU B N 1
ATOM 2932 C CA . LEU B 1 176 ? 8.633 0.721 -7.336 1 98.69 176 LEU B CA 1
ATOM 2933 C C . LEU B 1 176 ? 8.914 -0.569 -6.578 1 98.69 176 LEU B C 1
ATOM 2935 O O . LEU B 1 176 ? 8.086 -1.028 -5.789 1 98.69 176 LEU B O 1
ATOM 2939 N N . ILE B 1 177 ? 10.086 -1.146 -6.871 1 98.88 177 ILE B N 1
ATOM 2940 C CA . ILE B 1 177 ? 10.492 -2.355 -6.16 1 98.88 177 ILE B CA 1
ATOM 2941 C C . ILE B 1 177 ? 11.836 -2.121 -5.465 1 98.88 177 ILE B C 1
ATOM 2943 O O . ILE B 1 177 ? 12.766 -1.595 -6.074 1 98.88 177 ILE B O 1
ATOM 2947 N N . TYR B 1 178 ? 11.922 -2.406 -4.219 1 98.88 178 TYR B N 1
ATOM 2948 C CA . TYR B 1 178 ? 13.172 -2.568 -3.48 1 98.88 178 TYR B CA 1
ATOM 2949 C C . TYR B 1 178 ? 13.5 -4.043 -3.281 1 98.88 178 TYR B C 1
ATOM 2951 O O . TYR B 1 178 ? 12.625 -4.84 -2.947 1 98.88 178 TYR B O 1
ATOM 2959 N N . ASP B 1 179 ? 14.742 -4.453 -3.51 1 98.88 179 ASP B N 1
ATOM 2960 C CA . ASP B 1 179 ? 15.18 -5.832 -3.33 1 98.88 179 ASP B CA 1
ATOM 2961 C C . ASP B 1 179 ? 16.031 -5.977 -2.068 1 98.88 179 ASP B C 1
ATOM 2963 O O . ASP B 1 179 ? 17.047 -5.297 -1.916 1 98.88 179 ASP B O 1
ATOM 2967 N N . MET B 1 180 ? 15.641 -6.801 -1.233 1 98.62 180 MET B N 1
ATOM 2968 C CA . MET B 1 180 ? 16.375 -7.09 -0.007 1 98.62 180 MET B CA 1
ATOM 2969 C C . MET B 1 180 ? 17.172 -8.383 -0.142 1 98.62 180 MET B C 1
ATOM 2971 O O . MET B 1 180 ? 16.609 -9.477 -0.051 1 98.62 180 MET B O 1
ATOM 2975 N N . ALA B 1 181 ? 18.469 -8.312 -0.393 1 97.06 181 ALA B N 1
ATOM 2976 C CA . ALA B 1 181 ? 19.359 -9.469 -0.493 1 97.06 181 ALA B CA 1
ATOM 2977 C C . ALA B 1 181 ? 19.578 -10.109 0.874 1 97.06 181 ALA B C 1
ATOM 2979 O O . ALA B 1 181 ? 20.625 -9.914 1.498 1 97.06 181 ALA B O 1
ATOM 2980 N N . SER B 1 182 ? 18.797 -11.047 1.248 1 95.56 182 SER B N 1
ATOM 2981 C CA . SER B 1 182 ? 18.734 -11.531 2.625 1 95.56 182 SER B CA 1
ATOM 2982 C C . SER B 1 182 ? 19.688 -12.695 2.84 1 95.56 182 SER B C 1
ATOM 2984 O O . SER B 1 182 ? 20.203 -12.898 3.945 1 95.56 182 SER B O 1
ATOM 2986 N N . GLY B 1 183 ? 19.922 -13.445 1.823 1 96.75 183 GLY B N 1
ATOM 2987 C CA . GLY B 1 183 ? 20.688 -14.672 1.979 1 96.75 183 GLY B CA 1
ATOM 2988 C C . GLY B 1 183 ? 19.922 -15.781 2.662 1 96.75 183 GLY B C 1
ATOM 2989 O O . GLY B 1 183 ? 19.812 -16.891 2.139 1 96.75 183 GLY B O 1
ATOM 2990 N N . LYS B 1 184 ? 19.422 -15.477 3.775 1 98 184 LYS B N 1
ATOM 2991 C CA . LYS B 1 184 ? 18.562 -16.359 4.547 1 98 184 LYS B CA 1
ATOM 2992 C C . LYS B 1 184 ? 17.578 -15.555 5.391 1 98 184 LYS B C 1
ATOM 2994 O O . LYS B 1 184 ? 17.953 -14.602 6.066 1 98 184 LYS B O 1
ATOM 2999 N N . ILE B 1 185 ? 16.344 -15.953 5.312 1 98.19 185 ILE B N 1
ATOM 3000 C CA . ILE B 1 185 ? 15.32 -15.344 6.148 1 98.19 185 ILE B CA 1
ATOM 3001 C C . ILE B 1 185 ? 14.953 -16.297 7.289 1 98.19 185 ILE B C 1
ATOM 3003 O O . ILE B 1 185 ? 14.281 -17.312 7.074 1 98.19 185 ILE B O 1
ATOM 3007 N N . GLU B 1 186 ? 15.328 -16 8.484 1 97.62 186 GLU B N 1
ATOM 3008 C CA . GLU B 1 186 ? 15.164 -16.891 9.625 1 97.62 186 GLU B CA 1
ATOM 3009 C C . GLU B 1 186 ? 13.695 -16.984 10.047 1 97.62 186 GLU B C 1
ATOM 3011 O O . GLU B 1 186 ? 13.227 -18.047 10.453 1 97.62 186 GLU B O 1
ATOM 3016 N N . ASP B 1 187 ? 13.023 -15.891 10 1 97.88 187 ASP B N 1
ATOM 3017 C CA . ASP B 1 187 ? 11.625 -15.82 10.43 1 97.88 187 ASP B CA 1
ATOM 3018 C C . ASP B 1 187 ? 10.781 -15.078 9.398 1 97.88 187 ASP B C 1
ATOM 3020 O O . ASP B 1 187 ? 10.477 -13.898 9.57 1 97.88 187 ASP B O 1
ATOM 3024 N N . PRO B 1 188 ? 10.352 -15.828 8.328 1 98.44 188 PRO B N 1
ATOM 3025 C CA . PRO B 1 188 ? 9.594 -15.188 7.246 1 98.44 188 PRO B CA 1
ATOM 3026 C C . PRO B 1 188 ? 8.312 -14.523 7.734 1 98.44 188 PRO B C 1
ATOM 3028 O O . PRO B 1 188 ? 7.93 -13.469 7.23 1 98.44 188 PRO B O 1
ATOM 3031 N N . THR B 1 189 ? 7.648 -15.102 8.711 1 98.56 189 THR B N 1
ATOM 3032 C CA . THR B 1 189 ? 6.383 -14.57 9.203 1 98.56 189 THR B CA 1
ATOM 3033 C C . THR B 1 189 ? 6.59 -13.227 9.891 1 98.56 189 THR B C 1
ATOM 3035 O O . THR B 1 189 ? 5.887 -12.258 9.594 1 98.56 189 THR B O 1
ATOM 3038 N N . ALA B 1 190 ? 7.543 -13.133 10.766 1 98.69 190 ALA B N 1
ATOM 3039 C CA . ALA B 1 190 ? 7.824 -11.883 11.477 1 98.69 190 ALA B CA 1
ATOM 3040 C C . ALA B 1 190 ? 8.305 -10.805 10.508 1 98.69 190 ALA B C 1
ATOM 3042 O O . ALA B 1 190 ? 7.91 -9.641 10.625 1 98.69 190 ALA B O 1
ATOM 3043 N N . LEU B 1 191 ? 9.141 -11.18 9.586 1 98.75 191 LEU B N 1
ATOM 3044 C CA . LEU B 1 191 ? 9.648 -10.227 8.602 1 98.75 191 LEU B CA 1
ATOM 3045 C C . LEU B 1 191 ? 8.516 -9.688 7.734 1 98.75 191 LEU B C 1
ATOM 3047 O O . LEU B 1 191 ? 8.453 -8.484 7.461 1 98.75 191 LEU B O 1
ATOM 3051 N N . ALA B 1 192 ? 7.637 -10.57 7.332 1 98.81 192 ALA B N 1
ATOM 3052 C CA . ALA B 1 192 ? 6.492 -10.18 6.516 1 98.81 192 ALA B CA 1
ATOM 3053 C C . ALA B 1 192 ? 5.66 -9.109 7.215 1 98.81 192 ALA B C 1
ATOM 3055 O O . ALA B 1 192 ? 5.312 -8.094 6.613 1 98.81 192 ALA B O 1
ATOM 3056 N N . ALA B 1 193 ? 5.375 -9.352 8.453 1 98.62 193 ALA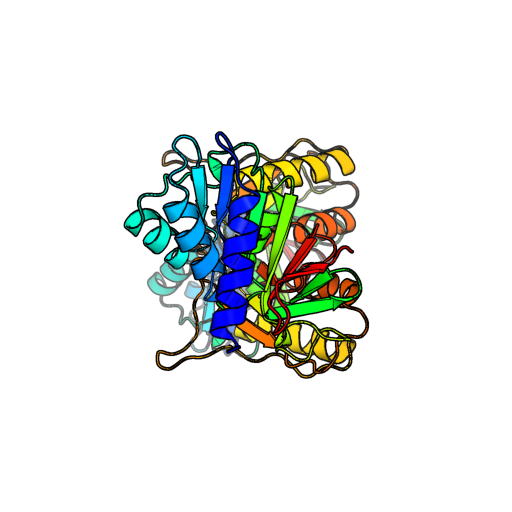 B N 1
ATOM 3057 C CA . ALA B 1 193 ? 4.562 -8.422 9.227 1 98.62 193 ALA B CA 1
ATOM 3058 C C . ALA B 1 193 ? 5.273 -7.078 9.383 1 98.62 193 ALA B C 1
ATOM 3060 O O . ALA B 1 193 ? 4.656 -6.02 9.234 1 98.62 193 ALA B O 1
ATOM 3061 N N . ALA B 1 194 ? 6.547 -7.102 9.656 1 98.69 194 ALA B N 1
ATOM 3062 C CA . ALA B 1 194 ? 7.328 -5.879 9.852 1 98.69 194 ALA B CA 1
ATOM 3063 C C . ALA B 1 194 ? 7.371 -5.055 8.562 1 98.69 194 ALA B C 1
ATOM 3065 O O . ALA B 1 194 ? 7.16 -3.84 8.594 1 98.69 194 ALA B O 1
ATOM 3066 N N . LEU B 1 195 ? 7.566 -5.699 7.457 1 98.81 195 LEU B N 1
ATOM 3067 C CA . LEU B 1 195 ? 7.664 -5.012 6.176 1 98.81 195 LEU B CA 1
ATOM 3068 C C . LEU B 1 195 ? 6.332 -4.379 5.793 1 98.81 195 LEU B C 1
ATOM 3070 O O . LEU B 1 195 ? 6.289 -3.225 5.359 1 98.81 195 LEU B O 1
ATOM 3074 N N . LYS B 1 196 ? 5.262 -5.117 5.973 1 98.75 196 LYS B N 1
ATOM 3075 C CA . LYS B 1 196 ? 3.947 -4.629 5.566 1 98.75 196 LYS B CA 1
ATOM 3076 C C . LYS B 1 196 ? 3.527 -3.418 6.395 1 98.75 196 LYS B C 1
ATOM 3078 O O . LYS B 1 196 ? 2.785 -2.559 5.914 1 98.75 196 LYS B O 1
ATOM 3083 N N . SER B 1 197 ? 4.047 -3.291 7.59 1 98.19 197 SER B N 1
ATOM 3084 C CA . SER B 1 197 ? 3.609 -2.244 8.508 1 98.19 197 SER B CA 1
ATOM 3085 C C . SER B 1 197 ? 4.184 -0.888 8.109 1 98.19 197 SER B C 1
ATOM 3087 O O . SER B 1 197 ? 3.729 0.151 8.594 1 98.19 197 SER B O 1
ATOM 3089 N N . VAL B 1 198 ? 5.137 -0.848 7.25 1 98.5 198 VAL B N 1
ATOM 3090 C CA . VAL B 1 198 ? 5.852 0.376 6.902 1 98.5 198 VAL B CA 1
ATOM 3091 C C . VAL B 1 198 ? 4.984 1.234 5.984 1 98.5 198 VAL B C 1
ATOM 3093 O O . VAL B 1 198 ? 4.508 0.76 4.949 1 98.5 198 VAL B O 1
ATOM 3096 N N . THR B 1 199 ? 4.758 2.52 6.379 1 98.5 199 THR B N 1
ATOM 3097 C CA . THR B 1 199 ? 4.09 3.453 5.484 1 98.5 199 THR B CA 1
ATOM 3098 C C . THR B 1 199 ? 4.82 3.539 4.145 1 98.5 199 THR B C 1
ATOM 3100 O O . THR B 1 199 ? 6.047 3.643 4.109 1 98.5 199 THR B O 1
ATOM 3103 N N . GLY B 1 200 ? 4.125 3.422 3.049 1 98.56 200 GLY B N 1
ATOM 3104 C CA . GLY B 1 200 ? 4.723 3.475 1.724 1 98.56 200 GLY B CA 1
ATOM 3105 C C . GLY B 1 200 ? 4.945 2.104 1.116 1 98.56 200 GLY B C 1
ATOM 3106 O O . GLY B 1 200 ? 5.141 1.98 -0.095 1 98.56 200 GLY B O 1
ATOM 3107 N N . VAL B 1 201 ? 5.027 1.088 1.973 1 98.88 201 VAL B N 1
ATOM 3108 C CA . VAL B 1 201 ? 5.066 -0.275 1.453 1 98.88 201 VAL B CA 1
ATOM 3109 C C . VAL B 1 201 ? 3.658 -0.722 1.067 1 98.88 201 VAL B C 1
ATOM 3111 O O . VAL B 1 201 ? 2.744 -0.693 1.894 1 98.88 201 VAL B O 1
ATOM 3114 N N . VAL B 1 202 ? 3.525 -1.083 -0.207 1 98.62 202 VAL B N 1
ATOM 3115 C CA . VAL B 1 202 ? 2.229 -1.593 -0.636 1 98.62 202 VAL B CA 1
ATOM 3116 C C . VAL B 1 202 ? 2.127 -3.084 -0.318 1 98.62 202 VAL B C 1
ATOM 3118 O O . VAL B 1 202 ? 1.102 -3.549 0.182 1 98.62 202 VAL B O 1
ATOM 3121 N N . ASP B 1 203 ? 3.17 -3.779 -0.652 1 98.62 203 ASP B N 1
ATOM 3122 C CA . ASP B 1 203 ? 3.254 -5.184 -0.256 1 98.62 203 ASP B CA 1
ATOM 3123 C C . ASP B 1 203 ? 4.664 -5.73 -0.47 1 98.62 203 ASP B C 1
ATOM 3125 O O . ASP B 1 203 ? 5.59 -4.973 -0.771 1 98.62 203 ASP B O 1
ATOM 3129 N N . HIS B 1 204 ? 4.855 -7.066 -0.191 1 98.88 204 HIS B N 1
ATOM 3130 C CA . HIS B 1 204 ? 6.141 -7.742 -0.323 1 98.88 204 HIS B CA 1
ATOM 3131 C C . HIS B 1 204 ? 5.973 -9.117 -0.963 1 98.88 204 HIS B C 1
ATOM 3133 O O . HIS B 1 204 ? 4.855 -9.617 -1.082 1 98.88 204 HIS B O 1
ATOM 3139 N N . GLY B 1 205 ? 7.129 -9.695 -1.298 1 98.88 205 GLY B N 1
ATOM 3140 C CA . GLY B 1 205 ? 7.117 -10.898 -2.119 1 98.88 205 GLY B CA 1
ATOM 3141 C C . GLY B 1 205 ? 7.027 -12.172 -1.309 1 98.88 205 GLY B C 1
ATOM 3142 O O . GLY B 1 205 ? 7.164 -13.273 -1.852 1 98.88 205 GLY B O 1
ATOM 3143 N N . LEU B 1 206 ? 6.863 -12.164 -0.007 1 98.88 206 LEU B N 1
ATOM 3144 C CA . LEU B 1 206 ? 6.652 -13.367 0.794 1 98.88 206 LEU B CA 1
ATOM 3145 C C . LEU B 1 206 ? 5.207 -13.844 0.684 1 98.88 206 LEU B C 1
ATOM 3147 O O . LEU B 1 206 ? 4.281 -13.141 1.094 1 98.88 206 LEU B O 1
ATOM 3151 N N . PHE B 1 207 ? 4.992 -14.93 0.03 1 98.81 207 PHE B N 1
ATOM 3152 C CA . PHE B 1 207 ? 3.719 -15.641 0.005 1 98.81 207 PHE B CA 1
ATOM 3153 C C . PHE B 1 207 ? 3.723 -16.797 0.998 1 98.81 207 PHE B C 1
ATOM 3155 O O . PHE B 1 207 ? 4.262 -17.859 0.71 1 98.81 207 PHE B O 1
ATOM 3162 N N . LEU B 1 208 ? 3.123 -16.562 2.125 1 98.56 208 LEU B N 1
ATOM 3163 C CA . LEU B 1 208 ? 3.135 -17.531 3.213 1 98.56 208 LEU B CA 1
ATOM 3164 C C . LEU B 1 208 ? 1.755 -18.156 3.4 1 98.56 208 LEU B C 1
ATOM 3166 O O . LEU B 1 208 ? 0.753 -17.453 3.484 1 98.56 208 LEU B O 1
ATOM 3170 N N . ASP B 1 209 ? 1.661 -19.453 3.357 1 97.62 209 ASP B N 1
ATOM 3171 C CA . ASP B 1 209 ? 0.44 -20.219 3.602 1 97.62 209 ASP B CA 1
ATOM 3172 C C . ASP B 1 209 ? -0.604 -19.938 2.521 1 97.62 209 ASP B C 1
ATOM 3174 O O . ASP B 1 209 ? -1.797 -19.844 2.816 1 97.62 209 ASP B O 1
ATOM 3178 N N . LEU B 1 210 ? -0.184 -19.734 1.318 1 98.25 210 LEU B N 1
ATOM 3179 C CA . LEU B 1 210 ? -1.096 -19.438 0.221 1 98.25 210 LEU B CA 1
ATOM 3180 C C . LEU B 1 210 ? -1.104 -20.562 -0.806 1 98.25 210 LEU B C 1
ATOM 3182 O O . LEU B 1 210 ? -2.111 -20.781 -1.481 1 98.25 210 LEU B O 1
ATOM 3186 N N . ALA B 1 211 ? -0.02 -21.219 -0.918 1 98.75 211 ALA B N 1
ATOM 3187 C CA . ALA B 1 211 ? 0.102 -22.25 -1.934 1 98.75 211 ALA B CA 1
ATOM 3188 C C . ALA B 1 211 ? -0.476 -23.578 -1.434 1 98.75 211 ALA B C 1
ATOM 3190 O O . ALA B 1 211 ? -0.132 -24.031 -0.343 1 98.75 211 ALA B O 1
ATOM 3191 N N . ASP B 1 212 ? -1.287 -24.203 -2.232 1 98.75 212 ASP B N 1
ATOM 3192 C CA . ASP B 1 212 ? -1.87 -25.5 -1.893 1 98.75 212 ASP B CA 1
ATOM 3193 C C . ASP B 1 212 ? -0.995 -26.641 -2.396 1 98.75 212 ASP B C 1
ATOM 3195 O O . ASP B 1 212 ? -0.993 -27.734 -1.816 1 98.75 212 ASP B O 1
ATOM 3199 N N . GLU B 1 213 ? -0.319 -26.359 -3.467 1 98.62 213 GLU B N 1
ATOM 3200 C CA . GLU B 1 213 ? 0.502 -27.359 -4.129 1 98.62 213 GLU B CA 1
ATOM 3201 C C . GLU B 1 213 ? 1.579 -26.719 -4.996 1 98.62 213 GLU B C 1
ATOM 3203 O O . GLU B 1 213 ? 1.452 -25.547 -5.387 1 98.62 213 GLU B O 1
ATOM 3208 N N . ALA B 1 214 ? 2.635 -27.484 -5.148 1 98.88 214 ALA B N 1
ATOM 3209 C CA . ALA B 1 214 ? 3.654 -27.094 -6.121 1 98.88 214 ALA B CA 1
ATOM 3210 C C . ALA B 1 214 ? 3.934 -28.219 -7.105 1 98.88 214 ALA B C 1
ATOM 3212 O O . ALA B 1 214 ? 4.047 -29.391 -6.707 1 98.88 214 ALA B O 1
ATOM 3213 N N . LEU B 1 215 ? 3.914 -27.891 -8.336 1 98.88 215 LEU B N 1
ATOM 3214 C CA . LEU B 1 215 ? 4.355 -28.781 -9.398 1 98.88 215 LEU B CA 1
ATOM 3215 C C . LEU B 1 215 ? 5.723 -28.359 -9.93 1 98.88 215 LEU B C 1
ATOM 3217 O O . LEU B 1 215 ? 5.832 -27.391 -10.68 1 98.88 215 LEU B O 1
ATOM 3221 N N . VAL B 1 216 ? 6.73 -29.172 -9.57 1 98.88 216 VAL B N 1
ATOM 3222 C CA . VAL B 1 216 ? 8.109 -28.812 -9.875 1 98.88 216 VAL B CA 1
ATOM 3223 C C . VAL B 1 216 ? 8.648 -29.719 -10.977 1 98.88 216 VAL B C 1
ATOM 3225 O O . VAL B 1 216 ? 8.672 -30.953 -10.828 1 98.88 216 VAL B O 1
ATOM 3228 N N . GLY B 1 217 ? 9.047 -29.094 -12.117 1 98.69 217 GLY B N 1
ATOM 3229 C CA . GLY B 1 217 ? 9.711 -29.844 -13.164 1 98.69 217 GLY B CA 1
ATOM 3230 C C . GLY B 1 217 ? 11.133 -30.25 -12.805 1 98.69 217 GLY B C 1
ATOM 3231 O O . GLY B 1 217 ? 11.914 -29.422 -12.336 1 98.69 217 GLY B O 1
ATOM 3232 N N . THR B 1 218 ? 11.391 -31.531 -13.031 1 98.12 218 THR B N 1
ATOM 3233 C CA . THR B 1 218 ? 12.727 -32.062 -12.805 1 98.12 218 THR B CA 1
ATOM 3234 C C . THR B 1 218 ? 13.203 -32.875 -14.008 1 98.12 218 THR B C 1
ATOM 3236 O O . THR B 1 218 ? 12.469 -33.031 -14.984 1 98.12 218 THR B O 1
ATOM 3239 N N . ASP B 1 219 ? 14.383 -33.312 -13.883 1 96.94 219 ASP B N 1
ATOM 3240 C CA . ASP B 1 219 ? 14.922 -34.125 -14.961 1 96.94 219 ASP B CA 1
ATOM 3241 C C . ASP B 1 219 ? 14.156 -35.438 -15.078 1 96.94 219 ASP B C 1
ATOM 3243 O O . ASP B 1 219 ? 14.148 -36.062 -16.141 1 96.94 219 ASP B O 1
ATOM 3247 N N . GLU B 1 220 ? 13.555 -35.812 -14.047 1 97.19 220 GLU B N 1
ATOM 3248 C CA . GLU B 1 220 ? 12.852 -37.094 -14.008 1 97.19 220 GLU B CA 1
ATOM 3249 C C . GLU B 1 220 ? 11.352 -36.906 -14.211 1 97.19 220 GLU B C 1
ATOM 3251 O O . GLU B 1 220 ? 10.578 -37.875 -14.133 1 97.19 220 GLU B O 1
ATOM 3256 N N . GLY B 1 221 ? 11.016 -35.719 -14.469 1 97.88 221 GLY B N 1
ATOM 3257 C CA . GLY B 1 221 ? 9.602 -35.438 -14.617 1 97.88 221 GLY B CA 1
ATOM 3258 C C . GLY B 1 221 ? 9.094 -34.438 -13.602 1 97.88 221 GLY B C 1
ATOM 3259 O O . GLY B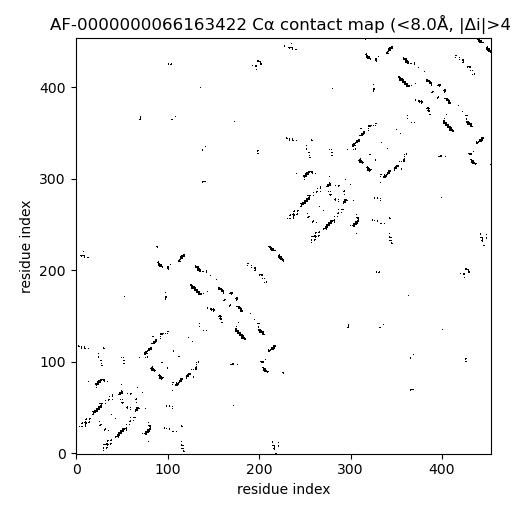 1 221 ? 9.883 -33.688 -13.008 1 97.88 221 GLY B O 1
ATOM 3260 N N . VAL B 1 222 ? 7.75 -34.375 -13.469 1 98.56 222 VAL B N 1
ATOM 3261 C CA . VAL B 1 222 ? 7.133 -33.375 -12.578 1 98.56 222 VAL B CA 1
ATOM 3262 C C . VAL B 1 222 ? 6.945 -34 -11.195 1 98.56 222 VAL B C 1
ATOM 3264 O O . VAL B 1 222 ? 6.402 -35.094 -11.062 1 98.56 222 VAL B O 1
ATOM 3267 N N . VAL B 1 223 ? 7.41 -33.344 -10.18 1 98.25 223 VAL B N 1
ATOM 3268 C CA . VAL B 1 223 ? 7.227 -33.719 -8.789 1 98.25 223 VAL B CA 1
ATOM 3269 C C . VAL B 1 223 ? 6.172 -32.844 -8.133 1 98.25 223 VAL B C 1
ATOM 3271 O O . VAL B 1 223 ? 6.195 -31.609 -8.289 1 98.25 223 VAL B O 1
ATOM 3274 N N . ARG B 1 224 ? 5.27 -33.469 -7.422 1 98.25 224 ARG B N 1
ATOM 3275 C CA . ARG B 1 224 ? 4.219 -32.75 -6.707 1 98.25 224 ARG B CA 1
ATOM 3276 C C . ARG B 1 224 ? 4.582 -32.594 -5.234 1 98.25 224 ARG B C 1
ATOM 3278 O O . ARG B 1 224 ? 4.93 -33.562 -4.555 1 98.25 224 ARG B O 1
ATOM 3285 N N . LEU B 1 225 ? 4.539 -31.328 -4.824 1 97.81 225 LEU B N 1
ATOM 3286 C CA . LEU B 1 225 ? 4.801 -31.016 -3.424 1 97.81 225 LEU B CA 1
ATOM 3287 C C . LEU B 1 225 ? 3.541 -30.5 -2.74 1 97.81 225 LEU B C 1
ATOM 3289 O O . LEU B 1 225 ? 2.76 -29.766 -3.35 1 97.81 225 LEU B O 1
ATOM 3293 N N . GLN B 1 226 ? 3.32 -30.875 -1.46 1 96.31 226 GLN B N 1
ATOM 3294 C CA . GLN B 1 226 ? 2.275 -30.359 -0.583 1 96.31 226 GLN B CA 1
ATOM 3295 C C . GLN B 1 226 ? 2.877 -29.703 0.653 1 96.31 226 GLN B C 1
ATOM 3297 O O . GLN B 1 226 ? 4.02 -29.969 1.021 1 96.31 226 GLN B O 1
ATOM 3302 N N . PRO B 1 227 ? 2.137 -28.828 1.228 1 92.25 227 PRO B N 1
ATOM 3303 C CA . PRO B 1 227 ? 2.689 -28.141 2.389 1 92.25 227 PRO B CA 1
ATOM 3304 C C . PRO B 1 227 ? 3.129 -29.094 3.498 1 92.25 227 PRO B C 1
ATOM 3306 O O . PRO B 1 227 ? 2.582 -30.188 3.627 1 92.25 227 PRO B O 1
#

Organism: Caulobacter vibrioides (strain ATCC 19089 / CIP 103742 / CB 15) (NCBI:txid190650)

Secondary structure (DSSP, 8-state):
--HHHHHHHHHHHHHTT--TT-EEEE--SHHHHHHHHHHHHHT-SS-EEEESSHHHHHHHHHHT--B--GGG-S-EEEEEE--SEE-GGG-EE--TTS-HHHHHHHHHTEEEEEEEEEGGGB-SSTTSSPEEEEE-STTHHHHHHHHHHHHHHTT-PPPEE-EETTEE-B-TTS-EEEEE--S--S-HHHHHHHHHTSTTEEEESEE-S--SEEEEEETTEEEEE--/--HHHHHHHHHHHHHTT--TT-EEEE--SHHHHHHHHHHHHHT-SS-EEEESSHHHHHHHHHTT--B--GGG-S-EEEEEE--SEE-GGG-EE--TTS-HHHHHHHHHTEEEEEEEEEGGGB-SSTTSSPEEEEE-STTHHHHHHHHHHHHHHTT-PPPEE-EETTEE-B-TTS-EEEEE--S--S-HHHHHHHHHTSTTEEEESEE-S--SEEEEEETTEEEEE--

Solvent-accessible surface area (backbone atoms only — not comparable to full-atom values): 22622 Å² total; per-residue (Å²): 114,51,66,65,52,14,16,37,53,12,12,42,56,52,32,69,72,64,54,76,66,36,32,32,32,35,27,52,54,78,36,17,47,32,21,55,54,39,37,45,71,67,63,70,87,44,47,32,32,26,51,29,36,70,68,35,39,52,52,34,52,76,61,66,45,48,69,46,56,64,63,77,48,94,60,27,52,35,26,43,26,42,53,63,29,36,20,66,60,42,26,30,37,30,32,89,78,48,38,31,62,50,37,50,54,52,49,74,45,28,78,36,26,38,34,26,28,30,56,85,28,56,40,91,53,46,25,70,60,54,45,28,31,34,26,40,58,81,39,37,59,59,37,45,53,53,47,28,54,53,22,50,76,71,76,32,54,57,49,41,77,43,64,52,97,90,35,73,45,64,31,93,84,63,25,31,37,30,34,26,61,40,60,55,51,90,51,62,68,63,50,49,56,57,53,36,66,38,72,46,25,45,37,58,14,69,43,69,81,58,46,59,31,32,33,29,6,41,82,90,40,71,44,81,45,66,88,114,53,66,66,51,13,17,38,52,11,12,41,58,54,33,68,73,63,54,77,67,35,32,32,32,34,26,53,53,76,38,17,48,33,21,55,53,39,37,45,72,67,61,69,86,43,48,32,32,26,51,26,36,69,68,33,40,52,52,34,50,75,61,66,46,49,71,46,56,64,64,77,46,95,59,27,51,35,26,42,25,42,53,62,29,35,21,68,62,42,24,31,38,31,31,89,79,48,38,33,61,50,38,50,54,52,49,73,46,27,78,35,26,38,34,27,28,29,58,84,26,56,39,90,55,46,25,70,60,54,44,27,31,35,26,40,59,83,40,37,58,60,36,46,53,53,47,28,54,54,22,51,74,70,76,32,53,56,48,41,77,43,65,51,96,88,35,74,45,63,30,95,82,62,24,31,37,29,34,25,62,41,59,55,51,91,49,61,68,62,49,50,55,58,53,36,65,37,73,46,25,43,37,56,14,70,42,69,82,58,45,60,31,33,32,29,6,41,82,90,40,69,43,81,44,66,89